Protein AF-A0A2G2WHB8-F1 (afdb_monomer)

Nearest PDB structures (foldseek):
  7qiz-assembly1_w  TM=9.966E-01  e=2.036E-46  Solanum lycopersicum
  8b2l-assembly1_A1  TM=9.970E-01  e=6.203E-46  Nicotiana tabacum
  8ip9-assembly1_ja  TM=9.951E-01  e=4.960E-43  Triticum aestivum
  7mq9-assembly1_L4  TM=9.909E-01  e=5.111E-37  Homo sapiens
  9cai-assembly1_AE  TM=9.911E-01  e=4.498E-36  Caenorhabditis elegans

Secondary structure (DSSP, 8-state):
-----SEEEGGGS-GGG---TTS-SEEEPPPSSSS-TTSEEEHHHIIIIIS-S-SSHHHHHHHHHTT--EETTEE---TT-EEETT-EEEEGGGTEEEEEEE-TTS-EEEEEPPHHHHTEEEEEEEEEEE-TTS-EEEEETTS-EEES--TT--TT-EEEEETTT--EEEEE---BTTTBSEEE--TTS--EEEEE-TTS-EEEEEGGG----EETTEESSPPPTTTT----HHHHHHHHHHHHHHTS-SS----EEGG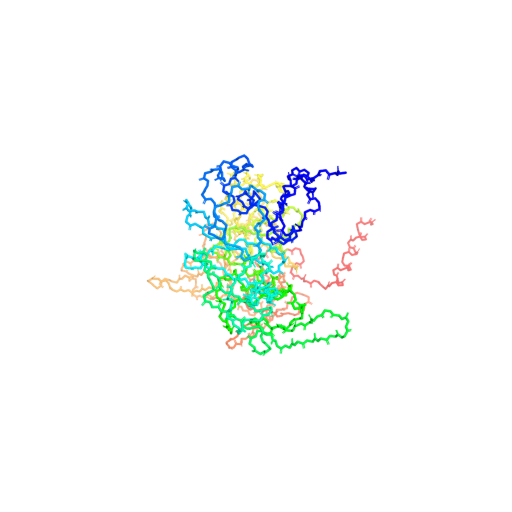GS-GGG---SSS-SEEPPPPSSSS-TTSEEEHHHIIIIIS-S-SSHHHHHHHHHTT--EETTEE---TT-EEETT-EEEETTTTEEEEEEE-TTS-EEEEEE-HHHHTEEEEEEEEEEE-GGG-EEEEETTS-EEES--TT--TT-EEEEETTT--EEEEE---TT-EEEE-SSTTTT-EEEEEEEE--TTS--EEEEE-TTS-EEEEEGGGEEEEESTT--SSPPPTTTT----HHHHHHHHHHHHHHHH-

Structure (mmCIF, N/CA/C/O backbone):
data_AF-A0A2G2WHB8-F1
#
_entry.id   AF-A0A2G2WHB8-F1
#
loop_
_atom_site.group_PDB
_atom_site.id
_atom_site.type_symbol
_atom_site.label_atom_id
_atom_site.label_alt_id
_atom_site.label_comp_id
_atom_site.label_asym_id
_atom_site.label_entity_id
_atom_site.label_seq_id
_atom_site.pdbx_PDB_ins_code
_atom_site.Cartn_x
_atom_site.Cartn_y
_atom_site.Cartn_z
_atom_site.occupancy
_atom_site.B_iso_or_equiv
_atom_site.auth_seq_id
_atom_site.auth_comp_id
_atom_site.auth_asym_id
_atom_site.auth_atom_id
_atom_site.pdbx_PDB_model_num
ATOM 1 N N . ALA A 1 1 ? 41.802 21.843 -59.460 1.00 35.44 1 ALA A N 1
ATOM 2 C CA . ALA A 1 1 ? 41.870 20.487 -58.873 1.00 35.44 1 ALA A CA 1
ATOM 3 C C . ALA A 1 1 ? 41.830 20.559 -57.339 1.00 35.44 1 ALA A C 1
ATOM 5 O O . ALA A 1 1 ? 42.820 20.927 -56.726 1.00 35.44 1 ALA A O 1
ATOM 6 N N . ARG A 1 2 ? 40.689 20.284 -56.687 1.00 38.00 2 ARG A N 1
ATOM 7 C CA . ARG A 1 2 ? 40.622 20.166 -55.213 1.00 38.00 2 ARG A CA 1
ATOM 8 C C . ARG A 1 2 ? 40.660 18.682 -54.856 1.00 38.00 2 ARG A C 1
ATOM 10 O O . ARG A 1 2 ? 39.728 17.961 -55.199 1.00 38.00 2 ARG A O 1
ATOM 17 N N . GLY A 1 3 ? 41.730 18.234 -54.199 1.00 39.44 3 GLY A N 1
ATOM 18 C CA . GLY A 1 3 ? 41.894 16.841 -53.777 1.00 39.44 3 GLY A CA 1
ATOM 19 C C . GLY A 1 3 ? 40.691 16.313 -52.982 1.00 39.44 3 GLY A C 1
ATOM 20 O O . GLY A 1 3 ? 40.025 17.052 -52.251 1.00 39.44 3 GLY A O 1
ATOM 21 N N . LEU A 1 4 ? 40.400 15.019 -53.136 1.00 45.78 4 LEU A N 1
ATOM 22 C CA . LEU A 1 4 ? 39.325 14.313 -52.434 1.00 45.78 4 LEU A CA 1
ATOM 23 C C . LEU A 1 4 ? 39.427 14.543 -50.913 1.00 45.78 4 LEU A C 1
ATOM 25 O O . LEU A 1 4 ? 40.324 14.023 -50.252 1.00 45.78 4 LEU A O 1
ATOM 29 N N . LYS A 1 5 ? 38.490 15.311 -50.333 1.00 56.81 5 LYS A N 1
ATOM 30 C CA . LYS A 1 5 ? 38.401 15.511 -48.873 1.00 56.81 5 LYS A CA 1
ATOM 31 C C . LYS A 1 5 ? 38.289 14.147 -48.170 1.00 56.81 5 LYS A C 1
ATOM 33 O O . LYS A 1 5 ? 37.267 13.473 -48.309 1.00 56.81 5 LYS A O 1
ATOM 38 N N . LYS A 1 6 ? 39.320 13.774 -47.397 1.00 59.84 6 LYS A N 1
ATOM 39 C CA . LYS A 1 6 ? 39.452 12.484 -46.680 1.00 59.84 6 LYS A CA 1
ATOM 40 C C . LYS A 1 6 ? 38.453 12.303 -45.521 1.00 59.84 6 LYS A C 1
ATOM 42 O O . LYS A 1 6 ? 38.212 11.183 -45.079 1.00 59.84 6 LYS A O 1
ATOM 47 N N . HIS A 1 7 ? 37.838 13.388 -45.043 1.00 64.38 7 HIS A N 1
ATOM 48 C CA . HIS A 1 7 ? 36.931 13.387 -43.892 1.00 64.38 7 HIS A CA 1
ATOM 49 C C . HIS A 1 7 ? 35.606 14.100 -44.185 1.00 64.38 7 HIS A C 1
ATOM 51 O O . HIS A 1 7 ? 35.564 15.094 -44.914 1.00 64.38 7 HIS A O 1
ATOM 57 N N . LEU A 1 8 ? 34.519 13.594 -43.593 1.00 74.88 8 LEU A N 1
ATOM 58 C CA . LEU A 1 8 ? 33.176 14.178 -43.649 1.00 74.88 8 LEU A CA 1
ATOM 59 C C . LEU A 1 8 ? 32.852 14.845 -42.303 1.00 74.88 8 LEU A C 1
ATOM 61 O O . LEU A 1 8 ? 33.124 14.267 -41.251 1.00 74.88 8 LEU A O 1
ATOM 65 N N . LYS A 1 9 ? 32.250 16.044 -42.307 1.00 74.75 9 LYS A N 1
ATOM 66 C CA . LYS A 1 9 ? 31.706 16.645 -41.073 1.00 74.75 9 LYS A CA 1
ATOM 67 C C . LYS A 1 9 ? 30.605 15.738 -40.518 1.00 74.75 9 LYS A C 1
ATOM 69 O O . LYS A 1 9 ? 29.712 15.354 -41.270 1.00 74.75 9 LYS A O 1
ATOM 74 N N . ARG A 1 10 ? 30.625 15.425 -39.217 1.00 73.56 10 ARG A N 1
ATOM 75 C CA . ARG A 1 10 ? 29.654 14.492 -38.604 1.00 73.56 10 ARG A CA 1
ATOM 76 C C . ARG A 1 10 ? 28.197 14.906 -38.778 1.00 73.56 10 ARG A C 1
ATOM 78 O O . ARG A 1 10 ? 27.353 14.041 -38.966 1.00 73.56 10 ARG A O 1
ATOM 85 N N . LEU A 1 11 ? 27.921 16.207 -38.769 1.00 70.88 11 LEU A N 1
ATOM 86 C CA . LEU A 1 11 ? 26.585 16.763 -39.016 1.00 70.88 11 LEU A CA 1
ATOM 87 C C . LEU A 1 11 ? 26.040 16.407 -40.408 1.00 70.88 11 LEU A C 1
ATOM 89 O O . LEU A 1 11 ? 24.839 16.228 -40.571 1.00 70.88 11 LEU A O 1
ATOM 93 N N . ASN A 1 12 ? 26.930 16.242 -41.389 1.00 74.31 12 ASN A N 1
ATOM 94 C CA . ASN A 1 12 ? 26.578 15.882 -42.762 1.00 74.31 12 ASN A CA 1
ATOM 95 C C . ASN A 1 12 ? 26.589 14.360 -42.984 1.00 74.31 12 ASN A C 1
ATOM 97 O O . ASN A 1 12 ? 26.355 13.904 -44.105 1.00 74.31 12 ASN A O 1
ATOM 101 N N . ALA A 1 13 ? 26.895 13.568 -41.950 1.00 73.06 13 ALA A N 1
ATOM 102 C CA . ALA A 1 13 ? 26.836 12.120 -42.036 1.00 73.06 13 ALA A CA 1
ATOM 103 C C . ALA A 1 13 ? 25.370 11.655 -42.102 1.00 73.06 13 ALA A C 1
ATOM 105 O O . ALA A 1 13 ? 24.517 12.184 -41.382 1.00 73.06 13 ALA A O 1
ATOM 106 N N . PRO A 1 14 ? 25.051 10.646 -42.928 1.00 74.31 14 PRO A N 1
ATOM 107 C CA . PRO A 1 14 ? 23.715 10.073 -42.961 1.00 74.31 14 PRO A CA 1
ATOM 108 C C . PRO A 1 14 ? 23.237 9.626 -41.571 1.00 74.31 14 PRO A C 1
ATOM 110 O O . PRO A 1 14 ? 23.976 8.989 -40.821 1.00 74.31 14 PRO A O 1
ATOM 113 N N . LYS A 1 15 ? 21.966 9.888 -41.233 1.00 71.38 15 LYS A N 1
ATOM 114 C CA . LYS A 1 15 ? 21.387 9.546 -39.913 1.00 71.38 15 LYS A CA 1
ATOM 115 C C . LYS A 1 15 ? 21.540 8.060 -39.551 1.00 71.38 15 LYS A C 1
ATOM 117 O O . LYS A 1 15 ? 21.700 7.716 -38.380 1.00 71.38 15 LYS A O 1
ATOM 122 N N . HIS A 1 16 ? 21.537 7.175 -40.548 1.00 69.56 16 HIS A N 1
ATOM 123 C CA . HIS A 1 16 ? 21.706 5.734 -40.355 1.00 69.56 16 HIS A CA 1
ATOM 124 C C . HIS A 1 16 ? 23.133 5.330 -39.919 1.00 69.56 16 HIS A C 1
ATOM 126 O O . HIS A 1 16 ? 23.330 4.201 -39.470 1.00 69.56 16 HIS A O 1
ATOM 132 N N . TRP A 1 17 ? 24.117 6.243 -39.968 1.00 74.69 17 TRP A N 1
ATOM 133 C CA . TRP A 1 17 ? 25.465 6.020 -39.429 1.00 74.69 17 TRP A CA 1
ATOM 134 C C . TRP A 1 17 ? 25.513 6.003 -37.907 1.00 74.69 17 TRP A C 1
ATOM 136 O O . TRP A 1 17 ? 26.503 5.515 -37.366 1.00 74.69 17 TRP A O 1
ATOM 146 N N . MET A 1 18 ? 24.450 6.443 -37.213 1.00 69.25 18 MET A N 1
ATOM 147 C CA . MET A 1 18 ? 24.308 6.439 -35.743 1.00 69.25 18 MET A CA 1
ATOM 148 C C . MET A 1 18 ? 25.648 6.685 -35.037 1.00 69.25 18 MET A C 1
ATOM 150 O O . MET A 1 18 ? 26.139 5.845 -34.278 1.00 69.25 18 MET A O 1
ATOM 154 N N . LEU A 1 19 ? 26.298 7.784 -35.417 1.00 73.81 19 LEU A N 1
ATOM 155 C CA . LEU A 1 19 ? 27.544 8.210 -34.807 1.00 73.81 19 LEU A CA 1
ATOM 156 C C . LEU A 1 19 ? 27.242 8.723 -33.403 1.00 73.81 19 LEU A C 1
ATOM 158 O O . LEU A 1 19 ? 26.215 9.364 -33.185 1.00 73.81 19 LEU A O 1
ATOM 162 N N . ASP A 1 20 ? 28.144 8.447 -32.467 1.00 65.06 20 ASP A N 1
ATOM 163 C CA . ASP A 1 20 ? 28.033 8.991 -31.120 1.00 65.06 20 ASP A CA 1
ATOM 164 C C . ASP A 1 20 ? 28.074 10.528 -31.159 1.00 65.06 20 ASP A C 1
ATOM 166 O O . ASP A 1 20 ? 28.889 11.114 -31.889 1.00 65.06 20 ASP A O 1
ATOM 170 N N . LYS A 1 21 ? 27.180 11.159 -30.389 1.00 56.53 21 LYS A N 1
ATOM 171 C CA . LYS A 1 21 ? 27.034 12.618 -30.297 1.00 56.53 21 LYS A CA 1
ATOM 172 C C . LYS A 1 21 ? 28.201 13.266 -29.547 1.00 56.53 21 LYS A C 1
ATOM 174 O O . LYS A 1 21 ? 28.461 14.438 -29.772 1.00 56.53 21 LYS A O 1
ATOM 179 N N . LEU A 1 22 ? 28.905 12.500 -28.710 1.00 50.41 22 LEU A N 1
ATOM 180 C CA . LEU A 1 22 ? 30.039 12.958 -27.894 1.00 50.41 22 LEU A CA 1
ATOM 181 C C . LEU A 1 22 ? 31.411 12.777 -28.579 1.00 50.41 22 LEU A C 1
ATOM 183 O O . LEU A 1 22 ? 32.448 13.018 -27.972 1.00 50.41 22 LEU A O 1
ATOM 187 N N . GLY A 1 23 ? 31.451 12.330 -29.840 1.00 61.34 23 GLY A N 1
ATOM 188 C CA . GLY A 1 23 ? 32.703 12.179 -30.595 1.00 61.34 23 GLY A CA 1
ATOM 189 C C . GLY A 1 23 ? 33.142 13.457 -31.327 1.00 61.34 23 GLY A C 1
ATOM 190 O O . GLY A 1 23 ? 32.327 14.329 -31.602 1.00 61.34 23 GLY A O 1
ATOM 191 N N . GLY A 1 24 ? 34.420 13.536 -31.723 1.00 66.12 24 GLY A N 1
ATOM 192 C CA . GLY A 1 24 ? 34.988 14.709 -32.417 1.00 66.12 24 GLY A CA 1
ATOM 193 C C . GLY A 1 24 ? 34.302 15.094 -33.742 1.00 66.12 24 GLY A C 1
ATOM 194 O O . GLY A 1 24 ? 33.610 14.284 -34.349 1.00 66.12 24 GLY A O 1
ATOM 195 N N . ALA A 1 25 ? 34.534 16.317 -34.236 1.00 71.06 25 ALA A N 1
ATOM 196 C CA . ALA A 1 25 ? 33.758 16.972 -35.309 1.00 71.06 25 ALA A CA 1
ATOM 197 C C . ALA A 1 25 ? 33.689 16.245 -36.676 1.00 71.06 25 ALA A C 1
ATOM 199 O O . ALA A 1 25 ? 32.794 16.512 -37.489 1.00 71.06 25 ALA A O 1
ATOM 200 N N . PHE A 1 26 ? 34.600 15.304 -36.941 1.00 75.50 26 PHE A N 1
ATOM 201 C CA . PHE A 1 26 ? 34.721 14.606 -38.222 1.00 75.50 26 PHE A CA 1
ATOM 202 C C . PHE A 1 26 ? 34.458 13.096 -38.112 1.00 75.50 26 PHE A C 1
ATOM 204 O O . PHE A 1 26 ? 34.672 12.463 -37.072 1.00 75.50 26 PHE A O 1
ATOM 211 N N . ALA A 1 27 ? 33.973 12.517 -39.210 1.00 75.38 27 ALA A N 1
ATOM 212 C CA . ALA A 1 27 ? 33.813 11.083 -39.415 1.00 75.38 27 ALA A CA 1
ATOM 213 C C . ALA A 1 27 ? 34.650 10.604 -40.616 1.00 75.38 27 ALA A C 1
ATOM 215 O O . ALA A 1 27 ? 34.857 11.368 -41.570 1.00 75.38 27 ALA A O 1
ATOM 216 N N . PRO A 1 28 ? 35.116 9.342 -40.600 1.00 79.12 28 PRO A N 1
ATOM 217 C CA . PRO A 1 28 ? 35.715 8.707 -41.769 1.00 79.12 28 PRO A CA 1
ATOM 218 C C . PRO A 1 28 ? 34.732 8.710 -42.943 1.00 79.12 28 PRO A C 1
ATOM 220 O O . PRO A 1 28 ? 33.584 8.290 -42.792 1.00 79.12 28 PRO A O 1
ATOM 223 N N . LYS A 1 29 ? 35.173 9.202 -44.103 1.00 81.56 29 LYS A N 1
ATOM 224 C CA . LYS A 1 29 ? 34.389 9.154 -45.339 1.00 81.56 29 LYS A CA 1
ATOM 225 C C . LYS A 1 29 ? 34.647 7.807 -46.041 1.00 81.56 29 LYS A C 1
ATOM 227 O O . LYS A 1 29 ? 35.810 7.416 -46.111 1.00 81.56 29 LYS A O 1
ATOM 232 N N . PRO A 1 30 ? 33.615 7.111 -46.551 1.00 84.31 30 PRO A N 1
ATOM 233 C CA . PRO A 1 30 ? 33.806 5.917 -47.364 1.00 84.31 30 PRO A CA 1
ATOM 234 C C . PRO A 1 30 ? 34.632 6.212 -48.622 1.00 84.31 30 PRO A C 1
ATOM 236 O O . PRO A 1 30 ? 34.482 7.289 -49.214 1.00 84.31 30 PRO A O 1
ATOM 239 N N . SER A 1 31 ? 35.487 5.268 -49.015 1.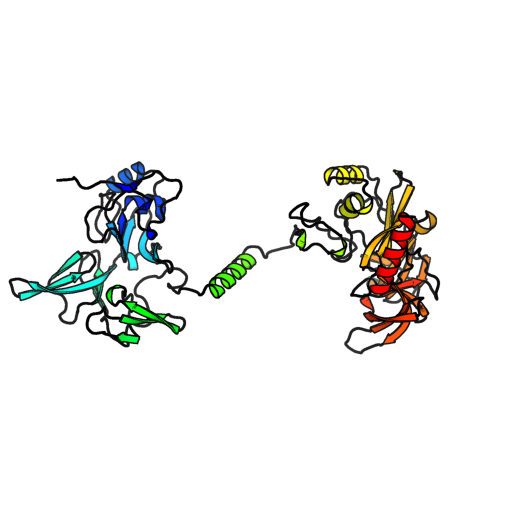00 83.62 31 SER A N 1
ATOM 240 C CA . SER A 1 31 ? 36.220 5.299 -50.284 1.00 83.62 31 SER A CA 1
ATOM 241 C C . SER A 1 31 ? 35.268 5.086 -51.472 1.00 83.62 31 SER A C 1
ATOM 243 O O . SER A 1 31 ? 34.102 4.720 -51.298 1.00 83.62 31 SER A O 1
ATOM 245 N N . SER A 1 32 ? 35.727 5.370 -52.696 1.00 79.69 32 SER A N 1
ATOM 246 C CA . SER A 1 32 ? 34.972 5.009 -53.903 1.00 79.69 32 SER A CA 1
ATOM 247 C C . SER A 1 32 ? 34.884 3.489 -54.004 1.00 79.69 32 SER A C 1
ATOM 249 O O . SER A 1 32 ? 35.903 2.808 -53.908 1.00 79.69 32 SER A O 1
ATOM 251 N N . GLY A 1 33 ? 33.683 2.960 -54.203 1.00 77.50 33 GLY A N 1
ATOM 252 C CA . GLY A 1 33 ? 33.454 1.523 -54.192 1.00 77.50 33 GLY A CA 1
ATOM 253 C C . GLY A 1 33 ? 32.063 1.144 -54.702 1.00 77.50 33 GLY A C 1
ATOM 254 O O . GLY A 1 33 ? 31.406 1.975 -55.332 1.00 77.50 33 GLY A O 1
ATOM 255 N N . PRO A 1 34 ? 31.620 -0.099 -54.439 1.00 74.62 34 PRO A N 1
ATOM 256 C CA . PRO A 1 34 ? 30.399 -0.668 -55.020 1.00 74.62 34 PRO A CA 1
ATOM 257 C C . PRO A 1 34 ? 29.115 0.066 -54.618 1.00 74.62 34 PRO A C 1
ATOM 259 O O . PRO A 1 34 ? 28.148 0.086 -55.373 1.00 74.62 34 PRO A O 1
ATOM 262 N N . HIS A 1 35 ? 29.113 0.698 -53.443 1.00 80.12 35 HIS A N 1
ATOM 263 C CA . HIS A 1 35 ? 27.935 1.334 -52.862 1.00 80.12 35 HIS A CA 1
ATOM 264 C C . HIS A 1 35 ? 28.061 2.856 -52.831 1.00 80.12 35 HIS A C 1
ATOM 266 O O . HIS A 1 35 ? 29.140 3.418 -52.624 1.00 80.12 35 HIS A O 1
ATOM 272 N N . LYS A 1 36 ? 26.927 3.551 -52.971 1.00 78.75 36 LYS A N 1
ATOM 273 C CA . LYS A 1 36 ? 26.870 5.009 -52.801 1.00 78.75 36 LYS A CA 1
ATOM 274 C C . LYS A 1 36 ? 27.156 5.379 -51.346 1.00 78.75 36 LYS A C 1
ATOM 276 O O . LYS A 1 36 ? 26.708 4.711 -50.423 1.00 78.75 36 LYS A O 1
ATOM 281 N N . SER A 1 37 ? 27.778 6.538 -51.123 1.00 73.06 37 SER A N 1
ATOM 282 C CA . SER A 1 37 ? 28.133 7.026 -49.775 1.00 73.06 37 SER A CA 1
ATOM 283 C C . SER A 1 37 ? 26.955 7.160 -48.792 1.00 73.06 37 SER A C 1
ATOM 285 O O . SER A 1 37 ? 27.163 7.142 -47.580 1.00 73.06 37 SER A O 1
ATOM 287 N N . ARG A 1 38 ? 25.719 7.296 -49.297 1.00 75.06 38 ARG A N 1
ATOM 288 C CA . ARG A 1 38 ? 24.475 7.353 -48.505 1.00 75.06 38 ARG A CA 1
ATOM 289 C C . ARG A 1 38 ? 23.831 5.980 -48.261 1.00 75.06 38 ARG A C 1
ATOM 291 O O . ARG A 1 38 ? 22.808 5.921 -47.591 1.00 75.06 38 ARG A O 1
ATOM 298 N N . GLU A 1 39 ? 24.397 4.905 -48.793 1.00 77.88 39 GLU A N 1
ATOM 299 C CA . GLU A 1 39 ? 23.867 3.533 -48.734 1.00 77.88 39 GLU A CA 1
ATOM 300 C C . GLU A 1 39 ? 24.901 2.554 -48.148 1.00 77.88 39 GLU A C 1
ATOM 302 O O . GLU A 1 39 ? 24.705 1.343 -48.173 1.00 77.88 39 GLU A O 1
ATOM 307 N N . CYS A 1 40 ? 25.993 3.070 -47.575 1.00 83.69 40 CYS A N 1
ATOM 308 C CA . CYS A 1 40 ? 27.070 2.268 -47.006 1.00 83.69 40 CYS A CA 1
ATOM 309 C C . CYS A 1 40 ? 27.584 2.809 -45.670 1.00 83.69 40 CYS A C 1
ATOM 311 O O . CYS A 1 40 ? 27.420 3.987 -45.331 1.00 83.69 40 CYS A O 1
ATOM 313 N N . LEU A 1 41 ? 28.296 1.948 -44.949 1.00 85.12 41 LEU A N 1
ATOM 314 C CA . LEU A 1 41 ? 29.118 2.276 -43.795 1.00 85.12 41 LEU A CA 1
ATOM 315 C C . LEU A 1 41 ? 30.576 1.894 -44.085 1.00 85.12 41 LEU A C 1
ATOM 317 O O . LEU A 1 41 ? 30.829 0.814 -44.614 1.00 85.12 41 LEU A O 1
ATOM 321 N N . PRO A 1 42 ? 31.553 2.742 -43.727 1.00 87.50 42 PRO A N 1
ATOM 322 C CA . PRO A 1 42 ? 32.953 2.376 -43.859 1.00 87.50 42 PRO A CA 1
ATOM 323 C C . PRO A 1 42 ? 33.326 1.324 -42.801 1.00 87.50 42 PRO A C 1
ATOM 325 O O . PRO A 1 42 ? 32.880 1.420 -41.648 1.00 87.50 42 PRO A O 1
ATOM 328 N N . LEU A 1 43 ? 34.176 0.355 -43.164 1.00 86.69 43 LEU A N 1
ATOM 329 C CA . LEU A 1 43 ? 34.596 -0.752 -42.283 1.00 86.69 43 LEU A CA 1
ATOM 330 C C . LEU A 1 43 ? 35.082 -0.297 -40.905 1.00 86.69 43 LEU A C 1
ATOM 332 O O . LEU A 1 43 ? 34.775 -0.920 -39.888 1.00 86.69 43 LEU A O 1
ATOM 336 N N . ILE A 1 44 ? 35.760 0.845 -40.845 1.00 86.25 44 ILE A N 1
ATOM 337 C CA . ILE A 1 44 ? 36.247 1.409 -39.591 1.00 86.25 44 ILE A CA 1
ATOM 338 C C . ILE A 1 44 ? 35.135 1.750 -38.582 1.00 86.25 44 ILE A C 1
ATOM 340 O O . ILE A 1 44 ? 35.314 1.585 -37.375 1.00 86.25 44 ILE A O 1
ATOM 344 N N . ILE A 1 45 ? 33.968 2.199 -39.056 1.00 84.75 45 ILE A N 1
ATOM 345 C CA . ILE A 1 45 ? 32.803 2.478 -38.201 1.00 84.75 45 ILE A CA 1
ATOM 346 C C . ILE A 1 45 ? 32.123 1.167 -37.797 1.00 84.75 45 ILE A C 1
ATOM 348 O O . ILE A 1 45 ? 31.609 1.059 -36.684 1.00 84.75 45 ILE A O 1
ATOM 352 N N . ILE A 1 46 ? 32.126 0.171 -38.680 1.00 85.19 46 ILE A N 1
ATOM 353 C CA . ILE A 1 46 ? 31.501 -1.134 -38.451 1.00 85.19 46 ILE A CA 1
ATOM 354 C C . ILE A 1 46 ? 32.209 -1.865 -37.308 1.00 85.19 46 ILE A C 1
ATOM 356 O O . ILE A 1 46 ? 31.574 -2.193 -36.303 1.00 85.19 46 ILE A O 1
ATOM 360 N N . LEU A 1 47 ? 33.526 -2.042 -37.417 1.00 85.38 47 LEU A N 1
ATOM 361 C CA . LEU A 1 47 ? 34.319 -2.791 -36.440 1.00 85.38 47 LEU A CA 1
ATOM 362 C C . LEU A 1 47 ? 34.309 -2.123 -35.057 1.00 85.38 47 LEU A C 1
ATOM 364 O O . LEU A 1 47 ? 34.121 -2.800 -34.049 1.00 85.38 47 LEU A O 1
ATOM 368 N N . ARG A 1 48 ? 34.415 -0.790 -35.005 1.00 83.94 48 ARG A N 1
ATOM 369 C CA . ARG A 1 48 ? 34.443 -0.032 -33.746 1.00 83.94 48 ARG A CA 1
ATOM 370 C C . ARG A 1 48 ? 33.059 0.216 -33.146 1.00 83.94 48 ARG A C 1
ATOM 372 O O . ARG A 1 48 ? 32.802 -0.114 -31.997 1.00 83.94 48 ARG A O 1
ATOM 379 N N . ASN A 1 49 ? 32.150 0.835 -33.898 1.00 81.06 49 ASN A N 1
ATOM 380 C CA . ASN A 1 49 ? 30.917 1.383 -33.320 1.00 81.06 49 ASN A CA 1
ATOM 381 C C . ASN A 1 49 ? 29.753 0.390 -33.345 1.00 81.06 49 ASN A C 1
ATOM 383 O O . ASN A 1 49 ? 28.799 0.567 -32.585 1.00 81.06 49 ASN A O 1
ATOM 387 N N . ARG A 1 50 ? 29.761 -0.589 -34.259 1.00 79.88 50 ARG A N 1
ATOM 388 C CA . ARG A 1 50 ? 28.663 -1.560 -34.386 1.00 79.88 50 ARG A CA 1
ATOM 389 C C . ARG A 1 50 ? 28.987 -2.875 -33.718 1.00 79.88 50 ARG A C 1
ATOM 391 O O . ARG A 1 50 ? 28.203 -3.320 -32.890 1.00 79.88 50 ARG A O 1
ATOM 398 N N . LEU A 1 51 ? 30.129 -3.453 -34.066 1.00 81.19 51 LEU A N 1
ATOM 399 C CA . LEU A 1 51 ? 30.550 -4.734 -33.519 1.00 81.19 51 LEU A CA 1
ATOM 400 C C . LEU A 1 51 ? 31.341 -4.593 -32.214 1.00 81.19 51 LEU A C 1
ATOM 402 O O . LEU A 1 51 ? 31.414 -5.552 -31.459 1.00 81.19 51 LEU A O 1
ATOM 406 N N . LYS A 1 52 ? 31.885 -3.400 -31.925 1.00 81.81 52 LYS A N 1
ATOM 407 C CA . LYS A 1 52 ? 32.715 -3.127 -30.738 1.00 81.81 52 LYS A CA 1
ATOM 408 C C . LYS A 1 52 ? 33.917 -4.074 -30.600 1.00 81.81 52 LYS A C 1
ATOM 410 O O . LYS A 1 52 ? 34.352 -4.350 -29.491 1.00 81.81 52 LYS A O 1
ATOM 415 N N . TYR A 1 53 ? 34.477 -4.523 -31.725 1.00 78.94 53 TYR A N 1
ATOM 416 C CA . TYR A 1 53 ? 35.691 -5.353 -31.764 1.00 78.94 53 TYR A CA 1
ATOM 417 C C . TYR A 1 53 ? 36.966 -4.584 -31.415 1.00 78.94 53 TYR A C 1
ATOM 419 O O . TYR A 1 53 ? 37.982 -5.186 -31.094 1.00 78.94 53 TYR A O 1
ATOM 427 N N . ALA A 1 54 ? 36.917 -3.259 -31.511 1.00 79.31 54 ALA A N 1
ATOM 428 C CA . ALA A 1 54 ? 38.013 -2.371 -31.176 1.00 79.31 54 ALA A CA 1
ATOM 429 C C . ALA A 1 54 ? 37.461 -1.139 -30.463 1.00 79.31 54 ALA A C 1
ATOM 431 O O . ALA A 1 54 ? 36.380 -0.642 -30.802 1.00 79.31 54 ALA A O 1
ATOM 432 N N . LEU A 1 55 ? 38.219 -0.623 -29.503 1.00 77.69 55 LEU A N 1
ATOM 433 C CA . LEU A 1 55 ? 37.903 0.599 -28.770 1.00 77.69 55 LEU A CA 1
ATOM 434 C C . LEU A 1 55 ? 38.424 1.823 -29.530 1.00 77.69 55 LEU A C 1
ATOM 436 O O . LEU A 1 55 ? 37.741 2.857 -29.612 1.00 77.69 55 LEU A O 1
ATOM 440 N N . THR A 1 56 ? 39.596 1.691 -30.159 1.00 81.69 56 THR A N 1
ATOM 441 C CA . THR A 1 56 ? 40.270 2.780 -30.873 1.00 81.69 56 THR A CA 1
ATOM 442 C C . THR A 1 56 ? 40.325 2.569 -32.386 1.00 81.69 56 THR A C 1
ATOM 444 O O . THR A 1 56 ? 40.259 1.461 -32.909 1.00 81.69 56 THR A O 1
ATOM 447 N N . TYR A 1 57 ? 40.461 3.666 -33.139 1.00 80.62 57 TYR A N 1
ATOM 448 C CA . TYR A 1 57 ? 40.630 3.593 -34.594 1.00 80.62 57 TYR A CA 1
ATOM 449 C C . TYR A 1 57 ? 41.965 2.966 -35.020 1.00 80.62 57 TYR A C 1
ATOM 451 O O . TYR A 1 57 ? 42.046 2.438 -36.127 1.00 80.62 57 TYR A O 1
ATOM 459 N N . ARG A 1 58 ? 42.998 3.028 -34.169 1.00 82.50 58 ARG A N 1
ATOM 460 C CA . ARG A 1 58 ? 44.307 2.417 -34.436 1.00 82.50 58 ARG A CA 1
ATOM 461 C C . ARG A 1 58 ? 44.221 0.894 -34.369 1.00 82.50 58 ARG A C 1
ATOM 463 O O . ARG A 1 58 ? 44.653 0.240 -35.308 1.00 82.50 58 ARG A O 1
ATOM 470 N N . GLU A 1 59 ? 43.560 0.354 -33.346 1.00 83.56 59 GLU A N 1
ATOM 471 C CA . GLU A 1 59 ? 43.279 -1.086 -33.232 1.00 83.56 59 GLU A CA 1
ATOM 472 C C . GLU A 1 59 ? 42.541 -1.630 -34.457 1.00 83.56 59 GLU A C 1
ATOM 474 O O . GLU A 1 59 ? 42.904 -2.679 -34.979 1.00 83.56 59 GLU A O 1
ATOM 479 N N . VAL A 1 60 ? 41.547 -0.894 -34.971 1.00 83.00 60 VAL A N 1
ATOM 480 C CA . VAL A 1 60 ? 40.830 -1.311 -36.186 1.00 83.00 60 VAL A CA 1
ATOM 481 C C . VAL A 1 60 ? 41.773 -1.456 -37.382 1.00 83.00 60 VAL A C 1
ATOM 483 O O . VAL A 1 60 ? 41.635 -2.397 -38.158 1.00 83.00 60 VAL A O 1
ATOM 486 N N . ILE A 1 61 ? 42.730 -0.538 -37.542 1.00 84.88 61 ILE A N 1
ATOM 487 C CA . ILE A 1 61 ? 43.714 -0.616 -38.628 1.00 84.88 61 ILE A CA 1
ATOM 488 C C . ILE A 1 61 ? 44.589 -1.857 -38.442 1.00 84.88 61 ILE A C 1
ATOM 490 O O . ILE A 1 61 ? 44.766 -2.602 -39.401 1.00 84.88 61 ILE A O 1
ATOM 494 N N . SER A 1 62 ? 45.060 -2.130 -37.223 1.00 84.81 62 SER A N 1
ATOM 495 C CA . SER A 1 62 ? 45.842 -3.336 -36.928 1.00 84.81 62 SER A CA 1
ATOM 496 C C . SER A 1 62 ? 45.071 -4.621 -37.246 1.00 84.81 62 SER A C 1
ATOM 498 O O . SER A 1 62 ? 45.623 -5.520 -37.873 1.00 84.81 62 SER A O 1
ATOM 500 N N . ILE A 1 63 ? 43.781 -4.691 -36.899 1.00 84.94 63 ILE A N 1
ATOM 501 C CA . ILE A 1 63 ? 42.912 -5.838 -37.223 1.00 84.94 63 ILE A CA 1
ATOM 502 C C . ILE A 1 63 ? 42.776 -6.019 -38.741 1.00 84.94 63 ILE A C 1
ATOM 504 O O . ILE A 1 63 ? 42.857 -7.137 -39.245 1.00 84.94 63 ILE A O 1
ATOM 508 N N . LEU A 1 64 ? 42.598 -4.931 -39.494 1.00 85.88 64 LEU A N 1
ATOM 509 C CA . LEU A 1 64 ? 42.504 -4.996 -40.955 1.00 85.88 64 LEU A CA 1
ATOM 510 C C . LEU A 1 64 ? 43.828 -5.425 -41.604 1.00 85.88 64 LEU A C 1
ATOM 512 O O . LEU A 1 64 ? 43.814 -6.168 -42.584 1.00 85.88 64 LEU A O 1
ATOM 516 N N . MET A 1 65 ? 44.969 -5.018 -41.040 1.00 86.69 65 MET A N 1
ATOM 517 C CA . MET A 1 65 ? 46.295 -5.423 -41.525 1.00 86.69 65 MET A CA 1
ATOM 518 C C . MET A 1 65 ? 46.589 -6.909 -41.302 1.00 86.69 65 MET A C 1
ATOM 520 O O . MET A 1 65 ? 47.354 -7.488 -42.067 1.00 86.69 65 MET A O 1
ATOM 524 N N . GLN A 1 66 ? 45.914 -7.562 -40.350 1.00 86.69 66 GLN A N 1
ATOM 525 C CA . GLN A 1 66 ? 45.979 -9.020 -40.173 1.00 86.69 66 GLN A CA 1
ATOM 526 C C . GLN A 1 66 ? 45.306 -9.804 -41.316 1.00 86.69 66 GLN A C 1
ATOM 528 O O . GLN A 1 66 ? 45.347 -11.029 -41.298 1.00 86.69 66 GLN A O 1
ATOM 533 N N . ARG A 1 67 ? 44.682 -9.134 -42.303 1.00 86.44 67 ARG A N 1
ATOM 534 C CA . ARG A 1 67 ? 44.046 -9.754 -43.488 1.00 86.44 67 ARG A CA 1
ATOM 535 C C . ARG A 1 67 ? 42.952 -10.782 -43.163 1.00 86.44 67 ARG A C 1
ATOM 537 O O . ARG A 1 67 ? 42.638 -11.640 -43.978 1.00 86.44 67 ARG A O 1
ATOM 544 N N . GLN A 1 68 ? 42.334 -10.660 -41.991 1.00 84.00 68 GLN A N 1
ATOM 545 C CA . GLN A 1 68 ? 41.312 -11.595 -41.506 1.00 84.00 68 GLN A CA 1
ATOM 546 C C . GLN A 1 68 ? 39.878 -11.119 -41.751 1.00 84.00 68 GLN A C 1
ATOM 548 O O . GLN A 1 68 ? 38.956 -11.919 -41.689 1.00 84.00 68 GLN A O 1
ATOM 553 N N . VAL A 1 69 ? 39.652 -9.833 -42.024 1.00 86.44 69 VAL A N 1
ATOM 554 C CA . VAL A 1 69 ? 38.296 -9.314 -42.255 1.00 86.44 69 VAL A CA 1
ATOM 555 C C . VAL A 1 69 ? 37.895 -9.551 -43.709 1.00 86.44 69 VAL A C 1
ATOM 557 O O . VAL A 1 69 ? 38.507 -9.006 -44.634 1.00 86.44 69 VAL A O 1
ATOM 560 N N . LEU A 1 70 ? 36.847 -10.349 -43.900 1.00 88.12 70 LEU A N 1
ATOM 561 C CA . LEU A 1 70 ? 36.280 -10.673 -45.204 1.00 88.12 70 LEU A CA 1
ATOM 562 C C . LEU A 1 70 ? 35.003 -9.859 -45.423 1.00 88.12 70 LEU A C 1
ATOM 564 O O . LEU A 1 70 ? 34.138 -9.807 -44.548 1.00 88.12 70 LEU A O 1
ATOM 568 N N . VAL A 1 71 ? 34.871 -9.245 -46.599 1.00 87.62 71 VAL A N 1
ATOM 569 C CA . VAL A 1 71 ? 33.606 -8.669 -47.077 1.00 87.62 71 VAL A CA 1
ATOM 570 C C . VAL A 1 71 ? 33.240 -9.361 -48.376 1.00 87.62 71 VAL A C 1
ATOM 572 O O . VAL A 1 71 ? 34.017 -9.325 -49.333 1.00 87.62 71 VAL A O 1
ATOM 575 N N . ASP A 1 72 ? 32.072 -9.998 -48.396 1.00 85.12 72 ASP A N 1
ATOM 576 C CA . ASP A 1 72 ? 31.591 -10.831 -49.496 1.00 85.12 72 ASP A CA 1
ATOM 577 C C . ASP A 1 72 ? 32.626 -11.887 -49.939 1.00 85.12 72 ASP A C 1
ATOM 579 O O . ASP A 1 72 ? 32.925 -12.020 -51.126 1.00 85.12 72 ASP A O 1
ATOM 583 N N . GLY A 1 73 ? 33.244 -12.577 -48.973 1.00 82.75 73 GLY A N 1
ATOM 584 C CA . GLY A 1 73 ? 34.261 -13.612 -49.218 1.00 82.75 73 GLY A CA 1
ATOM 585 C C . GLY A 1 73 ? 35.652 -13.091 -49.609 1.00 82.75 73 GLY A C 1
ATOM 586 O O . GLY A 1 73 ? 36.593 -13.872 -49.695 1.00 82.75 73 GLY A O 1
ATOM 587 N N . LYS A 1 74 ? 35.831 -11.776 -49.807 1.00 86.00 74 LYS A N 1
ATOM 588 C CA . LYS A 1 74 ? 37.122 -11.179 -50.194 1.00 86.00 74 LYS A CA 1
ATOM 589 C C . LYS A 1 74 ? 37.787 -10.469 -49.022 1.00 86.00 74 LYS A C 1
ATOM 591 O O . LYS A 1 74 ? 37.145 -9.680 -48.328 1.00 86.00 74 LYS A O 1
ATOM 596 N N . VAL A 1 75 ? 39.092 -10.680 -48.847 1.00 88.44 75 VAL A N 1
ATOM 597 C CA . VAL A 1 75 ? 39.893 -9.978 -47.832 1.00 88.44 75 VAL A CA 1
ATOM 598 C C . VAL A 1 75 ? 39.903 -8.480 -48.122 1.00 88.44 75 VAL A C 1
ATOM 600 O O . VAL A 1 75 ? 40.255 -8.048 -49.223 1.00 88.44 75 VAL A O 1
ATOM 603 N N . ARG A 1 76 ? 39.529 -7.671 -47.125 1.00 88.69 76 ARG A N 1
ATOM 604 C CA . ARG A 1 76 ? 39.557 -6.206 -47.215 1.00 88.69 76 ARG A CA 1
ATOM 605 C C . ARG A 1 76 ? 40.473 -5.619 -46.150 1.00 88.69 76 ARG A C 1
ATOM 607 O O . ARG A 1 76 ? 40.255 -5.798 -44.959 1.00 88.69 76 ARG A O 1
ATOM 614 N N . THR A 1 77 ? 41.466 -4.862 -46.606 1.00 86.12 77 THR A N 1
ATOM 615 C CA . THR A 1 77 ? 42.411 -4.121 -45.754 1.00 86.12 77 THR A CA 1
ATOM 616 C C . THR A 1 77 ? 42.102 -2.620 -45.697 1.00 86.12 77 THR A C 1
ATOM 618 O O . THR A 1 77 ? 42.550 -1.928 -44.783 1.00 86.12 77 THR A O 1
ATOM 621 N N . ASP A 1 78 ? 41.307 -2.093 -46.638 1.00 86.12 78 ASP A N 1
ATOM 622 C CA . ASP A 1 78 ? 40.919 -0.680 -46.658 1.00 86.12 78 ASP A CA 1
ATOM 623 C C . ASP A 1 78 ? 39.929 -0.361 -45.526 1.00 86.12 78 ASP A C 1
ATOM 625 O O . ASP A 1 78 ? 38.763 -0.756 -45.539 1.00 86.12 78 ASP A O 1
ATOM 629 N N . LYS A 1 79 ? 40.382 0.443 -44.560 1.00 83.94 79 LYS A N 1
ATOM 630 C CA . LYS A 1 79 ? 39.574 0.926 -43.429 1.00 83.94 79 LYS A CA 1
ATOM 631 C C . LYS A 1 79 ? 38.347 1.740 -43.848 1.00 83.94 79 LYS A C 1
ATOM 633 O O . LYS A 1 79 ? 37.373 1.819 -43.097 1.00 83.94 79 LYS A O 1
ATOM 638 N N . THR A 1 80 ? 38.395 2.371 -45.017 1.00 86.25 80 THR A N 1
ATOM 639 C CA . THR A 1 80 ? 37.303 3.184 -45.563 1.00 86.25 80 THR A CA 1
ATOM 640 C C . THR A 1 80 ? 36.416 2.438 -46.551 1.00 86.25 80 THR A C 1
ATOM 642 O O . THR A 1 80 ? 35.481 3.051 -47.067 1.00 86.25 80 THR A O 1
ATOM 645 N N . TYR A 1 81 ? 36.639 1.134 -46.750 1.00 87.94 81 TYR A N 1
ATOM 646 C CA . TYR A 1 81 ? 35.861 0.335 -47.690 1.00 87.94 81 TYR A CA 1
ATOM 647 C C . TYR A 1 81 ? 34.351 0.453 -47.406 1.00 87.94 81 TYR A C 1
ATOM 649 O O . TYR A 1 81 ? 33.936 0.229 -46.260 1.00 87.94 81 TYR A O 1
ATOM 657 N N . PRO A 1 82 ? 33.531 0.827 -48.407 1.00 86.69 82 PRO A N 1
ATOM 658 C CA . PRO A 1 82 ? 32.095 1.003 -48.237 1.00 86.69 82 PRO A CA 1
ATOM 659 C C . PRO A 1 82 ? 31.385 -0.356 -48.230 1.00 86.69 82 PRO A C 1
ATOM 661 O O . PRO A 1 82 ? 31.165 -0.930 -49.292 1.00 86.69 82 PRO A O 1
ATOM 664 N N . ALA A 1 83 ? 30.984 -0.844 -47.053 1.00 86.50 83 ALA A N 1
ATOM 665 C CA . ALA A 1 83 ? 30.097 -2.002 -46.936 1.00 86.50 83 ALA A CA 1
ATOM 666 C C . ALA A 1 83 ? 28.637 -1.534 -46.820 1.00 86.50 83 ALA A C 1
ATOM 668 O O . ALA A 1 83 ? 28.321 -0.644 -46.022 1.00 86.50 83 ALA A O 1
ATOM 669 N N . GLY A 1 84 ? 27.759 -2.082 -47.652 1.00 86.06 84 GLY A N 1
ATOM 670 C CA . GLY A 1 84 ? 26.382 -1.631 -47.838 1.00 86.06 84 GLY A CA 1
ATOM 671 C C . GLY A 1 84 ? 25.334 -2.692 -47.534 1.00 86.06 84 GLY A C 1
ATOM 672 O O . GLY A 1 84 ? 25.610 -3.726 -46.932 1.00 86.06 84 GLY A O 1
ATOM 673 N N . PHE A 1 85 ? 24.097 -2.403 -47.935 1.00 85.19 85 PHE A N 1
ATOM 674 C CA . PHE A 1 85 ? 22.963 -3.318 -47.805 1.00 85.19 85 PHE A CA 1
ATOM 675 C C . PHE A 1 85 ? 23.270 -4.689 -48.433 1.00 85.19 85 PHE A C 1
ATOM 677 O O . PHE A 1 85 ? 23.819 -4.752 -49.529 1.00 85.19 85 PHE A O 1
ATOM 684 N N . MET A 1 86 ? 22.890 -5.772 -47.744 1.00 86.81 86 MET A N 1
ATOM 685 C CA . MET A 1 86 ? 23.116 -7.178 -48.125 1.00 86.81 86 MET A CA 1
ATOM 686 C C . MET A 1 86 ? 24.565 -7.681 -48.129 1.00 86.81 86 MET A C 1
ATOM 688 O O . MET A 1 86 ? 24.749 -8.894 -48.235 1.00 86.81 86 MET A O 1
ATOM 692 N N . ASP A 1 87 ? 25.572 -6.823 -47.955 1.00 88.19 87 ASP A N 1
ATOM 693 C CA . ASP A 1 87 ? 26.959 -7.283 -47.831 1.00 88.19 87 ASP A CA 1
ATOM 694 C C . ASP A 1 87 ? 27.121 -8.189 -46.602 1.00 88.19 87 ASP A C 1
ATOM 696 O O . ASP A 1 87 ? 26.528 -7.944 -45.539 1.00 88.19 87 ASP A O 1
ATOM 700 N N . VAL A 1 88 ? 27.933 -9.235 -46.760 1.00 87.81 88 VAL A N 1
ATOM 701 C CA . VAL A 1 88 ? 28.283 -10.178 -45.693 1.00 87.81 88 VAL A CA 1
ATOM 702 C C . VAL A 1 88 ? 29.682 -9.848 -45.189 1.00 87.81 88 VAL A C 1
ATOM 704 O O . VAL A 1 88 ? 30.642 -9.848 -45.955 1.00 87.81 88 VAL A O 1
ATOM 707 N N . VAL A 1 89 ? 29.801 -9.555 -43.896 1.00 89.19 89 VAL A N 1
ATOM 708 C CA . VAL A 1 89 ? 31.079 -9.322 -43.217 1.00 89.19 89 VAL A CA 1
ATOM 709 C C . VAL A 1 89 ? 31.370 -10.506 -42.315 1.00 89.19 89 VAL A C 1
ATOM 711 O O . VAL A 1 89 ? 30.621 -10.753 -41.370 1.00 89.19 89 VAL A O 1
ATOM 714 N N . SER A 1 90 ? 32.473 -11.195 -42.578 1.00 86.19 90 SER A N 1
ATOM 715 C CA . SER A 1 90 ? 32.898 -12.367 -41.816 1.00 86.19 90 SER A CA 1
ATOM 716 C C . SER A 1 90 ? 34.240 -12.100 -41.149 1.00 86.19 90 SER A C 1
ATOM 718 O O . SER A 1 90 ? 35.163 -11.551 -41.758 1.00 86.19 90 SER A O 1
ATOM 720 N N . ILE A 1 91 ? 34.334 -12.470 -39.872 1.00 84.12 91 ILE A N 1
ATOM 721 C CA . ILE A 1 91 ? 35.554 -12.359 -39.069 1.00 84.12 91 ILE A CA 1
ATOM 722 C C . ILE A 1 91 ? 35.877 -13.768 -38.543 1.00 84.12 91 ILE A C 1
ATOM 724 O O . ILE A 1 91 ? 35.251 -14.209 -37.578 1.00 84.12 91 ILE A O 1
ATOM 728 N N . PRO A 1 92 ? 36.836 -14.489 -39.155 1.00 71.88 92 PRO A N 1
ATOM 729 C CA . PRO A 1 92 ? 37.123 -15.891 -38.844 1.00 71.88 92 PRO A CA 1
ATOM 730 C C . PRO A 1 92 ? 37.477 -16.144 -37.373 1.00 71.88 92 PRO A C 1
ATOM 732 O O . PRO A 1 92 ? 37.028 -17.123 -36.794 1.00 71.88 92 PRO A O 1
ATOM 735 N N . LYS A 1 93 ? 38.215 -15.228 -36.726 1.00 68.69 93 LYS A N 1
ATOM 736 C CA . LYS A 1 93 ? 38.631 -15.376 -35.316 1.00 68.69 93 LYS A CA 1
ATOM 737 C C . LYS A 1 93 ? 37.478 -15.436 -34.315 1.00 68.69 93 LYS A C 1
ATOM 739 O O . LYS A 1 93 ? 37.673 -15.918 -33.207 1.00 68.69 93 LYS A O 1
ATOM 744 N N . THR A 1 94 ? 36.312 -14.895 -34.655 1.00 65.38 94 THR A N 1
ATOM 745 C CA . THR A 1 94 ? 35.179 -14.777 -33.725 1.00 65.38 94 THR A CA 1
ATOM 746 C C . THR A 1 94 ? 33.980 -15.613 -34.153 1.00 65.38 94 THR A C 1
ATOM 748 O O . THR A 1 94 ? 32.915 -15.490 -33.553 1.00 65.38 94 THR A O 1
ATOM 751 N N . ASN A 1 95 ? 34.160 -16.443 -35.191 1.00 62.34 95 ASN A N 1
ATOM 752 C CA . ASN A 1 95 ? 33.146 -17.284 -35.829 1.00 62.34 95 ASN A CA 1
ATOM 753 C C . ASN A 1 95 ? 31.820 -16.551 -36.114 1.00 62.34 95 ASN A C 1
ATOM 755 O O . ASN A 1 95 ? 30.736 -17.126 -36.089 1.00 62.34 95 ASN A O 1
ATOM 759 N N . GLY A 1 96 ? 31.908 -15.236 -36.329 1.00 77.50 96 GLY A N 1
ATOM 760 C CA . GLY A 1 96 ? 30.761 -14.355 -36.480 1.00 77.50 96 GLY A CA 1
ATOM 761 C C . GLY A 1 96 ? 30.694 -13.816 -37.898 1.00 77.50 96 GLY A C 1
ATOM 762 O O . GLY A 1 96 ? 31.511 -12.974 -38.283 1.00 77.50 96 GLY A O 1
ATOM 763 N N . SER A 1 97 ? 29.697 -14.266 -38.655 1.00 86.25 97 SER A N 1
ATOM 764 C CA . SER A 1 97 ? 29.317 -13.665 -39.934 1.00 86.25 97 SER A CA 1
ATOM 765 C C . SER A 1 97 ? 28.110 -12.756 -39.739 1.00 86.25 97 SER A C 1
ATOM 767 O O . SER A 1 97 ? 27.163 -13.099 -39.032 1.00 86.25 97 SER A O 1
ATOM 769 N N . PHE A 1 98 ? 28.128 -11.581 -40.363 1.00 88.31 98 PHE A N 1
ATOM 770 C CA . PHE A 1 98 ? 27.090 -10.570 -40.198 1.00 88.31 98 PHE A CA 1
ATOM 771 C C . PHE A 1 98 ? 26.606 -10.043 -41.544 1.00 88.31 98 PHE A C 1
ATOM 773 O O . PHE A 1 98 ? 27.407 -9.798 -42.439 1.00 88.31 98 PHE A O 1
ATOM 780 N N . ARG A 1 99 ? 25.301 -9.788 -41.665 1.00 88.25 99 ARG A N 1
ATOM 781 C CA . ARG A 1 99 ? 24.690 -9.137 -42.833 1.00 88.25 99 ARG A CA 1
ATOM 782 C C . ARG A 1 99 ? 24.141 -7.768 -42.485 1.00 88.25 99 ARG A C 1
ATOM 784 O O . ARG A 1 99 ? 23.559 -7.574 -41.414 1.00 88.25 99 ARG A O 1
ATOM 791 N N . PHE A 1 100 ? 24.267 -6.829 -43.413 1.00 85.81 100 PHE A N 1
ATOM 792 C CA . PHE A 1 100 ? 23.624 -5.524 -43.294 1.00 85.81 100 PHE A CA 1
ATOM 793 C C . PHE A 1 100 ? 22.167 -5.565 -43.736 1.00 85.81 100 PHE A C 1
ATOM 795 O O . PHE A 1 100 ? 21.866 -5.816 -44.902 1.00 85.81 100 PHE A O 1
ATOM 802 N N . LEU A 1 101 ? 21.273 -5.221 -42.810 1.00 84.50 101 LEU A N 1
ATOM 803 C CA . LEU A 1 101 ? 19.847 -5.042 -43.068 1.00 84.50 101 LEU A CA 1
ATOM 804 C C . LEU A 1 101 ? 19.375 -3.680 -42.548 1.00 84.50 101 LEU A C 1
ATOM 806 O O . LEU A 1 101 ? 19.950 -3.112 -41.611 1.00 84.50 101 LEU A O 1
ATOM 810 N N . TYR A 1 102 ? 18.308 -3.153 -43.146 1.00 82.06 102 TYR A N 1
ATOM 811 C CA . TYR A 1 102 ? 17.637 -1.959 -42.642 1.00 82.06 102 TYR A CA 1
ATOM 812 C C . TYR A 1 102 ? 16.645 -2.315 -41.529 1.00 82.06 102 TYR A C 1
ATOM 814 O O . TYR A 1 102 ? 15.871 -3.262 -41.628 1.00 82.06 102 TYR A O 1
ATOM 822 N N . ASP A 1 103 ? 16.663 -1.527 -40.456 1.00 77.44 103 ASP A N 1
ATOM 823 C CA . ASP A 1 103 ? 15.624 -1.511 -39.423 1.00 77.44 103 ASP A CA 1
ATOM 824 C C . ASP A 1 103 ? 14.397 -0.716 -39.910 1.00 77.44 103 ASP A C 1
ATOM 826 O O . ASP A 1 103 ? 14.519 0.131 -40.796 1.00 77.44 103 ASP A O 1
ATOM 830 N N . THR A 1 104 ? 13.243 -0.862 -39.256 1.00 76.06 104 THR A N 1
ATOM 831 C CA . THR A 1 104 ? 11.988 -0.148 -39.607 1.00 76.06 104 THR A CA 1
ATOM 832 C C . THR A 1 104 ? 12.088 1.381 -39.528 1.00 76.06 104 THR A C 1
ATOM 834 O O . THR A 1 104 ? 11.234 2.111 -40.029 1.00 76.06 104 THR A O 1
ATOM 837 N N . LYS A 1 105 ? 13.155 1.884 -38.896 1.00 74.31 105 LYS A N 1
ATOM 838 C CA . LYS A 1 105 ? 13.506 3.308 -38.784 1.00 74.31 105 LYS A CA 1
ATOM 839 C C . LYS A 1 105 ? 14.533 3.759 -39.839 1.00 74.31 105 LYS A C 1
ATOM 841 O O . LYS A 1 105 ? 15.105 4.835 -39.690 1.00 74.31 105 LYS A O 1
ATOM 846 N N . GLY A 1 106 ? 14.825 2.931 -40.848 1.00 73.69 106 GLY A N 1
ATOM 847 C CA . GLY A 1 106 ? 15.777 3.223 -41.929 1.00 73.69 106 GLY A CA 1
ATOM 848 C C . GLY A 1 106 ? 17.247 3.208 -41.497 1.00 73.69 106 GLY A C 1
ATOM 849 O O . GLY A 1 106 ? 18.073 3.916 -42.066 1.00 73.69 106 GLY A O 1
ATOM 850 N N . ARG A 1 107 ? 17.590 2.453 -40.444 1.00 76.44 107 ARG A N 1
ATOM 851 C CA . ARG A 1 107 ? 18.953 2.393 -39.878 1.00 76.44 107 ARG A CA 1
ATOM 852 C C . ARG A 1 107 ? 19.639 1.090 -40.270 1.00 76.44 107 ARG A C 1
ATOM 854 O O . ARG A 1 107 ? 19.011 0.047 -40.140 1.00 76.44 107 ARG A O 1
ATOM 861 N N . PHE A 1 108 ? 20.919 1.131 -40.645 1.00 78.12 108 PHE A N 1
ATOM 862 C CA . PHE A 1 108 ? 21.697 -0.091 -40.866 1.00 78.12 108 PHE A CA 1
ATOM 863 C C . PHE A 1 108 ? 21.984 -0.801 -39.547 1.00 78.12 108 PHE A C 1
ATOM 865 O O . PHE A 1 108 ? 22.613 -0.240 -38.641 1.00 78.12 108 PHE A O 1
ATOM 872 N N . ARG A 1 109 ? 21.539 -2.052 -39.460 1.00 77.81 109 ARG A N 1
ATOM 873 C CA . ARG A 1 109 ? 21.863 -2.976 -38.378 1.00 77.81 109 ARG A CA 1
ATOM 874 C C . ARG A 1 109 ? 22.597 -4.183 -38.940 1.00 77.81 109 ARG A C 1
ATOM 876 O O . ARG A 1 109 ? 22.283 -4.660 -40.025 1.00 77.81 109 ARG A O 1
ATOM 883 N N . LEU A 1 110 ? 23.565 -4.654 -38.163 1.00 83.56 110 LEU A N 1
ATOM 884 C CA . LEU A 1 110 ? 24.234 -5.923 -38.401 1.00 83.56 110 LEU A CA 1
ATOM 885 C C . LEU A 1 110 ? 23.376 -7.028 -37.800 1.00 83.56 110 LEU A C 1
ATOM 887 O O . LEU A 1 110 ? 23.025 -6.969 -36.619 1.00 83.56 110 LEU A O 1
ATOM 891 N N . HIS A 1 111 ? 23.017 -7.999 -38.625 1.00 85.44 111 HIS A N 1
ATOM 892 C CA . HIS A 1 111 ? 22.329 -9.207 -38.207 1.00 85.44 111 HIS A CA 1
ATOM 893 C C . HIS A 1 111 ? 23.317 -10.369 -38.230 1.00 85.44 111 HIS A C 1
ATOM 895 O O . HIS A 1 111 ? 24.002 -10.551 -39.232 1.00 85.44 111 HIS A O 1
ATOM 901 N N . SER A 1 112 ? 23.417 -11.109 -37.125 1.00 85.88 112 SER A N 1
ATOM 902 C CA . SER A 1 112 ? 24.256 -12.308 -37.059 1.00 85.88 112 SER A CA 1
ATOM 903 C C . SER A 1 112 ? 23.670 -13.383 -37.964 1.00 85.88 112 SER A C 1
ATOM 905 O O . SER A 1 112 ? 22.468 -13.629 -37.909 1.00 85.88 112 SER A O 1
ATOM 907 N N . LEU A 1 113 ? 24.517 -14.005 -38.771 1.00 85.25 113 LEU A N 1
ATOM 908 C CA . LEU A 1 113 ? 24.150 -15.069 -39.694 1.00 85.25 113 LEU A CA 1
ATOM 909 C C . LEU A 1 113 ? 24.501 -16.441 -39.119 1.00 85.25 113 LEU A C 1
ATOM 911 O O . LEU A 1 113 ? 25.356 -16.557 -38.243 1.00 85.25 113 LEU A O 1
ATOM 915 N N . ARG A 1 114 ? 23.848 -17.468 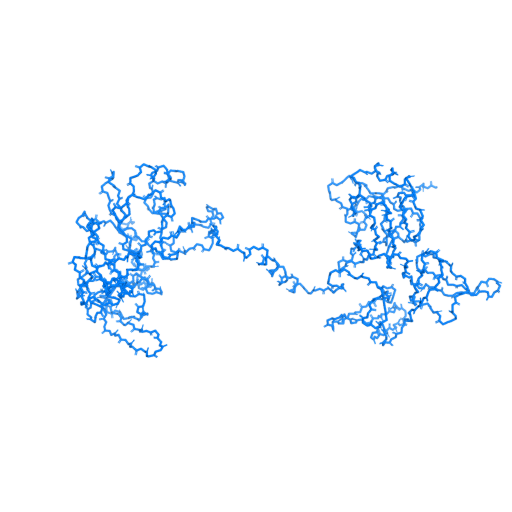-39.667 1.00 83.06 114 ARG A N 1
ATOM 916 C CA . ARG A 1 114 ? 24.293 -18.865 -39.589 1.00 83.06 114 ARG A CA 1
ATOM 917 C C . ARG A 1 114 ? 25.342 -19.123 -40.672 1.00 83.06 114 ARG A C 1
ATOM 919 O O . ARG A 1 114 ? 25.324 -18.444 -41.699 1.00 83.06 114 ARG A O 1
ATOM 926 N N . ASP A 1 115 ? 26.189 -20.128 -40.483 1.00 80.62 115 ASP A N 1
ATOM 927 C CA . ASP A 1 115 ? 27.307 -20.412 -41.394 1.00 80.62 115 ASP A CA 1
ATOM 928 C C . ASP A 1 115 ? 26.851 -20.716 -42.830 1.00 80.62 115 ASP A C 1
ATOM 930 O O . ASP A 1 115 ? 27.450 -20.234 -43.787 1.00 80.62 115 ASP A O 1
ATOM 934 N N . GLU A 1 116 ? 25.724 -21.412 -43.005 1.00 83.38 116 GLU A N 1
ATOM 935 C CA . GLU A 1 116 ? 25.125 -21.664 -44.326 1.00 83.38 116 GLU A CA 1
ATOM 936 C C . GLU A 1 116 ? 24.682 -20.377 -45.039 1.00 83.38 116 GLU A C 1
ATOM 938 O O . GLU A 1 116 ? 24.831 -20.239 -46.253 1.00 83.38 116 GLU A O 1
ATOM 943 N N . GLU A 1 117 ? 24.150 -19.404 -44.290 1.00 83.44 117 GLU A N 1
ATOM 944 C CA . GLU A 1 117 ? 23.710 -18.120 -44.845 1.00 83.44 117 GLU A CA 1
ATOM 945 C C . GLU A 1 117 ? 24.878 -17.188 -45.166 1.00 83.44 117 GLU A C 1
ATOM 947 O O . GLU A 1 117 ? 24.719 -16.280 -45.984 1.00 83.44 117 GLU A O 1
ATOM 952 N N . ALA A 1 118 ? 26.036 -17.402 -44.537 1.00 84.31 118 ALA A N 1
ATOM 953 C CA . ALA A 1 118 ? 27.244 -16.622 -44.769 1.00 84.31 118 ALA A CA 1
ATOM 954 C C . ALA A 1 118 ? 27.909 -16.936 -46.118 1.00 84.31 118 ALA A C 1
ATOM 956 O O . ALA A 1 118 ? 28.643 -16.093 -46.626 1.00 84.31 118 ALA A O 1
ATOM 957 N N . LYS A 1 119 ? 27.625 -18.102 -46.714 1.00 87.25 119 LYS A N 1
ATOM 958 C CA . LYS A 1 119 ? 28.217 -18.545 -47.989 1.00 87.25 119 LYS A CA 1
ATOM 959 C C . LYS A 1 119 ? 27.643 -17.841 -49.215 1.00 87.25 119 LYS A C 1
ATOM 961 O O . LYS A 1 119 ? 28.295 -17.781 -50.247 1.00 87.25 119 LYS A O 1
ATOM 966 N N . PHE A 1 120 ? 26.443 -17.269 -49.120 1.00 89.25 120 PHE A N 1
ATOM 967 C CA . PHE A 1 120 ? 25.794 -16.613 -50.254 1.00 89.25 120 PHE A CA 1
ATOM 968 C C . PHE A 1 120 ? 25.373 -15.176 -49.945 1.00 89.25 120 PHE A C 1
ATOM 970 O O . PHE A 1 120 ? 25.221 -14.765 -48.794 1.00 89.25 120 PHE A O 1
ATOM 977 N N . LYS A 1 121 ? 25.112 -14.409 -51.001 1.00 89.31 121 LYS A N 1
ATOM 978 C CA . LYS A 1 121 ? 24.552 -13.055 -50.950 1.00 89.31 121 LYS A CA 1
ATOM 979 C C . LYS A 1 121 ? 23.436 -12.912 -51.977 1.00 89.31 121 LYS A C 1
ATOM 981 O O . LYS A 1 121 ? 23.488 -13.522 -53.040 1.00 89.31 121 LYS A O 1
ATOM 986 N N . LEU A 1 122 ? 22.433 -12.090 -51.673 1.00 90.19 122 LEU A N 1
ATOM 987 C CA . LEU A 1 122 ? 21.438 -11.692 -52.669 1.00 90.19 122 LEU A CA 1
ATOM 988 C C . LEU A 1 122 ? 21.832 -10.359 -53.297 1.00 90.19 122 LEU A C 1
ATOM 990 O O . LEU A 1 122 ? 22.155 -9.411 -52.578 1.00 90.19 122 LEU A O 1
ATOM 994 N N . CYS A 1 123 ? 21.745 -10.276 -54.621 1.00 88.31 123 CYS A N 1
ATOM 995 C CA . CYS A 1 123 ? 22.005 -9.057 -55.378 1.00 88.31 123 CYS A CA 1
ATOM 996 C C . CYS A 1 123 ? 20.824 -8.750 -56.299 1.00 88.31 123 CYS A C 1
ATOM 998 O O . CYS A 1 123 ? 20.280 -9.643 -56.940 1.00 88.31 123 CYS A O 1
ATOM 1000 N N . LYS A 1 124 ? 20.440 -7.473 -56.394 1.00 89.25 124 LYS A N 1
ATOM 1001 C CA . LYS A 1 124 ? 19.411 -7.021 -57.339 1.00 89.25 124 LYS A CA 1
ATOM 1002 C C . LYS A 1 124 ? 20.047 -6.720 -58.692 1.00 89.25 124 LYS A C 1
ATOM 1004 O O . LYS A 1 124 ? 21.068 -6.022 -58.752 1.00 89.25 124 LYS A O 1
ATOM 1009 N N . VAL A 1 125 ? 19.433 -7.206 -59.765 1.00 88.88 125 VAL A N 1
ATOM 1010 C CA . VAL A 1 125 ? 19.858 -6.949 -61.144 1.00 88.88 125 VAL A CA 1
ATOM 1011 C C . VAL A 1 125 ? 19.463 -5.527 -61.537 1.00 88.88 125 VAL A C 1
ATOM 1013 O O . VAL A 1 125 ? 18.298 -5.139 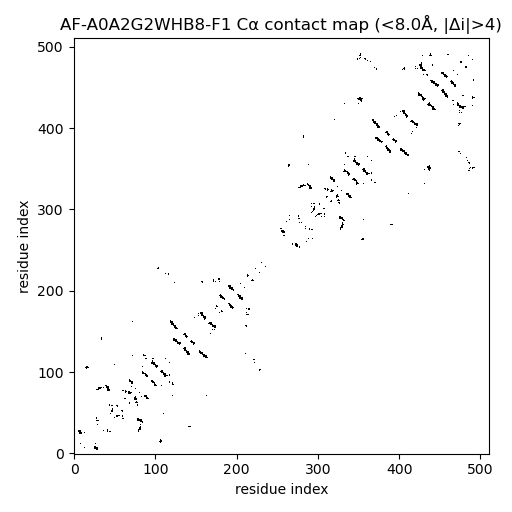-61.457 1.00 88.88 125 VAL A O 1
ATOM 1016 N N . ARG A 1 126 ? 20.449 -4.730 -61.953 1.00 87.50 126 ARG A N 1
ATOM 1017 C CA . ARG A 1 126 ? 20.269 -3.344 -62.400 1.00 87.50 126 ARG A CA 1
ATOM 1018 C C . ARG A 1 126 ? 19.917 -3.272 -63.879 1.00 87.50 126 ARG A C 1
ATOM 1020 O O . ARG A 1 126 ? 19.025 -2.524 -64.259 1.00 87.50 126 ARG A O 1
ATOM 1027 N N . SER A 1 127 ? 20.637 -4.020 -64.706 1.00 87.25 127 SER A N 1
ATOM 1028 C CA . SER A 1 127 ? 20.432 -4.057 -66.154 1.00 87.25 127 SER A CA 1
ATOM 1029 C C . SER A 1 127 ? 21.025 -5.328 -66.740 1.00 87.25 127 SER A C 1
ATOM 1031 O O . SER A 1 127 ? 22.069 -5.784 -66.272 1.00 87.25 127 SER A O 1
ATOM 1033 N N . VAL A 1 128 ? 20.411 -5.830 -67.804 1.00 87.19 128 VAL A N 1
ATOM 1034 C CA . VAL A 1 128 ? 20.959 -6.887 -68.659 1.00 87.19 128 VAL A CA 1
ATOM 1035 C C . VAL A 1 128 ? 21.300 -6.245 -70.001 1.00 87.19 128 VAL A C 1
ATOM 1037 O O . VAL A 1 128 ? 20.496 -5.481 -70.533 1.00 87.19 128 VAL A O 1
ATOM 1040 N N . GLN A 1 129 ? 22.518 -6.460 -70.486 1.00 87.12 129 GLN A N 1
ATOM 1041 C CA . GLN A 1 129 ? 23.060 -5.837 -71.694 1.00 87.12 129 GLN A CA 1
ATOM 1042 C C . GLN A 1 129 ? 23.852 -6.866 -72.507 1.00 87.12 129 GLN A C 1
ATOM 1044 O O . GLN A 1 129 ? 24.298 -7.882 -71.977 1.00 87.12 129 GLN A O 1
ATOM 1049 N N . PHE A 1 130 ? 24.053 -6.584 -73.791 1.00 84.94 130 PHE A N 1
ATOM 1050 C CA . PHE A 1 130 ? 24.903 -7.377 -74.675 1.00 84.94 130 PHE A CA 1
ATOM 1051 C C . PHE A 1 130 ? 26.220 -6.636 -74.908 1.00 84.94 130 PHE A C 1
ATOM 1053 O O . PHE A 1 130 ? 26.228 -5.433 -75.165 1.00 84.94 130 PHE A O 1
ATOM 1060 N N . GLY A 1 131 ? 27.345 -7.337 -74.761 1.00 80.00 131 GLY A N 1
ATOM 1061 C CA . GLY A 1 131 ? 28.673 -6.773 -75.010 1.00 80.00 131 GLY A CA 1
ATOM 1062 C C . GLY A 1 131 ? 28.998 -6.658 -76.498 1.00 80.00 131 GLY A C 1
ATOM 1063 O O . GLY A 1 131 ? 28.254 -7.132 -77.350 1.00 80.00 131 GLY A O 1
ATOM 1064 N N . GLN A 1 132 ? 30.179 -6.111 -76.804 1.00 74.00 132 GLN A N 1
ATOM 1065 C CA . GLN A 1 132 ? 30.672 -5.880 -78.175 1.00 74.00 132 GLN A CA 1
ATOM 1066 C C . GLN A 1 132 ? 30.755 -7.144 -79.063 1.00 74.00 132 GLN A C 1
ATOM 1068 O O . GLN A 1 132 ? 30.916 -7.022 -80.268 1.00 74.00 132 GLN A O 1
ATOM 1073 N N . LYS A 1 133 ? 30.630 -8.353 -78.491 1.00 77.19 133 LYS A N 1
ATOM 1074 C CA . LYS A 1 133 ? 30.618 -9.649 -79.202 1.00 77.19 133 LYS A CA 1
ATOM 1075 C C . LYS A 1 133 ? 29.287 -10.413 -79.073 1.00 77.19 133 LYS A C 1
ATOM 1077 O O . LYS A 1 133 ? 29.280 -11.634 -79.143 1.00 77.19 133 LYS A O 1
ATOM 1082 N N . GLY A 1 134 ? 28.182 -9.735 -78.751 1.00 78.44 134 GLY A N 1
ATOM 1083 C CA . GLY A 1 134 ? 26.876 -10.383 -78.538 1.00 78.44 134 GLY A CA 1
ATOM 1084 C C . GLY A 1 134 ? 26.776 -11.233 -77.262 1.00 78.44 134 GLY A C 1
ATOM 1085 O O . GLY A 1 134 ? 25.764 -11.882 -77.030 1.00 78.44 134 GLY A O 1
ATOM 1086 N N . ILE A 1 135 ? 27.801 -11.221 -76.402 1.00 81.88 135 ILE A N 1
ATOM 1087 C CA . ILE A 1 135 ? 27.801 -11.962 -75.135 1.00 81.88 135 ILE A CA 1
ATOM 1088 C C . ILE A 1 135 ? 26.900 -11.231 -74.126 1.00 81.88 135 ILE A C 1
ATOM 1090 O O . ILE A 1 135 ? 27.196 -10.072 -73.802 1.00 81.88 135 ILE A O 1
ATOM 1094 N N . PRO A 1 136 ? 25.844 -11.875 -73.592 1.00 86.94 136 PRO A N 1
ATOM 1095 C CA . PRO A 1 136 ? 25.007 -11.269 -72.569 1.00 86.94 136 PRO A CA 1
ATOM 1096 C C . PRO A 1 136 ? 25.776 -11.145 -71.250 1.00 86.94 136 PRO A C 1
ATOM 1098 O O . PRO A 1 136 ? 26.478 -12.061 -70.808 1.00 86.94 136 PRO A O 1
ATOM 1101 N N . TYR A 1 137 ? 25.624 -10.001 -70.596 1.00 88.50 137 TYR A N 1
ATOM 1102 C CA . TYR A 1 137 ? 26.086 -9.775 -69.236 1.00 88.50 137 TYR A CA 1
ATOM 1103 C C . TYR A 1 137 ? 25.034 -9.002 -68.444 1.00 88.50 137 TYR A C 1
ATOM 1105 O O . TYR A 1 137 ? 24.289 -8.180 -68.979 1.00 88.50 137 TYR A O 1
ATOM 1113 N N . LEU A 1 138 ? 24.984 -9.251 -67.140 1.00 89.12 138 LEU A N 1
ATOM 1114 C CA . LEU A 1 138 ? 24.171 -8.470 -66.220 1.00 89.12 138 LEU A CA 1
ATOM 1115 C C . LEU A 1 138 ? 25.052 -7.620 -65.315 1.00 89.12 138 LEU A C 1
ATOM 1117 O O . LEU A 1 138 ? 26.152 -8.020 -64.931 1.00 89.12 138 LEU A O 1
ATOM 1121 N N . ASN A 1 139 ? 24.539 -6.445 -64.972 1.00 88.44 139 ASN A N 1
ATOM 1122 C CA . ASN A 1 139 ? 25.106 -5.572 -63.959 1.00 88.44 139 ASN A CA 1
ATOM 1123 C C . ASN A 1 139 ? 24.194 -5.584 -62.740 1.00 88.44 139 ASN A C 1
ATOM 1125 O O . ASN A 1 139 ? 22.978 -5.413 -62.861 1.00 88.44 139 ASN A O 1
ATOM 1129 N N . THR A 1 140 ? 24.772 -5.744 -61.559 1.00 86.62 140 THR A N 1
ATOM 1130 C CA . THR A 1 140 ? 24.053 -5.680 -60.286 1.00 86.62 140 THR A CA 1
ATOM 1131 C C . THR A 1 140 ? 24.154 -4.292 -59.653 1.00 86.62 140 THR A C 1
ATOM 1133 O O . THR A 1 140 ? 25.019 -3.478 -59.990 1.00 86.62 140 THR A O 1
ATOM 1136 N N . TYR A 1 141 ? 23.261 -3.999 -58.706 1.00 82.06 141 TYR A N 1
ATOM 1137 C CA . TYR A 1 141 ? 23.293 -2.739 -57.954 1.00 82.06 141 TYR A CA 1
ATOM 1138 C C . TYR A 1 141 ? 24.535 -2.576 -57.065 1.00 82.06 141 TYR A C 1
ATOM 1140 O O . TYR A 1 141 ? 24.937 -1.443 -56.823 1.00 82.06 141 TYR A O 1
ATOM 1148 N N . ASP A 1 142 ? 25.166 -3.673 -56.635 1.00 76.94 142 ASP A N 1
ATOM 1149 C CA . ASP A 1 142 ? 26.443 -3.662 -55.907 1.00 76.94 142 ASP A CA 1
ATOM 1150 C C . ASP A 1 142 ? 27.667 -3.576 -56.840 1.00 76.94 142 ASP A C 1
ATOM 1152 O O . ASP A 1 142 ? 28.796 -3.802 -56.412 1.00 76.94 142 ASP A O 1
ATOM 1156 N N . GLY A 1 143 ? 27.465 -3.248 -58.121 1.00 79.31 143 GLY A N 1
ATOM 1157 C CA . GLY A 1 143 ? 28.544 -2.938 -59.058 1.00 79.31 143 GLY A CA 1
ATOM 1158 C C . GLY A 1 143 ? 29.302 -4.153 -59.595 1.00 79.31 143 GLY A C 1
ATOM 1159 O O . GLY A 1 143 ? 30.429 -3.995 -60.060 1.00 79.31 143 GLY A O 1
ATOM 1160 N N . ARG A 1 144 ? 28.718 -5.357 -59.537 1.00 84.19 144 ARG A N 1
ATOM 1161 C CA . ARG A 1 144 ? 29.294 -6.558 -60.157 1.00 84.19 144 ARG A CA 1
ATOM 1162 C C . ARG A 1 144 ? 28.782 -6.709 -61.587 1.00 84.19 144 ARG A C 1
ATOM 1164 O O . ARG A 1 144 ? 27.614 -6.442 -61.866 1.00 84.19 144 ARG A O 1
ATOM 1171 N N . THR A 1 145 ? 29.653 -7.202 -62.461 1.00 86.25 145 THR A N 1
ATOM 1172 C CA . THR A 1 145 ? 29.309 -7.602 -63.828 1.00 86.25 145 THR A CA 1
ATOM 1173 C C . THR A 1 145 ? 29.468 -9.109 -63.947 1.00 86.25 145 THR A C 1
ATOM 1175 O O . THR A 1 145 ? 30.556 -9.634 -63.713 1.00 86.25 145 THR A O 1
ATOM 1178 N N . ILE A 1 146 ? 28.386 -9.801 -64.297 1.00 85.81 146 ILE A N 1
ATOM 1179 C CA . ILE A 1 146 ? 28.359 -11.258 -64.451 1.00 85.81 146 ILE A CA 1
ATOM 1180 C C . ILE A 1 146 ? 28.065 -11.567 -65.915 1.00 85.81 146 ILE A C 1
ATOM 1182 O O . ILE A 1 146 ? 27.077 -11.082 -66.464 1.00 85.81 146 ILE A O 1
ATOM 1186 N N . ARG A 1 147 ? 28.945 -12.340 -66.552 1.00 84.44 147 ARG A N 1
ATOM 1187 C CA . ARG A 1 147 ? 28.805 -12.768 -67.951 1.00 84.44 147 ARG A CA 1
ATOM 1188 C C . ARG A 1 147 ? 28.052 -14.092 -68.026 1.00 84.44 147 ARG A C 1
ATOM 1190 O O . ARG A 1 147 ? 28.129 -14.875 -67.084 1.00 84.44 147 ARG A O 1
ATOM 1197 N N . TYR A 1 148 ? 27.385 -14.330 -69.152 1.00 82.69 148 TYR A N 1
ATOM 1198 C CA . TYR A 1 148 ? 26.585 -15.533 -69.409 1.00 82.69 148 TYR A CA 1
ATOM 1199 C C . TYR A 1 148 ? 25.477 -15.777 -68.364 1.00 82.69 148 TYR A C 1
ATOM 1201 O O . TYR A 1 148 ? 25.414 -16.860 -67.781 1.00 82.69 148 TYR A O 1
ATOM 1209 N N . PRO A 1 149 ? 24.622 -14.779 -68.063 1.00 84.50 149 PRO A N 1
ATOM 1210 C CA . PRO A 1 149 ? 23.468 -15.018 -67.209 1.00 84.50 149 PRO A CA 1
ATOM 1211 C C . PRO A 1 149 ? 22.429 -15.892 -67.925 1.00 84.50 149 PRO A C 1
ATOM 1213 O O . PRO A 1 149 ? 22.347 -15.889 -69.153 1.00 84.50 149 PRO A O 1
ATOM 1216 N N . ASP A 1 150 ? 21.605 -16.589 -67.143 1.00 83.12 150 ASP A N 1
ATOM 1217 C CA . ASP A 1 150 ? 20.414 -17.272 -67.650 1.00 83.12 150 ASP A CA 1
ATOM 1218 C C . ASP A 1 150 ? 19.512 -16.260 -68.401 1.00 83.12 150 ASP A C 1
ATOM 1220 O O . ASP A 1 150 ? 19.211 -15.195 -67.841 1.00 83.12 150 ASP A O 1
ATOM 1224 N N . PRO A 1 151 ? 19.075 -16.553 -69.646 1.00 82.38 151 PRO A N 1
ATOM 1225 C CA . PRO A 1 151 ? 18.193 -15.685 -70.431 1.00 82.38 151 PRO A CA 1
ATOM 1226 C C . PRO A 1 151 ? 16.880 -15.296 -69.737 1.00 82.38 151 PRO A C 1
ATOM 1228 O O . PRO A 1 151 ? 16.264 -14.292 -70.094 1.00 82.38 151 PRO A O 1
ATOM 1231 N N . LEU A 1 152 ? 16.432 -16.077 -68.750 1.00 85.38 152 LEU A N 1
ATOM 1232 C CA . LEU A 1 152 ? 15.211 -15.810 -67.993 1.00 85.38 152 LEU A CA 1
ATOM 1233 C C . LEU A 1 152 ? 15.354 -14.664 -66.982 1.00 85.38 152 LEU A C 1
ATOM 1235 O O . LEU A 1 152 ? 14.328 -14.170 -66.504 1.00 85.38 152 LEU A O 1
ATOM 1239 N N . ILE A 1 153 ? 16.582 -14.253 -66.648 1.00 87.12 153 ILE A N 1
ATOM 1240 C CA . ILE A 1 153 ? 16.860 -13.196 -65.671 1.00 87.12 153 ILE A CA 1
ATOM 1241 C C . ILE A 1 153 ? 16.653 -11.826 -66.317 1.00 87.12 153 ILE A C 1
ATOM 1243 O O . ILE A 1 153 ? 17.300 -11.472 -67.304 1.00 87.12 153 ILE A O 1
ATOM 1247 N N . LYS A 1 154 ? 15.788 -11.010 -65.715 1.00 86.56 154 LYS A N 1
ATOM 1248 C CA . LYS A 1 154 ? 15.470 -9.652 -66.170 1.00 86.56 154 LYS A CA 1
ATOM 1249 C C . LYS A 1 154 ? 15.947 -8.594 -65.174 1.00 86.56 154 LYS A C 1
ATOM 1251 O O . LYS A 1 154 ? 16.400 -8.869 -64.063 1.00 86.56 154 LYS A O 1
ATOM 1256 N N . ALA A 1 155 ? 15.874 -7.329 -65.586 1.00 84.81 155 ALA A N 1
ATOM 1257 C CA . ALA A 1 155 ? 16.151 -6.209 -64.691 1.00 84.81 155 ALA A CA 1
ATOM 1258 C C . ALA A 1 155 ? 15.132 -6.164 -63.534 1.00 84.81 155 ALA A C 1
ATOM 1260 O O . ALA A 1 155 ? 13.943 -6.375 -63.752 1.00 84.81 155 ALA A O 1
ATOM 1261 N N . ASN A 1 156 ? 15.596 -5.802 -62.333 1.00 86.31 156 ASN A N 1
ATOM 1262 C CA . ASN A 1 156 ? 14.884 -5.838 -61.043 1.00 86.31 156 ASN A CA 1
ATOM 1263 C C . ASN A 1 156 ? 14.706 -7.209 -60.381 1.00 86.31 156 ASN A C 1
ATOM 1265 O O . ASN A 1 156 ? 14.313 -7.228 -59.212 1.00 86.31 156 ASN A O 1
ATOM 1269 N N . ASP A 1 157 ? 15.067 -8.304 -61.048 1.00 88.31 157 ASP A N 1
ATOM 1270 C CA . ASP A 1 157 ? 15.116 -9.622 -60.416 1.00 88.31 157 ASP A CA 1
ATOM 1271 C C . ASP A 1 157 ? 16.201 -9.669 -59.332 1.00 88.31 157 ASP A C 1
ATOM 1273 O O . ASP A 1 157 ? 17.192 -8.925 -59.369 1.00 88.31 157 ASP A O 1
ATOM 1277 N N . THR A 1 158 ? 16.026 -10.559 -58.355 1.00 88.88 158 THR A N 1
ATOM 1278 C CA . THR A 1 158 ? 17.048 -10.815 -57.334 1.00 88.88 158 THR A CA 1
ATOM 1279 C C . THR A 1 158 ? 17.736 -12.135 -57.622 1.00 88.88 158 THR A C 1
ATOM 1281 O O . THR A 1 158 ? 17.087 -13.170 -57.728 1.00 88.88 158 THR A O 1
ATOM 1284 N N . ILE A 1 159 ? 19.062 -12.112 -57.689 1.00 90.56 159 ILE A N 1
ATOM 1285 C CA . ILE A 1 159 ? 19.903 -13.294 -57.868 1.00 90.56 159 ILE A CA 1
ATOM 1286 C C . ILE A 1 159 ? 20.551 -13.691 -56.541 1.00 90.56 159 ILE A C 1
ATOM 1288 O O . ILE A 1 159 ? 20.958 -12.837 -55.749 1.00 90.56 159 ILE A O 1
ATOM 1292 N N . LYS A 1 160 ? 20.667 -14.996 -56.307 1.00 90.12 160 LYS A N 1
ATOM 1293 C CA . LYS A 1 160 ? 21.437 -15.594 -55.217 1.00 90.12 160 LYS A CA 1
ATOM 1294 C C . LYS A 1 160 ? 22.822 -15.945 -55.743 1.00 90.12 160 LYS A C 1
ATOM 1296 O O . LYS A 1 160 ? 22.960 -16.814 -56.598 1.00 90.12 160 LYS A O 1
ATOM 1301 N N . LEU A 1 161 ? 23.832 -15.254 -55.233 1.00 88.88 161 LEU A N 1
ATOM 1302 C CA . LEU A 1 161 ? 25.231 -15.455 -55.584 1.00 88.88 161 LEU A CA 1
ATOM 1303 C C . LEU A 1 161 ? 25.936 -16.241 -54.496 1.00 88.88 161 LEU A C 1
ATOM 1305 O O . LEU A 1 161 ? 25.899 -15.844 -53.331 1.00 88.88 161 LEU A O 1
ATOM 1309 N N . ASP A 1 162 ? 26.614 -17.306 -54.893 1.00 88.00 162 ASP A N 1
ATOM 1310 C CA . ASP A 1 162 ? 27.589 -17.959 -54.035 1.00 88.00 162 ASP A CA 1
ATOM 1311 C C . ASP A 1 162 ? 28.855 -17.093 -53.945 1.00 88.00 162 ASP A C 1
ATOM 1313 O O . ASP A 1 162 ? 29.356 -16.588 -54.954 1.00 88.00 162 ASP A O 1
ATOM 1317 N N . LEU A 1 163 ? 29.338 -16.851 -52.728 1.00 85.31 163 LEU A N 1
ATOM 1318 C CA . LEU A 1 163 ? 30.470 -15.957 -52.486 1.00 85.31 163 LEU A CA 1
ATOM 1319 C C . LEU A 1 163 ? 31.815 -16.635 -52.759 1.00 85.31 163 LEU A C 1
ATOM 1321 O O . LEU A 1 163 ? 32.773 -15.929 -53.073 1.00 85.31 163 LEU A O 1
ATOM 1325 N N . GLU A 1 164 ? 31.877 -17.965 -52.691 1.00 83.56 164 GLU A N 1
ATOM 1326 C CA . GLU A 1 164 ? 33.088 -18.736 -52.986 1.00 83.56 164 GLU A CA 1
ATOM 1327 C C . GLU A 1 164 ? 33.308 -18.839 -54.501 1.00 83.56 164 GLU A C 1
ATOM 1329 O O . GLU A 1 164 ? 34.332 -18.390 -55.017 1.00 83.56 164 GLU A O 1
ATOM 1334 N N . SER A 1 165 ? 32.315 -19.339 -55.243 1.00 83.31 165 SER A N 1
ATOM 1335 C CA . SER A 1 165 ? 32.426 -19.520 -56.698 1.00 83.31 165 SER A CA 1
ATOM 1336 C C . SER A 1 165 ? 32.121 -18.264 -57.522 1.00 83.31 165 SER A C 1
ATOM 1338 O O . SER A 1 165 ? 32.415 -18.226 -58.718 1.00 83.31 165 SER A O 1
ATOM 1340 N N . SER A 1 166 ? 31.517 -17.231 -56.920 1.00 81.56 166 SER A N 1
ATOM 1341 C CA . SER A 1 166 ? 30.996 -16.040 -57.618 1.00 81.56 166 SER A CA 1
ATOM 1342 C C . SER A 1 166 ? 29.982 -16.347 -58.736 1.00 81.56 166 SER A C 1
ATOM 1344 O O . SER A 1 166 ? 29.737 -15.493 -59.592 1.00 81.56 166 SER A O 1
ATOM 1346 N N . LYS A 1 167 ? 29.373 -17.542 -58.730 1.00 85.75 167 LYS A N 1
ATOM 1347 C CA . LYS A 1 167 ? 28.345 -17.969 -59.691 1.00 85.75 167 LYS A CA 1
ATOM 1348 C C . LYS A 1 167 ? 26.930 -17.724 -59.154 1.00 85.75 167 LYS A C 1
ATOM 1350 O O . LYS A 1 167 ? 26.707 -17.608 -57.947 1.00 85.75 167 LYS A O 1
ATOM 1355 N N . ILE A 1 168 ? 25.969 -17.634 -60.074 1.00 87.44 168 ILE A N 1
ATOM 1356 C CA . ILE A 1 168 ? 24.538 -17.549 -59.753 1.00 87.44 168 ILE A CA 1
ATOM 1357 C C . ILE A 1 168 ? 24.043 -18.953 -59.401 1.00 87.44 168 ILE A C 1
ATOM 1359 O O . ILE A 1 168 ? 24.233 -19.880 -60.181 1.00 87.44 168 ILE A O 1
ATOM 1363 N N . VAL A 1 169 ? 23.426 -19.095 -58.228 1.00 88.12 169 VAL A N 1
ATOM 1364 C CA . VAL A 1 169 ? 22.885 -20.367 -57.717 1.00 88.12 169 VAL A CA 1
ATOM 1365 C C . VAL A 1 169 ? 21.388 -20.491 -57.993 1.00 88.12 169 VAL A C 1
ATOM 1367 O O . VAL A 1 169 ? 20.912 -21.556 -58.354 1.00 88.12 169 VAL A O 1
ATOM 1370 N N . ASP A 1 170 ? 20.636 -19.409 -57.787 1.00 87.75 170 ASP A N 1
ATOM 1371 C CA . ASP A 1 170 ? 19.185 -19.340 -58.008 1.00 87.75 170 ASP A CA 1
ATOM 1372 C C . ASP A 1 170 ? 18.789 -17.868 -58.227 1.00 87.75 170 ASP A C 1
ATOM 1374 O O . ASP A 1 170 ? 19.564 -16.954 -57.922 1.00 87.75 170 ASP A O 1
ATOM 1378 N N . PHE A 1 171 ? 17.584 -17.610 -58.726 1.00 88.94 171 PHE A N 1
ATOM 1379 C CA . PHE A 1 171 ? 17.036 -16.267 -58.889 1.00 88.94 171 PHE A CA 1
ATOM 1380 C C . PHE A 1 171 ? 15.537 -16.199 -58.563 1.00 88.94 171 PHE A C 1
ATOM 1382 O O . PHE A 1 171 ? 14.823 -17.202 -58.488 1.00 88.94 171 PHE A O 1
ATOM 1389 N N . ILE A 1 172 ? 15.062 -14.980 -58.313 1.00 87.50 172 ILE A N 1
ATOM 1390 C CA . ILE A 1 172 ? 13.668 -14.648 -58.018 1.00 87.50 172 ILE A CA 1
ATOM 1391 C C . ILE A 1 172 ? 13.218 -13.605 -59.030 1.00 87.50 172 ILE A C 1
ATOM 1393 O O . ILE A 1 172 ? 13.754 -12.491 -59.042 1.00 87.50 172 ILE A O 1
ATOM 1397 N N . LYS A 1 173 ? 12.209 -13.965 -59.826 1.00 85.31 173 LYS A N 1
ATOM 1398 C CA . LYS A 1 173 ? 11.553 -13.049 -60.758 1.00 85.31 173 LYS A CA 1
ATOM 1399 C C . LYS A 1 173 ? 10.735 -12.003 -60.011 1.00 85.31 173 LYS A C 1
ATOM 1401 O O . LYS A 1 173 ? 10.016 -12.321 -59.058 1.00 85.31 173 LYS A O 1
ATOM 1406 N N . PHE A 1 174 ? 10.859 -10.753 -60.433 1.00 82.94 174 PHE A N 1
ATOM 1407 C CA . PHE A 1 174 ? 10.082 -9.644 -59.904 1.00 82.94 174 PHE A CA 1
ATOM 1408 C C . PHE A 1 174 ? 8.745 -9.521 -60.650 1.00 82.94 174 PHE A C 1
ATOM 1410 O O . PHE A 1 174 ? 8.629 -8.743 -61.595 1.00 82.94 174 PHE A O 1
ATOM 1417 N N . ASP A 1 175 ? 7.731 -10.263 -60.198 1.00 78.62 175 ASP A N 1
ATOM 1418 C CA . ASP A 1 175 ? 6.401 -10.294 -60.82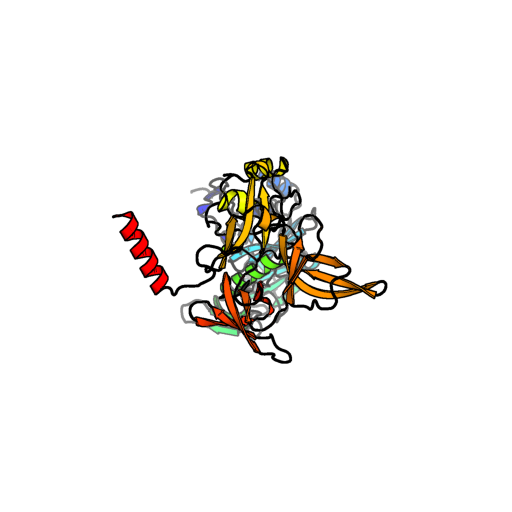4 1.00 78.62 175 ASP A CA 1
ATOM 1419 C C . ASP A 1 175 ? 5.271 -9.892 -59.854 1.00 78.62 175 ASP A C 1
ATOM 1421 O O . ASP A 1 175 ? 5.347 -10.101 -58.633 1.00 78.62 175 ASP A O 1
ATOM 1425 N N . VAL A 1 176 ? 4.204 -9.312 -60.419 1.00 70.88 176 VAL A N 1
ATOM 1426 C CA . VAL A 1 176 ? 2.959 -8.977 -59.705 1.00 70.88 176 VAL A CA 1
ATOM 1427 C C . VAL A 1 176 ? 2.248 -10.280 -59.319 1.00 70.88 176 VAL A C 1
ATOM 1429 O O . V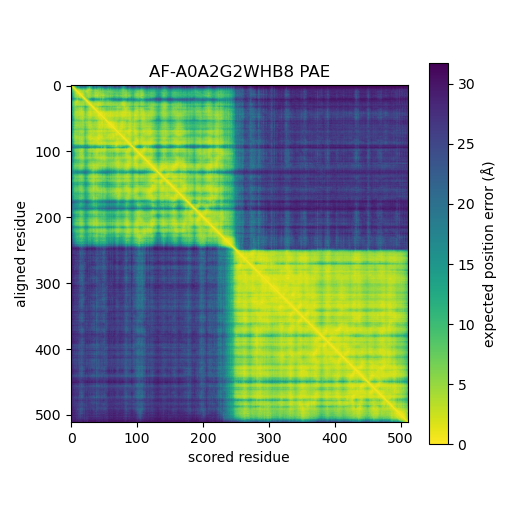AL A 1 176 ? 2.151 -11.194 -60.132 1.00 70.88 176 VAL A O 1
ATOM 1432 N N . GLY A 1 177 ? 1.808 -10.396 -58.066 1.00 65.25 177 GLY A N 1
ATOM 1433 C CA . GLY A 1 177 ? 1.200 -11.605 -57.495 1.00 65.25 177 GLY A CA 1
ATOM 1434 C C . GLY A 1 177 ? 2.176 -12.534 -56.759 1.00 65.25 177 GLY A C 1
ATOM 1435 O O . GLY A 1 177 ? 1.768 -13.217 -55.825 1.00 65.25 177 GLY A O 1
ATOM 1436 N N . ASN A 1 178 ? 3.471 -12.522 -57.099 1.00 67.00 178 ASN A N 1
ATOM 1437 C CA . ASN A 1 178 ? 4.495 -13.297 -56.376 1.00 67.00 178 ASN A CA 1
ATOM 1438 C C . ASN A 1 178 ? 5.227 -12.453 -55.314 1.00 67.00 178 ASN A C 1
ATOM 1440 O O . ASN A 1 178 ? 5.582 -12.945 -54.245 1.00 67.00 178 ASN A O 1
ATOM 1444 N N . VAL A 1 179 ? 5.459 -11.169 -55.607 1.00 66.75 179 VAL A N 1
ATOM 1445 C CA . VAL A 1 179 ? 6.267 -10.271 -54.759 1.00 66.75 179 VAL A CA 1
ATOM 1446 C C . VAL A 1 179 ? 5.518 -8.992 -54.376 1.00 66.75 179 VAL A C 1
ATOM 1448 O O . VAL A 1 179 ? 5.705 -8.467 -53.278 1.00 66.75 179 VAL A O 1
ATOM 1451 N N . VAL A 1 180 ? 4.710 -8.459 -55.291 1.00 73.69 180 VAL A N 1
ATOM 1452 C CA . VAL A 1 180 ? 4.039 -7.158 -55.166 1.00 73.69 180 VAL A CA 1
ATOM 1453 C C . VAL A 1 180 ? 2.570 -7.323 -55.539 1.00 73.69 180 VAL A C 1
ATOM 1455 O O . VAL A 1 180 ? 2.264 -8.065 -56.469 1.00 73.69 180 VAL A O 1
ATOM 1458 N N . MET A 1 181 ? 1.678 -6.620 -54.839 1.00 76.69 181 MET A N 1
ATOM 1459 C CA . MET A 1 181 ? 0.230 -6.704 -55.057 1.00 76.69 181 MET A CA 1
ATOM 1460 C C . MET A 1 181 ? -0.197 -5.994 -56.342 1.00 76.69 181 MET A C 1
ATOM 1462 O O . MET A 1 181 ? -0.959 -6.540 -57.130 1.00 76.69 181 MET A O 1
ATOM 1466 N N . ASN A 1 182 ? 0.316 -4.782 -56.570 1.00 80.12 182 ASN A N 1
ATOM 1467 C CA . ASN A 1 182 ? -0.017 -3.979 -57.744 1.00 80.12 182 ASN A CA 1
ATOM 1468 C C . ASN A 1 182 ? 1.161 -3.079 -58.166 1.00 80.12 182 ASN A C 1
ATOM 1470 O O . ASN A 1 182 ? 1.981 -2.679 -57.331 1.00 80.12 182 ASN A O 1
ATOM 1474 N N . ARG A 1 183 ? 1.241 -2.746 -59.460 1.00 81.25 183 ARG A N 1
ATOM 1475 C CA . ARG A 1 183 ? 2.248 -1.854 -60.051 1.00 81.25 183 ARG A CA 1
ATOM 1476 C C . ARG A 1 183 ? 1.558 -0.744 -60.839 1.00 81.25 183 ARG A C 1
ATOM 1478 O O . ARG A 1 183 ? 0.896 -1.003 -61.836 1.00 81.25 183 ARG A O 1
ATOM 1485 N N . GLU A 1 184 ? 1.799 0.495 -60.433 1.00 81.12 184 GLU A N 1
ATOM 1486 C CA . GLU A 1 184 ? 1.261 1.695 -61.069 1.00 81.12 184 GLU A CA 1
ATOM 1487 C C . GLU A 1 184 ? 2.371 2.457 -61.794 1.00 81.12 184 GLU A C 1
ATOM 1489 O O . GLU A 1 184 ? 3.433 2.761 -61.235 1.00 81.12 184 GLU A O 1
ATOM 1494 N N . LYS A 1 185 ? 2.122 2.782 -63.063 1.00 78.44 185 LYS A N 1
ATOM 1495 C CA . LYS A 1 185 ? 3.033 3.562 -63.899 1.00 78.44 185 LYS A CA 1
ATOM 1496 C C . LYS A 1 185 ? 2.332 4.834 -64.352 1.00 78.44 185 LYS A C 1
ATOM 1498 O O . LYS A 1 185 ? 1.496 4.789 -65.248 1.00 78.44 185 LYS A O 1
ATOM 1503 N N . HIS A 1 186 ? 2.702 5.974 -63.773 1.00 73.69 186 HIS A N 1
ATOM 1504 C CA . HIS A 1 186 ? 2.228 7.264 -64.270 1.00 73.69 186 HIS A CA 1
ATOM 1505 C C . HIS A 1 186 ? 3.196 7.820 -65.319 1.00 73.69 186 HIS A C 1
ATOM 1507 O O . HIS A 1 186 ? 4.420 7.732 -65.189 1.00 73.69 186 HIS A O 1
ATOM 1513 N N . LYS A 1 187 ? 2.638 8.400 -66.383 1.00 61.47 187 LYS A N 1
ATOM 1514 C CA . LYS A 1 187 ? 3.399 8.973 -67.498 1.00 61.47 187 LYS A CA 1
ATOM 1515 C C . LYS A 1 187 ? 4.257 10.138 -66.974 1.00 61.47 187 LYS A C 1
ATOM 1517 O O . LYS A 1 187 ? 3.725 11.099 -66.435 1.00 61.47 187 LYS A O 1
ATOM 1522 N N . GLY A 1 188 ? 5.583 10.027 -67.087 1.00 64.62 188 GLY A N 1
ATOM 1523 C CA . GLY A 1 188 ? 6.529 11.052 -66.620 1.00 64.62 188 GLY A CA 1
ATOM 1524 C C . GLY A 1 188 ? 6.907 11.000 -65.131 1.00 64.62 188 GLY A C 1
ATOM 1525 O O . GLY A 1 188 ? 7.660 11.861 -64.681 1.00 64.62 188 GLY A O 1
ATOM 1526 N N . SER A 1 189 ? 6.445 10.006 -64.361 1.00 70.81 189 SER A N 1
ATOM 1527 C CA . SER A 1 189 ? 6.819 9.842 -62.947 1.00 70.81 189 SER A CA 1
ATOM 1528 C C . SER A 1 189 ? 7.429 8.460 -62.651 1.00 70.81 189 SER A C 1
ATOM 1530 O O . SER A 1 189 ? 7.531 7.595 -63.522 1.00 70.81 189 SER A O 1
ATOM 1532 N N . PHE A 1 190 ? 7.935 8.274 -61.427 1.00 75.44 190 PHE A N 1
ATOM 1533 C CA . PHE A 1 190 ? 8.538 7.011 -60.994 1.00 75.44 190 PHE A CA 1
ATOM 1534 C C . PHE A 1 190 ? 7.465 5.930 -60.831 1.00 75.44 190 PHE A C 1
ATOM 1536 O O . PHE A 1 190 ? 6.380 6.207 -60.334 1.00 75.44 190 PHE A O 1
ATOM 1543 N N . GLU A 1 191 ? 7.796 4.686 -61.172 1.00 81.12 191 GLU A N 1
ATOM 1544 C CA . GLU A 1 191 ? 6.885 3.558 -60.969 1.00 81.12 191 GLU A CA 1
ATOM 1545 C C . GLU A 1 191 ? 6.672 3.264 -59.475 1.00 81.12 191 GLU A C 1
ATOM 1547 O O . GLU A 1 191 ? 7.639 3.105 -58.711 1.00 81.12 191 GLU A O 1
ATOM 1552 N N . THR A 1 192 ? 5.401 3.173 -59.083 1.00 84.44 192 THR A N 1
ATOM 1553 C CA . THR A 1 192 ? 4.944 2.908 -57.715 1.00 84.44 192 THR A CA 1
ATOM 1554 C C . THR A 1 192 ? 4.472 1.463 -57.606 1.00 84.44 192 THR A C 1
ATOM 1556 O O . THR A 1 192 ? 3.871 0.911 -58.525 1.00 84.44 192 THR A O 1
ATOM 1559 N N . VAL A 1 193 ? 4.777 0.828 -56.483 1.00 86.69 193 VAL A N 1
ATOM 1560 C CA . VAL A 1 193 ? 4.447 -0.566 -56.192 1.00 86.69 193 VAL A CA 1
ATOM 1561 C C . VAL A 1 193 ? 3.802 -0.674 -54.818 1.00 86.69 193 VAL A C 1
ATOM 1563 O O . VAL A 1 193 ? 4.296 -0.082 -53.854 1.00 86.69 193 VAL A O 1
ATOM 1566 N N . HIS A 1 194 ? 2.711 -1.435 -54.744 1.00 86.75 194 HIS A N 1
ATOM 1567 C CA . HIS A 1 194 ? 1.938 -1.683 -53.524 1.00 86.75 194 HIS A CA 1
ATOM 1568 C C . HIS A 1 194 ? 2.327 -3.023 -52.903 1.00 86.75 194 HIS A C 1
ATOM 1570 O O . HIS A 1 194 ? 2.322 -4.056 -53.575 1.00 86.75 194 HIS A O 1
ATOM 1576 N N . ILE A 1 195 ? 2.692 -3.007 -51.624 1.00 84.69 195 ILE A N 1
ATOM 1577 C CA . ILE A 1 195 ? 3.220 -4.161 -50.890 1.00 84.69 195 ILE A CA 1
ATOM 1578 C C . ILE A 1 195 ? 2.384 -4.365 -49.631 1.00 84.69 195 ILE A C 1
ATOM 1580 O O . ILE A 1 195 ? 2.046 -3.398 -48.951 1.00 84.69 195 ILE A O 1
ATOM 1584 N N . GLN A 1 196 ? 2.110 -5.623 -49.301 1.00 83.56 196 GLN A N 1
ATOM 1585 C CA . GLN A 1 196 ? 1.458 -6.013 -48.059 1.00 83.56 196 GLN A CA 1
ATOM 1586 C C . GLN A 1 196 ? 2.484 -6.589 -47.072 1.00 83.56 196 GLN A C 1
ATOM 1588 O O . GLN A 1 196 ? 3.377 -7.348 -47.457 1.00 83.56 196 GLN A O 1
ATOM 1593 N N . ASP A 1 197 ? 2.389 -6.215 -45.796 1.00 82.06 197 ASP A N 1
ATOM 1594 C CA . ASP A 1 197 ? 3.200 -6.808 -44.734 1.00 82.06 197 ASP A CA 1
ATOM 1595 C C . ASP A 1 197 ? 2.627 -8.155 -44.244 1.00 82.06 197 ASP A C 1
ATOM 1597 O O . ASP A 1 197 ? 1.525 -8.568 -44.595 1.00 82.06 197 ASP A O 1
ATOM 1601 N N . ALA A 1 198 ? 3.371 -8.862 -43.388 1.00 77.88 198 ALA A N 1
ATOM 1602 C CA . ALA A 1 198 ? 2.934 -10.155 -42.849 1.00 77.88 198 ALA A CA 1
ATOM 1603 C C . ALA A 1 198 ? 1.745 -10.070 -41.862 1.00 77.88 198 ALA A C 1
ATOM 1605 O O . ALA A 1 198 ? 1.288 -11.107 -41.388 1.00 77.88 198 ALA A O 1
ATOM 1606 N N . GLN A 1 199 ? 1.294 -8.865 -41.497 1.00 78.19 199 GLN A N 1
ATOM 1607 C CA . GLN A 1 199 ? 0.098 -8.611 -40.685 1.00 78.19 199 GLN A CA 1
ATOM 1608 C C . GLN A 1 199 ? -1.098 -8.160 -41.537 1.00 78.19 199 GLN A C 1
ATOM 1610 O O . GLN A 1 199 ? -2.179 -7.964 -40.989 1.00 78.19 199 GLN A O 1
ATOM 1615 N N . GLY A 1 200 ? -0.922 -8.036 -42.856 1.00 79.25 200 GLY A N 1
ATOM 1616 C CA . GLY A 1 200 ? -1.962 -7.635 -43.795 1.00 79.25 200 GLY A CA 1
ATOM 1617 C C . GLY A 1 200 ? -2.020 -6.132 -44.084 1.00 79.25 200 GLY A C 1
ATOM 1618 O O . GLY A 1 200 ? -2.890 -5.715 -44.843 1.00 79.25 200 GLY A O 1
ATOM 1619 N N . HIS A 1 201 ? -1.121 -5.309 -43.532 1.00 81.44 201 HIS A N 1
ATOM 1620 C CA . HIS A 1 201 ? -1.109 -3.872 -43.814 1.00 81.44 201 HIS A CA 1
ATOM 1621 C C . HIS A 1 201 ? -0.493 -3.577 -45.180 1.00 81.44 201 HIS A C 1
ATOM 1623 O O . HIS A 1 201 ? 0.614 -4.027 -45.481 1.00 81.44 201 HIS A O 1
ATOM 1629 N N . GLU A 1 202 ? -1.170 -2.750 -45.970 1.00 84.56 202 GLU A N 1
ATOM 1630 C CA . GLU A 1 202 ? -0.718 -2.346 -47.299 1.00 84.56 202 GLU A CA 1
ATOM 1631 C C . GLU A 1 202 ? -0.019 -0.982 -47.277 1.00 84.56 202 GLU A C 1
ATOM 1633 O O . GLU A 1 202 ? -0.421 -0.055 -46.569 1.00 84.56 202 GLU A O 1
ATOM 1638 N N . PHE A 1 203 ? 1.053 -0.850 -48.058 1.00 85.31 203 PHE A N 1
ATOM 1639 C CA . PHE A 1 203 ? 1.755 0.413 -48.257 1.00 85.31 203 PHE A CA 1
ATOM 1640 C C . PHE A 1 203 ? 2.404 0.497 -49.644 1.00 85.31 203 PHE A C 1
ATOM 1642 O O . PHE A 1 203 ? 2.837 -0.503 -50.218 1.00 85.31 203 PHE A O 1
ATOM 1649 N N . ALA A 1 204 ? 2.532 1.720 -50.162 1.00 86.12 204 ALA A N 1
ATOM 1650 C CA . ALA A 1 204 ? 3.115 1.996 -51.472 1.00 86.12 204 ALA A CA 1
ATOM 1651 C C . ALA A 1 204 ? 4.555 2.527 -51.370 1.00 86.12 204 ALA A C 1
ATOM 1653 O O . ALA A 1 204 ? 4.899 3.301 -50.472 1.00 86.12 204 ALA A O 1
ATOM 1654 N N . THR A 1 205 ? 5.416 2.150 -52.315 1.00 87.06 205 THR A N 1
ATOM 1655 C CA . THR A 1 205 ? 6.776 2.698 -52.447 1.00 87.06 205 THR A CA 1
ATOM 1656 C C . THR A 1 205 ? 7.226 2.723 -53.906 1.00 87.06 205 THR A C 1
ATOM 1658 O O . THR A 1 205 ? 6.580 2.156 -54.778 1.00 87.06 205 THR A O 1
ATOM 1661 N N . ARG A 1 206 ? 8.351 3.381 -54.202 1.00 86.56 206 ARG A N 1
ATOM 1662 C CA . ARG A 1 206 ? 8.944 3.366 -55.550 1.00 86.56 206 ARG A CA 1
ATOM 1663 C C . ARG A 1 206 ? 9.578 2.006 -55.835 1.00 86.56 206 ARG A C 1
ATOM 1665 O O . ARG A 1 206 ? 10.282 1.482 -54.972 1.00 86.56 206 ARG A O 1
ATOM 1672 N N . LEU A 1 207 ? 9.463 1.509 -57.067 1.00 83.06 207 LEU A N 1
ATOM 1673 C CA . LEU A 1 207 ? 10.057 0.233 -57.504 1.00 83.06 207 LEU A CA 1
ATOM 1674 C C . LEU A 1 207 ? 11.559 0.112 -57.173 1.00 83.06 207 LEU A C 1
ATOM 1676 O O . LEU A 1 207 ? 12.046 -0.941 -56.755 1.00 83.06 207 LEU A O 1
ATOM 1680 N N . GLY A 1 208 ? 12.303 1.213 -57.314 1.00 80.06 208 GLY A N 1
ATOM 1681 C CA . GLY A 1 208 ? 13.735 1.260 -57.007 1.00 80.06 208 GLY A CA 1
ATOM 1682 C C . GLY A 1 208 ? 14.076 0.943 -55.545 1.00 80.06 208 GLY A C 1
ATOM 1683 O O . GLY A 1 208 ? 15.167 0.448 -55.281 1.00 80.06 208 GLY A O 1
ATOM 1684 N N . ASN A 1 209 ? 13.142 1.164 -54.616 1.00 84.00 209 ASN A N 1
ATOM 1685 C CA . ASN A 1 209 ? 13.329 0.926 -53.183 1.00 84.00 209 ASN A CA 1
ATOM 1686 C C . ASN A 1 209 ? 12.954 -0.502 -52.753 1.00 84.00 209 ASN A C 1
ATOM 1688 O O . ASN A 1 209 ? 13.112 -0.838 -51.580 1.00 84.00 209 ASN A O 1
ATOM 1692 N N . VAL A 1 210 ? 12.434 -1.329 -53.665 1.00 84.62 210 VAL A N 1
ATOM 1693 C CA . VAL A 1 210 ? 11.994 -2.695 -53.358 1.00 84.62 210 VAL A CA 1
ATOM 1694 C C . VAL A 1 210 ? 13.108 -3.691 -53.636 1.00 84.62 210 VAL A C 1
ATOM 1696 O O . VAL A 1 210 ? 13.740 -3.652 -54.693 1.00 84.62 210 VAL A O 1
ATOM 1699 N N . PHE A 1 211 ? 13.331 -4.604 -52.695 1.00 85.88 211 PHE A N 1
ATOM 1700 C CA . PHE A 1 211 ? 14.290 -5.696 -52.815 1.00 85.88 211 PHE A CA 1
ATOM 1701 C C . PHE A 1 211 ? 13.617 -6.997 -52.383 1.00 85.88 211 PHE A C 1
ATOM 1703 O O . PHE A 1 211 ? 13.038 -7.056 -51.297 1.00 85.88 211 PHE A O 1
ATOM 1710 N N . THR A 1 212 ? 13.688 -8.034 -53.215 1.00 86.88 212 THR A N 1
AT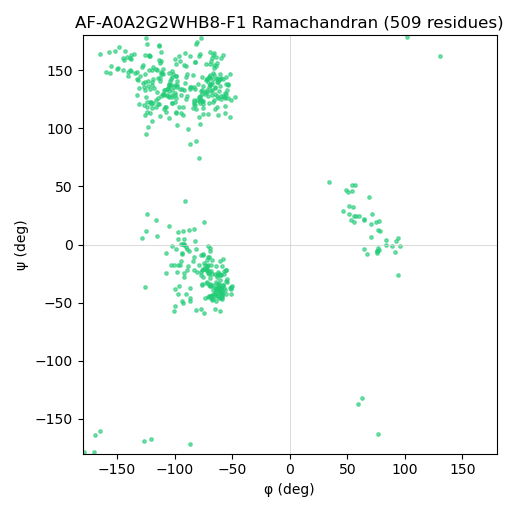OM 1711 C CA . THR A 1 212 ? 13.024 -9.314 -52.937 1.00 86.88 212 THR A CA 1
ATOM 1712 C C . THR A 1 212 ? 13.948 -10.224 -52.140 1.00 86.88 212 THR A C 1
ATOM 1714 O O . THR A 1 212 ? 15.111 -10.410 -52.484 1.00 86.88 212 THR A O 1
ATOM 1717 N N . LEU A 1 213 ? 13.453 -10.748 -51.017 1.00 86.19 213 LEU A N 1
ATOM 1718 C CA . LEU A 1 213 ? 14.271 -11.507 -50.062 1.00 86.19 213 LEU A CA 1
ATOM 1719 C C . LEU A 1 213 ? 13.991 -13.014 -50.078 1.00 86.19 213 LEU A C 1
ATOM 1721 O O . LEU A 1 213 ? 14.703 -13.752 -49.404 1.00 86.19 213 LEU A O 1
ATOM 1725 N N . GLY A 1 214 ? 12.976 -13.483 -50.804 1.00 83.12 214 GLY A N 1
ATOM 1726 C CA . GLY A 1 214 ? 12.602 -14.897 -50.874 1.00 83.12 214 GLY A CA 1
ATOM 1727 C C . GLY A 1 214 ? 11.423 -15.154 -51.811 1.00 83.12 214 GLY A C 1
ATOM 1728 O O . GLY A 1 214 ? 10.921 -14.224 -52.444 1.00 83.12 214 GLY A O 1
ATOM 1729 N N . LYS A 1 215 ? 11.009 -16.423 -51.894 1.00 79.62 215 LYS A N 1
ATOM 1730 C CA . LYS A 1 215 ? 9.870 -16.896 -52.697 1.00 79.62 215 LYS A CA 1
ATOM 1731 C C . LYS A 1 215 ? 8.667 -17.124 -51.762 1.00 79.62 215 LYS A C 1
ATOM 1733 O O . LYS A 1 215 ? 8.794 -17.825 -50.755 1.00 79.62 215 LYS A O 1
ATOM 1738 N N . GLY A 1 216 ? 7.514 -16.525 -52.070 1.00 76.12 216 GLY A N 1
ATOM 1739 C CA . GLY A 1 216 ? 6.317 -16.578 -51.218 1.00 76.12 216 GLY A CA 1
ATOM 1740 C C . GLY A 1 216 ? 6.541 -15.998 -49.811 1.00 76.12 216 GLY A C 1
ATOM 1741 O O . GLY A 1 216 ? 7.205 -14.978 -49.640 1.00 76.12 216 GLY A O 1
ATOM 1742 N N . THR A 1 217 ? 6.019 -16.661 -48.772 1.00 73.00 217 THR A N 1
ATOM 1743 C CA . THR A 1 217 ? 6.113 -16.196 -47.369 1.00 73.00 217 THR A CA 1
ATOM 1744 C C . THR A 1 217 ? 7.445 -16.523 -46.679 1.00 73.00 217 THR A C 1
ATOM 1746 O O . THR A 1 217 ? 7.662 -16.122 -45.530 1.00 73.00 217 THR A O 1
ATOM 1749 N N . LYS A 1 218 ? 8.351 -17.251 -47.350 1.00 80.31 218 LYS A N 1
ATOM 1750 C CA . LYS A 1 218 ? 9.624 -17.716 -46.781 1.00 80.31 218 LYS A CA 1
ATOM 1751 C C . LYS A 1 218 ? 10.803 -16.888 -47.317 1.00 80.31 218 LYS A C 1
ATOM 1753 O O . LYS A 1 218 ? 11.181 -17.048 -48.479 1.00 80.31 218 LYS A O 1
ATOM 1758 N N . PRO A 1 219 ? 11.432 -16.031 -46.489 1.00 84.88 219 PRO A N 1
ATOM 1759 C CA . PRO A 1 219 ? 12.651 -15.337 -46.885 1.00 84.88 219 PRO A CA 1
ATOM 1760 C C . PRO A 1 219 ? 13.825 -16.324 -46.972 1.00 84.88 219 PRO A C 1
ATOM 1762 O O . PRO A 1 219 ? 13.951 -17.227 -46.148 1.00 84.88 219 PRO A O 1
ATOM 1765 N N . TRP A 1 220 ? 14.722 -16.120 -47.934 1.00 84.69 220 TRP A N 1
ATOM 1766 C CA . TRP A 1 220 ? 15.998 -16.841 -48.036 1.00 84.69 220 TRP A CA 1
ATOM 1767 C C . TRP A 1 220 ? 17.037 -16.364 -47.018 1.00 84.69 220 TRP A C 1
ATOM 1769 O O . TRP A 1 220 ? 18.098 -16.965 -46.892 1.00 84.69 220 TRP A O 1
ATOM 1779 N N . VAL A 1 221 ? 16.758 -15.267 -46.314 1.00 85.62 221 VAL A N 1
ATOM 1780 C CA . VAL A 1 221 ? 17.671 -14.607 -45.378 1.00 85.62 221 VAL A CA 1
ATOM 1781 C C . VAL A 1 221 ? 17.029 -14.509 -44.003 1.00 85.62 221 VAL A C 1
ATOM 1783 O O . VAL A 1 221 ? 15.847 -14.177 -43.889 1.00 85.62 221 VAL A O 1
ATOM 1786 N N . SER A 1 222 ? 17.821 -14.719 -42.954 1.00 85.06 222 SER A N 1
ATOM 1787 C CA . SER A 1 222 ? 17.421 -14.440 -41.576 1.00 85.06 222 SER A CA 1
ATOM 1788 C C . SER A 1 222 ? 17.052 -12.961 -41.368 1.00 85.06 222 SER A C 1
ATOM 1790 O O . SER A 1 222 ? 17.784 -12.036 -41.728 1.00 85.06 222 SER A O 1
ATOM 1792 N N . LEU A 1 223 ? 15.866 -12.726 -40.795 1.00 82.94 223 LEU A N 1
ATOM 1793 C CA . LEU A 1 223 ? 15.341 -11.384 -40.539 1.00 82.94 223 LEU A CA 1
ATOM 1794 C C . LEU A 1 223 ? 15.499 -10.986 -39.059 1.00 82.94 223 LEU A C 1
ATOM 1796 O O . LEU A 1 223 ? 15.372 -11.829 -38.167 1.00 82.94 223 LEU A O 1
ATOM 1800 N N . PRO A 1 224 ? 15.681 -9.686 -38.751 1.00 78.31 224 PRO A N 1
ATOM 1801 C CA . PRO A 1 224 ? 15.731 -9.191 -37.378 1.00 78.31 224 PRO A CA 1
ATOM 1802 C C . PRO A 1 224 ? 14.442 -9.472 -36.589 1.00 78.31 224 PRO A C 1
ATOM 1804 O O . PRO A 1 224 ? 13.359 -9.645 -37.154 1.00 78.31 224 PRO A O 1
ATOM 1807 N N . LYS A 1 225 ? 14.531 -9.428 -35.249 1.00 74.00 225 LYS A N 1
ATOM 1808 C CA . LYS A 1 225 ? 13.363 -9.572 -34.358 1.00 74.00 225 LYS A CA 1
ATOM 1809 C C . LYS A 1 225 ? 12.242 -8.608 -34.769 1.00 74.00 225 LYS A C 1
ATOM 1811 O O . LYS A 1 225 ? 12.449 -7.397 -34.802 1.00 74.00 225 LYS A O 1
ATOM 1816 N N . GLY A 1 226 ? 11.055 -9.156 -35.031 1.00 74.94 226 GLY A N 1
ATOM 1817 C CA . GLY A 1 226 ? 9.903 -8.408 -35.547 1.00 74.94 226 GLY A CA 1
ATOM 1818 C C . GLY A 1 226 ? 9.751 -8.431 -37.071 1.00 74.94 226 GLY A C 1
ATOM 1819 O O . GLY A 1 226 ? 8.879 -7.733 -37.571 1.00 74.94 226 GLY A O 1
ATOM 1820 N N . LYS A 1 227 ? 10.574 -9.206 -37.799 1.00 77.12 227 LYS A N 1
ATOM 1821 C CA . LYS A 1 227 ? 10.466 -9.470 -39.251 1.00 77.12 227 LYS A CA 1
ATOM 1822 C C . LYS A 1 227 ? 10.392 -8.212 -40.140 1.00 77.12 227 LYS A C 1
ATOM 1824 O O . LYS A 1 227 ? 9.931 -8.286 -41.268 1.00 77.12 227 LYS A O 1
ATOM 1829 N N . GLY A 1 228 ? 10.847 -7.060 -39.642 1.00 75.31 228 GLY A N 1
ATOM 1830 C CA . GLY A 1 228 ? 10.773 -5.785 -40.366 1.00 75.31 228 GLY A CA 1
ATOM 1831 C C . GLY A 1 228 ? 9.399 -5.102 -40.349 1.00 75.31 228 GLY A C 1
ATOM 1832 O O . GLY A 1 228 ? 9.217 -4.123 -41.064 1.00 75.31 228 GLY A O 1
ATOM 1833 N N . ILE A 1 229 ? 8.455 -5.558 -39.520 1.00 80.75 229 ILE A N 1
ATOM 1834 C CA . ILE A 1 229 ? 7.117 -4.963 -39.409 1.00 80.75 229 ILE A CA 1
ATOM 1835 C C . ILE A 1 229 ? 7.186 -3.670 -38.590 1.00 80.75 229 ILE A C 1
ATOM 1837 O O . ILE A 1 229 ? 7.670 -3.652 -37.449 1.00 80.75 229 ILE A O 1
ATOM 1841 N N . LYS A 1 230 ? 6.701 -2.569 -39.170 1.00 79.19 230 LYS A N 1
ATOM 1842 C CA . LYS A 1 230 ? 6.649 -1.262 -38.512 1.00 79.19 230 LYS A CA 1
ATOM 1843 C C . LYS A 1 230 ? 5.337 -1.128 -37.741 1.00 79.19 230 LYS A C 1
ATOM 1845 O O . LYS A 1 230 ? 4.314 -0.787 -38.312 1.00 79.19 230 LYS A O 1
ATOM 1850 N N . LEU A 1 231 ? 5.407 -1.359 -36.431 1.00 78.38 231 LEU A N 1
ATOM 1851 C CA . LEU A 1 231 ? 4.273 -1.166 -35.526 1.00 78.38 231 LEU A CA 1
ATOM 1852 C C . LEU A 1 231 ? 3.791 0.289 -35.529 1.00 78.38 231 LEU A C 1
ATOM 1854 O O . LEU A 1 231 ? 4.597 1.225 -35.620 1.00 78.38 231 LEU A O 1
ATOM 1858 N N . SER A 1 232 ? 2.486 0.467 -35.348 1.00 80.06 232 SER A N 1
ATOM 1859 C CA . SER A 1 232 ? 1.896 1.776 -35.078 1.00 80.06 232 SER A CA 1
ATOM 1860 C C . SER A 1 232 ? 2.393 2.343 -33.739 1.00 80.06 232 SER A C 1
ATOM 1862 O O . SER A 1 232 ? 2.879 1.624 -32.859 1.00 80.06 232 SER A O 1
ATOM 1864 N N . ILE A 1 233 ? 2.242 3.659 -33.548 1.00 81.31 233 ILE A N 1
ATOM 1865 C CA . ILE A 1 233 ? 2.650 4.346 -32.308 1.00 81.31 233 ILE A CA 1
ATOM 1866 C C . ILE A 1 233 ? 1.964 3.717 -31.081 1.00 81.31 233 ILE A C 1
ATOM 1868 O O . ILE A 1 233 ? 2.592 3.534 -30.035 1.00 81.31 233 ILE A O 1
ATOM 1872 N N . ILE A 1 234 ? 0.688 3.347 -31.222 1.00 81.31 234 ILE A N 1
ATOM 1873 C CA . ILE A 1 234 ? -0.127 2.754 -30.156 1.00 81.31 234 ILE A CA 1
ATOM 1874 C C . ILE A 1 234 ? 0.380 1.352 -29.803 1.00 81.31 234 ILE A C 1
ATOM 1876 O O . ILE A 1 234 ? 0.554 1.030 -28.626 1.00 81.31 234 ILE A O 1
ATOM 1880 N N . GLU A 1 235 ? 0.663 0.518 -30.800 1.00 81.62 235 GLU A N 1
ATOM 1881 C CA . GLU A 1 235 ? 1.191 -0.830 -30.581 1.00 81.62 235 GLU A CA 1
ATOM 1882 C C . GLU A 1 235 ? 2.598 -0.803 -29.980 1.00 81.62 235 GLU A C 1
ATOM 1884 O O . GLU A 1 235 ? 2.896 -1.581 -29.068 1.00 81.62 235 GLU A O 1
ATOM 1889 N N . GLU A 1 236 ? 3.457 0.127 -30.418 1.00 79.56 236 GLU A N 1
ATOM 1890 C CA . GLU A 1 236 ? 4.788 0.309 -29.831 1.00 79.56 236 GLU A CA 1
ATOM 1891 C C . GLU A 1 236 ? 4.678 0.727 -28.350 1.00 79.56 236 GLU A C 1
ATOM 1893 O O . GLU A 1 236 ? 5.429 0.220 -27.510 1.00 79.56 236 GLU A O 1
ATOM 1898 N N . ALA A 1 237 ? 3.706 1.577 -27.993 1.00 76.75 237 ALA A N 1
ATOM 1899 C CA . ALA A 1 237 ? 3.435 1.968 -26.608 1.00 76.75 237 ALA A CA 1
ATOM 1900 C C . ALA A 1 237 ? 2.922 0.796 -25.751 1.00 76.75 237 ALA A C 1
ATOM 1902 O O . ALA A 1 237 ? 3.461 0.549 -24.667 1.00 76.75 237 ALA A O 1
ATOM 1903 N N . ARG A 1 238 ? 1.944 0.024 -26.248 1.00 82.44 238 ARG A N 1
ATOM 1904 C CA . ARG A 1 238 ? 1.421 -1.176 -25.566 1.00 82.44 238 ARG A CA 1
ATOM 1905 C C . ARG A 1 238 ? 2.522 -2.205 -25.320 1.00 82.44 238 ARG A C 1
ATOM 1907 O O . ARG A 1 238 ? 2.658 -2.716 -24.209 1.00 82.44 238 ARG A O 1
ATOM 1914 N N . LYS A 1 239 ? 3.368 -2.454 -26.322 1.00 77.44 239 LYS A N 1
ATOM 1915 C CA . LYS A 1 239 ? 4.497 -3.386 -26.214 1.00 77.44 239 LYS A CA 1
ATOM 1916 C C . LYS A 1 239 ? 5.534 -2.930 -25.184 1.00 77.44 239 LYS A C 1
ATOM 1918 O O . LYS A 1 239 ? 6.062 -3.760 -24.447 1.00 77.44 239 LYS A O 1
ATOM 1923 N N . ARG A 1 240 ? 5.813 -1.623 -25.086 1.00 74.88 240 ARG A N 1
ATOM 1924 C CA . 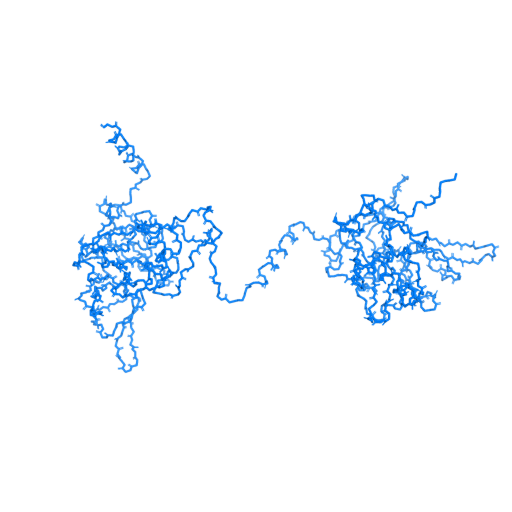ARG A 1 240 ? 6.706 -1.064 -24.051 1.00 74.88 240 ARG A CA 1
ATOM 1925 C C . ARG A 1 240 ? 6.131 -1.217 -22.644 1.00 74.88 240 ARG A C 1
ATOM 1927 O O . ARG A 1 240 ? 6.868 -1.610 -21.743 1.00 74.88 240 ARG A O 1
ATOM 1934 N N . LEU A 1 241 ? 4.834 -0.962 -22.471 1.00 73.06 241 LEU A N 1
ATOM 1935 C CA . LEU A 1 241 ? 4.118 -1.182 -21.210 1.00 73.06 241 LEU A CA 1
ATOM 1936 C C . LEU A 1 241 ? 4.179 -2.653 -20.772 1.00 73.06 241 LEU A C 1
ATOM 1938 O O . LEU A 1 241 ? 4.519 -2.938 -19.625 1.00 73.06 241 LEU A O 1
ATOM 1942 N N . ALA A 1 242 ? 3.934 -3.585 -21.697 1.00 70.88 242 ALA A N 1
ATOM 1943 C CA . ALA A 1 242 ? 4.020 -5.022 -21.432 1.00 70.88 242 ALA A CA 1
ATOM 1944 C C . ALA A 1 242 ? 5.454 -5.491 -21.102 1.00 70.88 242 ALA A C 1
ATOM 1946 O O . ALA A 1 242 ? 5.663 -6.321 -20.222 1.00 70.88 242 ALA A O 1
ATOM 1947 N N . ALA A 1 243 ? 6.476 -4.935 -21.759 1.00 63.84 243 ALA A N 1
ATOM 1948 C CA . ALA A 1 243 ? 7.871 -5.263 -21.451 1.00 63.84 243 ALA A CA 1
ATOM 1949 C C . ALA A 1 243 ? 8.324 -4.721 -20.077 1.00 63.84 243 ALA A C 1
ATOM 1951 O O . ALA A 1 243 ? 9.112 -5.365 -19.377 1.00 63.84 243 ALA A O 1
ATOM 1952 N N . GLN A 1 244 ? 7.809 -3.555 -19.669 1.00 59.88 244 GLN A N 1
ATOM 1953 C CA . GLN A 1 244 ? 8.064 -2.987 -18.341 1.00 59.88 244 GLN A CA 1
ATOM 1954 C C . GLN A 1 244 ? 7.414 -3.804 -17.220 1.00 59.88 244 GLN A C 1
ATOM 1956 O O . GLN A 1 244 ? 8.007 -3.938 -16.148 1.00 59.88 244 GLN A O 1
ATOM 1961 N N . SER A 1 245 ? 6.229 -4.379 -17.450 1.00 55.38 245 SER A N 1
ATOM 1962 C CA . SER A 1 245 ? 5.583 -5.238 -16.454 1.00 55.38 245 SER A CA 1
ATOM 1963 C C . SER A 1 245 ? 6.280 -6.597 -16.313 1.00 55.38 245 SER A C 1
ATOM 1965 O O . SER A 1 245 ? 6.377 -7.110 -15.200 1.00 55.38 245 SER A O 1
ATOM 1967 N N . ALA A 1 246 ? 6.838 -7.150 -17.395 1.00 52.28 246 ALA A N 1
ATOM 1968 C CA . ALA A 1 246 ? 7.443 -8.484 -17.399 1.00 52.28 246 ALA A CA 1
ATOM 1969 C C . ALA A 1 246 ? 8.782 -8.593 -16.637 1.00 52.28 246 ALA A C 1
ATOM 1971 O O . ALA A 1 246 ? 9.079 -9.631 -16.051 1.00 52.28 246 ALA A O 1
ATOM 1972 N N . THR A 1 247 ? 9.601 -7.539 -16.600 1.00 52.81 247 THR A N 1
ATOM 1973 C CA . THR A 1 247 ? 10.969 -7.611 -16.037 1.00 52.81 247 THR A CA 1
ATOM 1974 C C . THR A 1 247 ? 11.053 -7.459 -14.512 1.00 52.81 247 THR A C 1
ATOM 1976 O O . THR A 1 247 ? 12.099 -7.738 -13.935 1.00 52.81 247 THR A O 1
ATOM 1979 N N . THR A 1 248 ? 9.973 -7.070 -13.822 1.00 52.44 248 THR A N 1
ATOM 1980 C CA . THR A 1 248 ? 10.004 -6.750 -12.372 1.00 52.44 248 THR A CA 1
ATOM 1981 C C . THR A 1 248 ? 8.947 -7.468 -11.521 1.00 52.44 248 THR A C 1
ATOM 1983 O O . THR A 1 248 ? 8.834 -7.213 -10.321 1.00 52.44 248 THR A O 1
ATOM 1986 N N . ALA A 1 249 ? 8.173 -8.386 -12.101 1.00 56.44 249 ALA A N 1
ATOM 1987 C CA . ALA A 1 249 ? 6.992 -8.980 -11.469 1.00 56.44 249 ALA A CA 1
ATOM 1988 C C . ALA A 1 249 ? 7.254 -10.268 -10.660 1.00 56.44 249 ALA A C 1
ATOM 1990 O O . ALA A 1 249 ? 6.423 -11.171 -10.673 1.00 56.44 249 ALA A O 1
ATOM 1991 N N . ARG A 1 250 ? 8.377 -10.388 -9.937 1.00 68.25 250 ARG A N 1
ATOM 1992 C CA . ARG A 1 250 ? 8.612 -11.551 -9.057 1.00 68.25 250 ARG A CA 1
ATOM 1993 C C . ARG A 1 250 ? 8.835 -11.120 -7.603 1.00 68.25 250 ARG A C 1
ATOM 1995 O O . ARG A 1 250 ? 9.831 -10.479 -7.289 1.00 68.25 250 ARG A O 1
ATOM 2002 N N . GLY A 1 251 ? 7.892 -11.482 -6.725 1.00 80.88 251 GLY A N 1
ATOM 2003 C CA . GLY A 1 251 ? 8.022 -11.394 -5.263 1.00 80.88 251 GLY A CA 1
ATOM 2004 C C . GLY A 1 251 ? 7.315 -10.222 -4.561 1.00 80.88 251 GLY A C 1
ATOM 2005 O O . GLY A 1 251 ? 6.672 -9.360 -5.167 1.00 80.88 251 GLY A O 1
ATOM 2006 N N . LEU A 1 252 ? 7.434 -10.201 -3.228 1.00 85.38 252 LEU A N 1
ATOM 2007 C CA . LEU A 1 252 ? 6.862 -9.171 -2.358 1.00 85.38 252 LEU A CA 1
ATOM 2008 C C . LEU A 1 252 ? 7.517 -7.805 -2.629 1.00 85.38 252 LEU A C 1
ATOM 2010 O O . LEU A 1 252 ? 8.700 -7.594 -2.361 1.00 85.38 252 LEU A O 1
ATOM 2014 N N . LYS A 1 253 ? 6.733 -6.827 -3.093 1.00 86.88 253 LYS A N 1
ATOM 2015 C CA . LYS A 1 253 ? 7.224 -5.461 -3.361 1.00 86.88 253 LYS A CA 1
ATOM 2016 C C . LYS A 1 253 ? 7.727 -4.792 -2.081 1.00 86.88 253 LYS A C 1
ATOM 2018 O O . LYS A 1 253 ? 6.906 -4.433 -1.251 1.00 86.88 253 LYS A O 1
ATOM 2023 N N . LYS A 1 254 ? 9.028 -4.547 -1.915 1.00 89.56 254 LYS A N 1
ATOM 2024 C CA . LYS A 1 254 ? 9.581 -3.917 -0.692 1.00 89.56 254 LYS A CA 1
ATOM 2025 C C . LYS A 1 254 ? 9.319 -2.408 -0.581 1.00 89.56 254 LYS A C 1
ATOM 2027 O O . LYS A 1 254 ? 9.303 -1.870 0.518 1.00 89.56 254 LYS A O 1
ATOM 2032 N N . HIS A 1 255 ? 9.047 -1.734 -1.696 1.00 91.50 255 HIS A N 1
ATOM 2033 C CA . HIS A 1 255 ? 8.878 -0.279 -1.735 1.00 91.50 255 HIS A CA 1
ATOM 2034 C C . HIS A 1 255 ? 7.440 0.140 -2.046 1.00 91.50 255 HIS A C 1
ATOM 2036 O O . HIS A 1 255 ? 6.747 -0.499 -2.840 1.00 91.50 255 HIS A O 1
ATOM 2042 N N . LEU A 1 256 ? 7.020 1.264 -1.459 1.00 93.88 256 LEU A N 1
ATOM 2043 C CA . LEU A 1 256 ? 5.749 1.925 -1.739 1.00 93.88 256 LEU A CA 1
ATOM 2044 C C . LEU A 1 256 ? 6.015 3.308 -2.347 1.00 93.88 256 LEU A C 1
ATOM 2046 O O . LEU A 1 256 ? 6.627 4.175 -1.720 1.00 93.88 256 LEU A O 1
ATOM 2050 N N . LYS A 1 257 ? 5.562 3.522 -3.586 1.00 94.56 257 LYS A N 1
ATOM 2051 C CA . LYS A 1 257 ? 5.597 4.847 -4.220 1.00 94.56 257 LYS A CA 1
ATOM 2052 C C . LYS A 1 257 ? 4.640 5.787 -3.500 1.00 94.56 257 LYS A C 1
ATOM 2054 O O . LYS A 1 257 ? 3.521 5.388 -3.181 1.00 94.56 257 LYS A O 1
ATOM 2059 N N . ARG A 1 258 ? 5.057 7.040 -3.297 1.00 94.38 258 ARG A N 1
ATOM 2060 C CA . ARG A 1 258 ? 4.282 8.009 -2.512 1.00 94.38 258 ARG A CA 1
ATOM 2061 C C . ARG A 1 258 ? 2.900 8.285 -3.099 1.00 94.38 258 ARG A C 1
ATOM 2063 O O . ARG A 1 258 ? 1.924 8.295 -2.363 1.00 94.38 258 ARG A O 1
ATOM 2070 N N . LEU A 1 259 ? 2.807 8.401 -4.423 1.00 92.44 259 LEU A N 1
ATOM 2071 C CA . LEU A 1 259 ? 1.534 8.602 -5.127 1.00 92.44 259 LEU A CA 1
ATOM 2072 C C . LEU A 1 259 ? 0.538 7.443 -4.941 1.00 92.44 259 LEU A C 1
ATOM 2074 O O . LEU A 1 259 ? -0.665 7.657 -5.034 1.00 92.44 259 LEU A O 1
ATOM 2078 N N . ASN A 1 260 ? 1.026 6.230 -4.661 1.00 93.06 260 ASN A N 1
ATOM 2079 C CA . ASN A 1 260 ? 0.192 5.051 -4.406 1.00 93.06 260 ASN A CA 1
ATOM 2080 C C . ASN A 1 260 ? -0.077 4.826 -2.904 1.00 93.06 260 ASN A C 1
ATOM 2082 O O . ASN A 1 260 ? -0.723 3.848 -2.526 1.00 93.06 260 ASN A O 1
ATOM 2086 N N . ALA A 1 261 ? 0.441 5.692 -2.028 1.00 94.38 261 ALA A N 1
ATOM 2087 C CA . ALA A 1 261 ? 0.168 5.596 -0.604 1.00 94.38 261 ALA A CA 1
ATOM 2088 C C . ALA A 1 261 ? -1.322 5.870 -0.314 1.00 94.38 261 ALA A C 1
ATOM 2090 O O . ALA A 1 261 ? -1.983 6.603 -1.058 1.00 94.38 261 ALA A O 1
ATOM 2091 N N . PRO A 1 262 ? -1.884 5.304 0.768 1.00 94.56 262 PRO A N 1
ATOM 2092 C CA . PRO A 1 262 ? -3.264 5.577 1.141 1.00 94.56 262 PRO A CA 1
ATOM 2093 C C . PRO A 1 262 ? -3.523 7.080 1.336 1.00 94.56 262 PRO A C 1
ATOM 2095 O O . PRO A 1 262 ? -2.874 7.736 2.146 1.00 94.56 262 PRO A O 1
ATOM 2098 N N . LYS A 1 263 ? -4.532 7.625 0.637 1.00 93.00 263 LYS A N 1
ATOM 2099 C CA . LYS A 1 263 ? -4.862 9.068 0.663 1.00 93.00 263 LYS A CA 1
ATOM 2100 C C . LYS A 1 263 ? -5.083 9.621 2.077 1.00 93.00 263 LYS A C 1
ATOM 2102 O O . LYS A 1 263 ? -4.755 10.766 2.364 1.00 93.00 263 LYS A O 1
ATOM 2107 N N . HIS A 1 264 ? -5.610 8.792 2.976 1.00 93.00 264 HIS A N 1
ATOM 2108 C CA . HIS A 1 264 ? -5.915 9.173 4.354 1.00 93.00 264 HIS A CA 1
ATOM 2109 C C . HIS A 1 264 ? -4.668 9.393 5.236 1.00 93.00 264 HIS A C 1
ATOM 2111 O O . HIS A 1 264 ? -4.789 9.940 6.332 1.00 93.00 264 HIS A O 1
ATOM 2117 N N . TRP A 1 265 ? -3.470 9.025 4.764 1.00 94.50 265 TRP A N 1
ATOM 2118 C CA . TRP A 1 265 ? -2.209 9.376 5.426 1.00 94.50 265 TRP A CA 1
ATOM 2119 C C . TRP A 1 265 ? -1.868 10.858 5.285 1.00 94.50 265 TRP A C 1
ATOM 2121 O O . TRP A 1 265 ? -1.120 11.381 6.109 1.00 94.50 265 TRP A O 1
ATOM 2131 N N . MET A 1 266 ? -2.472 11.564 4.322 1.00 93.31 266 MET A N 1
ATOM 2132 C CA . MET A 1 266 ? -2.211 12.984 4.059 1.00 93.31 266 MET A CA 1
ATOM 2133 C C . MET A 1 266 ? -0.715 13.259 3.836 1.00 93.31 266 MET A C 1
ATOM 2135 O O . MET A 1 266 ? -0.148 14.172 4.430 1.00 93.31 266 MET A O 1
ATOM 2139 N N . LEU A 1 267 ? -0.071 12.420 3.018 1.00 93.38 267 LEU A N 1
ATOM 2140 C CA . LEU A 1 267 ? 1.285 12.680 2.546 1.00 93.38 267 LEU A CA 1
ATOM 2141 C C . LEU A 1 267 ? 1.236 13.685 1.395 1.00 93.38 267 LEU A C 1
ATOM 2143 O O . LEU A 1 267 ? 0.383 13.598 0.511 1.00 93.38 267 LEU A O 1
ATOM 2147 N N . ASP A 1 268 ? 2.164 14.626 1.422 1.00 93.00 268 ASP A N 1
ATOM 2148 C CA . ASP A 1 268 ? 2.346 15.647 0.406 1.00 93.00 268 ASP A CA 1
ATOM 2149 C C . ASP A 1 268 ? 2.947 15.053 -0.880 1.00 93.00 268 ASP A C 1
ATOM 2151 O O . ASP A 1 268 ? 3.610 14.013 -0.859 1.00 93.00 268 ASP A O 1
ATOM 2155 N N . LYS A 1 269 ? 2.719 15.701 -2.028 1.00 90.88 269 LYS A N 1
ATOM 2156 C CA . LYS A 1 269 ? 3.187 15.178 -3.323 1.00 90.88 269 LYS A CA 1
ATOM 2157 C C . LYS A 1 269 ? 4.695 15.367 -3.542 1.00 90.88 269 LYS A C 1
ATOM 2159 O O . LYS A 1 269 ? 5.278 14.575 -4.277 1.00 90.88 269 LYS A O 1
ATOM 2164 N N . LEU A 1 270 ? 5.303 16.390 -2.933 1.00 92.31 270 LEU A N 1
ATOM 2165 C CA . LEU A 1 270 ? 6.654 16.864 -3.270 1.00 92.31 270 LEU A CA 1
ATOM 2166 C C . LEU A 1 270 ? 7.759 16.387 -2.318 1.00 92.31 270 LEU A C 1
ATOM 2168 O O . LEU A 1 270 ? 8.918 16.369 -2.709 1.00 92.31 270 LEU A O 1
ATOM 2172 N N . GLY A 1 271 ? 7.446 15.917 -1.114 1.00 84.94 271 GLY A N 1
ATOM 2173 C CA . GLY A 1 271 ? 8.440 15.548 -0.100 1.00 84.94 271 GLY A CA 1
ATOM 2174 C C . GLY A 1 271 ? 9.191 14.234 -0.363 1.00 84.94 271 GLY A C 1
ATOM 2175 O O . GLY A 1 271 ? 9.677 13.606 0.583 1.00 84.94 271 GLY A O 1
ATOM 2176 N N . GLY A 1 272 ? 9.198 13.749 -1.608 1.00 90.81 272 GLY A N 1
ATOM 2177 C CA . GLY A 1 272 ? 9.982 12.606 -2.076 1.00 90.81 272 GLY A CA 1
ATOM 2178 C C . GLY A 1 272 ? 9.194 11.551 -2.862 1.00 90.81 272 GLY A C 1
ATOM 2179 O O . GLY A 1 272 ? 7.974 11.427 -2.767 1.00 90.81 272 GLY A O 1
ATOM 2180 N N . ALA A 1 273 ? 9.919 10.714 -3.610 1.00 93.69 273 ALA A N 1
ATOM 2181 C CA . ALA A 1 273 ? 9.331 9.700 -4.495 1.00 93.69 273 ALA A CA 1
ATOM 2182 C C . ALA A 1 273 ? 8.655 8.518 -3.761 1.00 93.69 273 ALA A C 1
ATOM 2184 O O . ALA A 1 273 ? 7.796 7.827 -4.327 1.00 93.69 273 ALA A O 1
ATOM 2185 N N . PHE A 1 274 ? 9.039 8.256 -2.509 1.00 94.81 274 PHE A N 1
ATOM 2186 C CA . PHE A 1 274 ? 8.602 7.090 -1.737 1.00 94.81 274 PHE A CA 1
ATOM 2187 C C . PHE A 1 274 ? 7.846 7.484 -0.463 1.00 94.81 274 PHE A C 1
ATOM 2189 O O . PHE A 1 274 ? 8.040 8.566 0.102 1.00 94.81 274 PHE A O 1
ATOM 2196 N N . ALA A 1 275 ? 6.961 6.590 -0.030 1.00 95.19 275 ALA A N 1
ATOM 2197 C CA . ALA A 1 275 ? 6.277 6.646 1.257 1.00 95.19 275 ALA A CA 1
ATOM 2198 C C . ALA A 1 275 ? 6.755 5.494 2.156 1.00 95.19 275 ALA A C 1
ATOM 2200 O O . ALA A 1 275 ? 7.222 4.476 1.632 1.00 95.19 275 ALA A O 1
ATOM 2201 N N . PRO A 1 276 ? 6.609 5.615 3.489 1.00 94.94 276 PRO A N 1
ATOM 2202 C CA . PRO A 1 276 ? 6.840 4.497 4.393 1.00 94.94 276 PRO A CA 1
ATOM 2203 C C . PRO A 1 276 ? 5.951 3.319 3.997 1.00 94.94 276 PRO A C 1
ATOM 2205 O O . PRO A 1 276 ? 4.725 3.442 3.984 1.00 94.94 276 PRO A O 1
ATOM 2208 N N . LYS A 1 277 ? 6.554 2.180 3.650 1.00 94.81 277 LYS A N 1
ATOM 2209 C CA . LYS A 1 277 ? 5.793 0.949 3.456 1.00 94.81 277 LYS A CA 1
ATOM 2210 C C . LYS A 1 277 ? 5.527 0.344 4.843 1.00 94.81 277 LYS A C 1
ATOM 2212 O O . LYS A 1 277 ? 6.505 0.103 5.542 1.00 94.81 277 LYS A O 1
ATOM 2217 N N . PRO A 1 278 ? 4.268 0.082 5.240 1.00 95.94 278 PRO A N 1
ATOM 2218 C CA . PRO A 1 278 ? 3.983 -0.562 6.513 1.00 95.94 278 PRO A CA 1
ATOM 2219 C C . PRO A 1 278 ? 4.568 -1.973 6.524 1.00 95.94 278 PRO A C 1
ATOM 2221 O O . PRO A 1 278 ? 4.494 -2.683 5.510 1.00 95.94 278 PRO A O 1
ATOM 2224 N N . SER A 1 279 ? 5.129 -2.364 7.661 1.00 94.50 279 SER A N 1
ATOM 2225 C CA . SER A 1 279 ? 5.543 -3.739 7.922 1.00 94.50 279 SER A CA 1
ATOM 2226 C C . SER A 1 279 ? 4.320 -4.663 7.916 1.00 94.50 279 SER A C 1
ATOM 2228 O O . SER A 1 279 ? 3.192 -4.218 8.141 1.00 94.50 279 SER A O 1
ATOM 2230 N N . SER A 1 280 ? 4.522 -5.954 7.652 1.00 92.75 280 SER A N 1
ATOM 2231 C CA . SER A 1 280 ? 3.469 -6.949 7.881 1.00 92.75 280 SER A CA 1
ATOM 2232 C C . SER A 1 280 ? 3.197 -7.029 9.382 1.00 92.75 280 SER A C 1
ATOM 2234 O O . SER A 1 280 ? 4.124 -7.240 10.159 1.00 92.75 280 SER A O 1
ATOM 2236 N N . GLY A 1 281 ? 1.950 -6.829 9.795 1.00 92.56 281 GLY A N 1
ATOM 2237 C CA . GLY A 1 281 ? 1.579 -6.779 11.205 1.00 92.56 281 GLY A CA 1
ATOM 2238 C C . GLY A 1 281 ? 0.068 -6.907 11.408 1.00 92.56 281 GLY A C 1
ATOM 2239 O O . GLY A 1 281 ? -0.614 -7.377 10.496 1.00 92.56 281 GLY A O 1
ATOM 2240 N N . PRO A 1 282 ? -0.447 -6.479 12.576 1.00 93.62 282 PRO A N 1
ATOM 2241 C CA . PRO A 1 282 ? -1.851 -6.633 12.978 1.00 93.62 282 PRO A CA 1
ATOM 2242 C C . PRO A 1 282 ? -2.877 -6.147 11.951 1.00 93.62 282 PRO A C 1
ATOM 2244 O O . PRO A 1 282 ? -3.880 -6.807 11.691 1.00 93.62 282 PRO A O 1
ATOM 2247 N N . HIS A 1 283 ? -2.610 -4.991 11.339 1.00 94.94 283 HIS A N 1
ATOM 2248 C CA . HIS A 1 283 ? -3.568 -4.291 10.488 1.00 94.94 283 HIS A CA 1
ATOM 2249 C C . HIS A 1 283 ? -3.168 -4.316 9.015 1.00 94.94 283 HIS A C 1
ATOM 2251 O O . HIS A 1 283 ? -1.988 -4.323 8.652 1.00 94.94 283 HIS A O 1
ATOM 2257 N N . LYS A 1 284 ? -4.167 -4.266 8.128 1.00 93.69 284 LYS A N 1
ATOM 2258 C CA . LYS A 1 284 ? -3.933 -4.208 6.678 1.00 93.69 284 LYS A CA 1
ATOM 2259 C C . LYS A 1 284 ? -3.246 -2.897 6.293 1.00 93.69 284 LYS A C 1
ATOM 2261 O O . LYS A 1 284 ? -3.595 -1.830 6.783 1.00 93.69 284 LYS A O 1
ATOM 2266 N N . SER A 1 285 ? -2.380 -2.945 5.280 1.00 91.81 285 SER A N 1
ATOM 2267 C CA . SER A 1 285 ? -1.594 -1.784 4.812 1.00 91.81 285 SER A CA 1
ATOM 2268 C C . SER A 1 285 ? -2.408 -0.550 4.384 1.00 91.81 285 SER A C 1
ATOM 2270 O O . SER A 1 285 ? -1.894 0.567 4.408 1.00 91.81 285 SER A O 1
ATOM 2272 N N . ARG A 1 286 ? -3.670 -0.730 3.967 1.00 92.31 286 ARG A N 1
ATOM 2273 C CA . ARG A 1 286 ? -4.590 0.362 3.591 1.00 92.31 286 ARG A CA 1
ATOM 2274 C C . ARG A 1 286 ? -5.487 0.838 4.742 1.00 92.31 286 ARG A C 1
ATOM 2276 O O . ARG A 1 286 ? -6.185 1.835 4.567 1.00 92.31 286 ARG A O 1
ATOM 2283 N N . GLU A 1 287 ? -5.459 0.148 5.877 1.00 91.81 287 GLU A N 1
ATOM 2284 C CA . GLU A 1 287 ? -6.285 0.375 7.073 1.00 91.81 287 GLU A CA 1
ATOM 2285 C C . GLU A 1 287 ? -5.399 0.583 8.317 1.00 91.81 287 GLU A C 1
ATOM 2287 O O . GLU A 1 287 ? -5.818 0.328 9.440 1.00 91.81 287 GLU A O 1
ATOM 2292 N N . CYS A 1 288 ? -4.165 1.053 8.120 1.00 94.94 288 CYS A N 1
ATOM 2293 C CA . CYS A 1 288 ? -3.214 1.338 9.188 1.00 94.94 288 CYS A CA 1
ATOM 2294 C C . CYS A 1 288 ? -2.526 2.689 8.969 1.00 94.94 288 CYS A C 1
ATOM 2296 O O . CYS A 1 288 ? -2.509 3.228 7.859 1.00 94.94 288 CYS A O 1
ATOM 2298 N N . LEU A 1 289 ? -1.894 3.198 10.017 1.00 95.44 289 LEU A N 1
ATOM 2299 C CA . LEU A 1 289 ? -1.019 4.352 10.023 1.00 95.44 289 LEU A CA 1
ATOM 2300 C C . LEU A 1 289 ? 0.343 3.926 10.610 1.00 95.44 289 LEU A C 1
ATOM 2302 O O . LEU A 1 289 ? 0.417 3.569 11.782 1.00 95.44 289 LEU A O 1
ATOM 2306 N N . PRO A 1 290 ? 1.427 3.931 9.815 1.00 96.56 290 PRO A N 1
ATOM 2307 C CA . PRO A 1 290 ? 2.764 3.617 10.314 1.00 96.56 290 PRO A CA 1
ATOM 2308 C C . PRO A 1 290 ? 3.202 4.544 11.455 1.00 96.56 290 PRO A C 1
ATOM 2310 O O . PRO A 1 290 ? 2.965 5.755 11.368 1.00 96.56 290 PRO A O 1
ATOM 2313 N N . LEU A 1 291 ? 3.918 4.014 12.455 1.00 96.06 291 LEU A N 1
ATOM 2314 C CA . LEU A 1 291 ? 4.432 4.797 13.596 1.00 96.06 291 LEU A CA 1
ATOM 2315 C C . LEU A 1 291 ? 5.219 6.042 13.175 1.00 96.06 291 LEU A C 1
ATOM 2317 O O . LEU A 1 291 ? 5.062 7.114 13.755 1.00 96.06 291 LEU A O 1
ATOM 2321 N N . ILE A 1 292 ? 5.989 5.953 12.093 1.00 96.31 292 ILE A N 1
ATOM 2322 C CA . ILE A 1 292 ? 6.702 7.110 11.556 1.00 96.31 292 ILE A CA 1
ATOM 2323 C C . ILE A 1 292 ? 5.792 8.254 11.096 1.00 96.31 292 ILE A C 1
ATOM 2325 O O . ILE A 1 292 ? 6.153 9.422 11.222 1.00 96.31 292 ILE A O 1
ATOM 2329 N N . ILE A 1 293 ? 4.604 7.947 10.573 1.00 95.69 293 ILE A N 1
ATOM 2330 C CA . ILE A 1 293 ? 3.630 8.971 10.176 1.00 95.69 293 ILE A CA 1
ATOM 2331 C C . ILE A 1 293 ? 2.947 9.551 11.421 1.00 95.69 293 ILE A C 1
ATOM 2333 O O . ILE A 1 293 ? 2.675 10.751 11.454 1.00 95.69 293 ILE A O 1
ATOM 2337 N N . ILE A 1 294 ? 2.711 8.732 12.448 1.00 96.06 294 ILE A N 1
ATOM 2338 C CA . ILE A 1 294 ? 2.154 9.164 13.738 1.00 96.06 294 ILE A CA 1
ATOM 2339 C C . ILE A 1 294 ? 3.083 10.190 14.396 1.00 96.06 294 ILE A C 1
ATOM 2341 O O . ILE A 1 294 ? 2.673 11.331 14.604 1.00 96.06 294 ILE A O 1
ATOM 2345 N N . LEU A 1 295 ? 4.349 9.832 14.615 1.00 95.56 295 LEU A N 1
ATOM 2346 C CA . LEU A 1 295 ? 5.308 10.677 15.332 1.00 95.56 295 LEU A CA 1
ATOM 2347 C C . LEU A 1 295 ? 5.671 11.950 14.550 1.00 95.56 295 LEU A C 1
ATOM 2349 O O . LEU A 1 295 ? 5.672 13.042 15.112 1.00 95.56 295 LEU A O 1
ATOM 2353 N N . ARG A 1 296 ? 5.912 11.843 13.234 1.00 95.31 296 ARG A N 1
ATOM 2354 C CA . ARG A 1 296 ? 6.375 12.979 12.415 1.00 95.31 296 ARG A CA 1
ATOM 2355 C C . ARG A 1 296 ? 5.253 13.850 11.853 1.00 95.31 296 ARG A C 1
ATOM 2357 O O . ARG A 1 296 ? 5.325 15.072 11.874 1.00 95.31 296 ARG A O 1
ATOM 2364 N N . ASN A 1 297 ? 4.222 13.254 11.249 1.00 94.25 297 ASN A N 1
ATOM 2365 C CA . ASN A 1 297 ? 3.210 14.020 10.509 1.00 94.25 297 ASN A CA 1
ATOM 2366 C C . ASN A 1 297 ? 2.011 14.421 11.371 1.00 94.25 297 ASN A C 1
ATOM 2368 O O . ASN A 1 297 ? 1.358 15.407 11.022 1.00 94.25 297 ASN A O 1
ATOM 2372 N N . ARG A 1 298 ? 1.679 13.653 12.417 1.00 93.75 298 ARG A N 1
ATOM 2373 C CA . ARG A 1 298 ? 0.514 13.915 13.275 1.00 93.75 298 ARG A CA 1
ATOM 2374 C C . ARG A 1 298 ? 0.902 14.596 14.584 1.00 93.75 298 ARG A C 1
ATOM 2376 O O . ARG A 1 298 ? 0.400 15.687 14.810 1.00 93.75 298 ARG A O 1
ATOM 2383 N N . LEU A 1 299 ? 1.782 13.986 15.379 1.00 93.69 299 LEU A N 1
ATOM 2384 C CA . LEU A 1 299 ? 2.187 14.506 16.695 1.00 93.69 299 LEU A CA 1
ATOM 2385 C C . LEU A 1 299 ? 3.293 15.561 16.627 1.00 93.69 299 LEU A C 1
ATOM 2387 O O . LEU A 1 299 ? 3.407 16.369 17.533 1.00 93.69 299 LEU A O 1
ATOM 2391 N N . LYS A 1 300 ? 4.071 15.591 15.536 1.00 94.69 300 LYS A N 1
ATOM 2392 C CA . LYS A 1 300 ? 5.128 16.591 15.297 1.00 94.69 300 LYS A CA 1
ATOM 2393 C C . LYS A 1 300 ? 6.294 16.550 16.297 1.00 94.69 300 LYS A C 1
ATOM 2395 O O . LYS A 1 300 ? 7.058 17.501 16.347 1.00 94.69 300 LYS A O 1
ATOM 2400 N N . TYR A 1 301 ? 6.512 15.435 16.999 1.00 94.44 301 TYR A N 1
ATOM 2401 C CA . TYR A 1 301 ? 7.700 15.254 17.854 1.00 94.44 301 TYR A CA 1
ATOM 2402 C C . TYR A 1 301 ? 9.006 15.075 17.077 1.00 94.44 301 TYR A C 1
ATOM 2404 O O . TYR A 1 301 ? 10.086 15.183 17.643 1.00 94.44 301 TYR A O 1
ATOM 2412 N N . ALA A 1 302 ? 8.910 14.747 15.791 1.00 95.00 302 ALA A N 1
ATOM 2413 C CA . ALA A 1 302 ? 10.052 14.627 14.901 1.00 95.00 302 ALA A CA 1
ATOM 2414 C C . ALA A 1 302 ? 9.771 15.364 13.593 1.00 95.00 302 ALA A C 1
ATOM 2416 O O . ALA A 1 302 ? 8.637 15.391 13.104 1.00 95.00 302 ALA A O 1
ATOM 2417 N N . LEU A 1 303 ? 10.826 15.892 12.990 1.00 94.50 303 LEU A N 1
ATOM 2418 C CA . LEU A 1 303 ? 10.848 16.502 11.667 1.00 94.50 303 LEU A CA 1
ATOM 2419 C C . LEU A 1 303 ? 11.390 15.518 10.626 1.00 94.50 303 LEU A C 1
ATOM 2421 O O . LEU A 1 303 ? 10.855 15.430 9.516 1.00 94.50 303 LEU A O 1
ATOM 2425 N N . THR A 1 304 ? 12.403 14.718 10.978 1.00 94.06 304 THR A N 1
ATOM 2426 C CA . THR A 1 304 ? 13.088 13.813 10.036 1.00 94.06 304 THR A CA 1
ATOM 2427 C C . THR A 1 304 ? 12.854 12.321 10.315 1.00 94.06 304 THR A C 1
ATOM 2429 O O . THR A 1 304 ? 12.375 11.912 11.370 1.00 94.06 304 THR A O 1
ATOM 2432 N N . TYR A 1 305 ? 13.186 11.457 9.340 1.00 92.75 305 TYR A N 1
ATOM 2433 C CA . TYR A 1 305 ? 13.146 9.995 9.532 1.00 92.75 305 TYR A CA 1
ATOM 2434 C C . TYR A 1 305 ? 14.145 9.519 10.597 1.00 92.75 305 TYR A C 1
ATOM 2436 O O . TYR A 1 305 ? 13.875 8.523 11.263 1.00 92.75 305 TYR A O 1
ATOM 2444 N N . ARG A 1 306 ? 15.297 10.194 10.729 1.00 94.94 306 ARG A N 1
ATOM 2445 C CA . ARG A 1 306 ? 16.360 9.806 11.667 1.00 94.94 306 ARG A CA 1
ATOM 2446 C C . ARG A 1 306 ? 15.940 10.058 13.112 1.00 94.94 306 ARG A C 1
ATOM 2448 O O . ARG A 1 306 ? 16.074 9.158 13.926 1.00 94.94 306 ARG A O 1
ATOM 2455 N N . GLU A 1 307 ? 15.333 11.207 13.392 1.00 96.19 307 GLU A N 1
ATOM 2456 C CA . GLU A 1 307 ? 14.800 11.530 14.726 1.00 96.19 307 GLU A CA 1
ATOM 2457 C C . GLU A 1 307 ? 13.751 10.519 15.195 1.00 96.19 307 GLU A C 1
ATOM 2459 O O . GLU A 1 307 ? 13.806 10.051 16.328 1.00 96.19 307 GLU A O 1
ATOM 2464 N N . VAL A 1 308 ? 12.837 10.106 14.308 1.00 95.81 308 VAL A N 1
ATOM 2465 C CA . VAL A 1 308 ? 11.854 9.059 14.633 1.00 95.81 308 VAL A CA 1
ATOM 2466 C C . VAL A 1 308 ? 12.541 7.756 15.038 1.00 95.81 308 VAL A C 1
ATOM 2468 O O . VAL A 1 308 ? 12.093 7.095 15.971 1.00 95.81 308 VAL A O 1
ATOM 2471 N N . ILE A 1 309 ? 13.620 7.374 14.349 1.00 95.75 309 ILE A N 1
ATOM 2472 C CA . ILE A 1 309 ? 14.386 6.176 14.706 1.00 95.75 309 ILE A CA 1
ATOM 2473 C C . ILE A 1 309 ? 15.003 6.349 16.096 1.00 95.75 309 ILE A C 1
ATOM 2475 O O . ILE A 1 309 ? 14.874 5.439 16.908 1.00 95.75 309 ILE A O 1
ATOM 2479 N N . SER A 1 310 ? 15.590 7.508 16.401 1.00 95.38 310 SER A N 1
ATOM 2480 C CA . SER A 1 310 ? 16.148 7.788 17.730 1.00 95.38 310 SER A CA 1
ATOM 2481 C C . SER A 1 310 ? 15.095 7.673 18.839 1.00 95.38 310 SER A C 1
ATOM 2483 O O . SER A 1 310 ? 15.344 7.001 19.836 1.00 95.38 310 SER A O 1
ATOM 2485 N N . ILE A 1 311 ? 13.895 8.236 18.644 1.00 95.38 311 ILE A N 1
ATOM 2486 C CA . ILE A 1 311 ? 12.782 8.141 19.610 1.00 95.38 311 ILE A CA 1
ATOM 2487 C C . ILE A 1 311 ? 12.372 6.678 19.839 1.00 95.38 311 ILE A C 1
ATOM 2489 O O . ILE A 1 311 ? 12.183 6.242 20.974 1.00 95.38 311 ILE A O 1
ATOM 2493 N N . LEU A 1 312 ? 12.250 5.895 18.765 1.00 95.38 312 LEU A N 1
ATOM 2494 C CA . LEU A 1 312 ? 11.833 4.493 18.856 1.00 95.38 312 LEU A CA 1
ATOM 2495 C C . LEU A 1 312 ? 12.907 3.602 19.493 1.00 95.38 312 LEU A C 1
ATOM 2497 O O . LEU A 1 312 ? 12.571 2.681 20.236 1.00 95.38 312 LEU A O 1
ATOM 2501 N N . MET A 1 313 ? 14.190 3.881 19.247 1.00 95.62 313 MET A N 1
ATOM 2502 C CA . MET A 1 313 ? 15.302 3.128 19.840 1.00 95.62 313 MET A CA 1
ATOM 2503 C C . MET A 1 313 ? 15.455 3.377 21.342 1.00 95.62 313 MET A C 1
ATOM 2505 O O . MET A 1 313 ? 15.889 2.478 22.056 1.00 95.62 313 MET A O 1
ATOM 2509 N N . GLN A 1 314 ? 15.000 4.528 21.846 1.00 95.12 314 GLN A N 1
ATOM 2510 C CA . GLN A 1 314 ? 14.899 4.799 23.287 1.00 95.12 314 GLN A CA 1
ATOM 2511 C C . GLN A 1 314 ? 13.785 3.996 23.987 1.00 95.12 314 GLN A C 1
ATOM 2513 O O . GLN A 1 314 ? 13.612 4.130 25.197 1.00 95.12 314 GLN A O 1
ATOM 2518 N N . ARG A 1 315 ? 13.017 3.176 23.248 1.00 95.25 315 ARG A N 1
ATOM 2519 C CA . ARG A 1 315 ? 11.943 2.308 23.770 1.00 95.25 315 ARG A CA 1
ATOM 2520 C C . ARG A 1 315 ? 10.810 3.058 24.489 1.00 95.25 315 ARG A C 1
ATOM 2522 O O . ARG A 1 315 ? 10.083 2.465 25.275 1.00 95.25 315 ARG A O 1
ATOM 2529 N N . GLN A 1 316 ? 10.620 4.337 24.164 1.00 92.06 316 GLN A N 1
ATOM 2530 C CA . GLN A 1 316 ? 9.626 5.216 24.800 1.00 92.06 316 GLN A CA 1
ATOM 2531 C C . GLN A 1 316 ? 8.234 5.156 24.158 1.00 92.06 316 GLN A C 1
ATOM 2533 O O . GLN A 1 316 ? 7.312 5.801 24.639 1.00 92.06 316 GLN A O 1
ATOM 2538 N N . VAL A 1 317 ? 8.068 4.431 23.049 1.00 96.12 317 VAL A N 1
ATOM 2539 C CA . VAL A 1 317 ? 6.783 4.332 22.344 1.00 96.12 317 VAL A CA 1
ATOM 2540 C C . VAL A 1 317 ? 6.212 2.936 22.538 1.00 96.12 317 VAL A C 1
ATOM 2542 O O . VAL A 1 317 ? 6.781 1.938 22.079 1.00 96.12 317 VAL A O 1
ATOM 2545 N N . LEU A 1 318 ? 5.065 2.883 23.204 1.00 95.75 318 LEU A N 1
ATOM 2546 C CA . LEU A 1 318 ? 4.297 1.671 23.431 1.00 95.75 318 LEU A CA 1
ATOM 2547 C C . LEU A 1 318 ? 3.084 1.668 22.496 1.00 95.75 318 LEU A C 1
ATOM 2549 O O . LEU A 1 318 ? 2.409 2.681 22.322 1.00 95.75 318 LEU A O 1
ATOM 2553 N N . VAL A 1 319 ? 2.790 0.518 21.893 1.00 95.94 319 VAL A N 1
ATOM 2554 C CA . VAL A 1 319 ? 1.530 0.286 21.176 1.00 95.94 319 VAL A CA 1
ATOM 2555 C C . VAL A 1 319 ? 0.839 -0.902 21.813 1.00 95.94 319 VAL A C 1
ATOM 2557 O O . VAL A 1 319 ? 1.417 -1.990 21.884 1.00 95.94 319 VAL A O 1
ATOM 2560 N N . ASP A 1 320 ? -0.387 -0.681 22.275 1.00 94.62 320 ASP A N 1
ATOM 2561 C CA . ASP A 1 320 ? -1.173 -1.606 23.082 1.00 94.62 320 ASP A CA 1
ATOM 2562 C C . ASP A 1 320 ? -0.363 -2.173 24.271 1.00 94.62 320 ASP A C 1
ATOM 2564 O O . ASP A 1 320 ? -0.285 -3.389 24.461 1.00 94.62 320 ASP A O 1
ATOM 2568 N N . GLY A 1 321 ? 0.334 -1.296 25.004 1.00 91.88 321 GLY A N 1
ATOM 2569 C CA . GLY A 1 321 ? 1.160 -1.649 26.169 1.00 91.88 321 GLY A CA 1
ATOM 2570 C C . GLY A 1 321 ? 2.516 -2.298 25.856 1.00 91.88 321 GLY A C 1
ATOM 2571 O O . GLY A 1 321 ? 3.320 -2.500 26.759 1.00 91.88 321 GLY A O 1
ATOM 2572 N N . LYS A 1 322 ? 2.827 -2.604 24.587 1.00 93.81 322 LYS A N 1
ATOM 2573 C CA . LYS A 1 322 ? 4.099 -3.241 24.195 1.00 93.81 322 LYS A CA 1
ATOM 2574 C C . LYS A 1 322 ? 5.045 -2.251 23.529 1.00 93.81 322 LYS A C 1
ATOM 2576 O O . LYS A 1 322 ? 4.647 -1.546 22.604 1.00 93.81 322 LYS A O 1
ATOM 2581 N N . VAL A 1 323 ? 6.319 -2.269 23.923 1.00 96.19 323 VAL A N 1
ATOM 2582 C CA . VAL A 1 323 ? 7.380 -1.469 23.288 1.00 96.19 323 VAL A CA 1
ATOM 2583 C C . VAL A 1 323 ? 7.508 -1.846 21.816 1.00 96.19 323 VAL A C 1
ATOM 2585 O O . VAL A 1 323 ? 7.730 -3.012 21.477 1.00 96.19 323 VAL A O 1
ATOM 2588 N N . ARG A 1 324 ? 7.402 -0.853 20.925 1.00 95.62 324 ARG A N 1
ATOM 2589 C CA . ARG A 1 324 ? 7.606 -1.035 19.483 1.00 95.62 324 ARG A CA 1
ATOM 2590 C C . ARG A 1 324 ? 8.753 -0.162 18.998 1.00 95.62 324 ARG A C 1
ATOM 2592 O O . ARG A 1 324 ? 8.668 1.057 19.017 1.00 95.62 324 ARG A O 1
ATOM 2599 N N . THR A 1 325 ? 9.806 -0.807 18.502 1.00 95.38 325 THR A N 1
ATOM 2600 C CA . THR A 1 325 ? 10.978 -0.140 17.910 1.00 95.38 325 THR A CA 1
ATOM 2601 C C . THR A 1 325 ? 10.877 -0.002 16.385 1.00 95.38 325 THR A C 1
ATOM 2603 O O . THR A 1 325 ? 11.619 0.764 15.770 1.00 95.38 325 THR A O 1
ATOM 2606 N N . ASP A 1 326 ? 9.952 -0.724 15.742 1.00 95.38 326 ASP A N 1
ATOM 2607 C CA . ASP A 1 326 ? 9.781 -0.678 14.290 1.00 95.38 326 ASP A CA 1
ATOM 2608 C C . ASP A 1 326 ? 9.089 0.617 13.835 1.00 95.38 326 ASP A C 1
ATOM 2610 O O . ASP A 1 326 ? 7.889 0.819 14.020 1.00 95.38 326 ASP A O 1
ATOM 2614 N N . LYS A 1 327 ? 9.839 1.466 13.128 1.00 95.25 327 LYS A N 1
ATOM 2615 C CA . LYS A 1 327 ? 9.351 2.710 12.508 1.00 95.25 327 LYS A CA 1
ATOM 2616 C C . LYS A 1 327 ? 8.149 2.530 11.582 1.00 95.25 327 LYS A C 1
ATOM 2618 O O . LYS A 1 327 ? 7.355 3.458 11.422 1.00 95.25 327 LYS A O 1
ATOM 2623 N N . THR A 1 328 ? 8.021 1.374 10.936 1.00 95.94 328 THR A N 1
ATOM 2624 C CA . THR A 1 328 ? 6.950 1.082 9.974 1.00 95.94 328 THR A CA 1
ATOM 2625 C C . THR A 1 328 ? 5.876 0.162 10.539 1.00 95.94 328 THR A C 1
ATOM 2627 O O . THR A 1 328 ? 5.049 -0.335 9.772 1.00 95.94 328 THR A O 1
ATOM 2630 N N . TYR A 1 329 ? 5.834 -0.005 11.865 1.00 96.94 329 TYR A N 1
ATOM 2631 C CA . TYR A 1 329 ? 4.806 -0.791 12.534 1.00 96.94 329 TYR A CA 1
ATOM 2632 C C . TYR A 1 329 ? 3.400 -0.277 12.174 1.00 96.94 329 TYR A C 1
ATOM 2634 O O . TYR A 1 329 ? 3.143 0.929 12.302 1.00 96.94 329 TYR A O 1
ATOM 2642 N N . PRO A 1 330 ? 2.496 -1.151 11.695 1.00 96.69 330 PRO A N 1
ATOM 2643 C CA . PRO A 1 330 ? 1.163 -0.754 11.264 1.00 96.69 330 PRO A CA 1
ATOM 2644 C C . PRO A 1 330 ? 0.225 -0.622 12.470 1.00 96.69 330 PRO A C 1
ATOM 2646 O O . PRO A 1 330 ? -0.460 -1.579 12.815 1.00 96.69 330 PRO A O 1
ATOM 2649 N N . ALA A 1 331 ? 0.160 0.560 13.087 1.00 96.38 331 ALA A N 1
ATOM 2650 C CA . ALA A 1 331 ? -0.878 0.863 14.077 1.00 96.38 331 ALA A CA 1
ATOM 2651 C C . ALA A 1 331 ? -2.214 1.126 13.363 1.00 96.38 331 ALA A C 1
ATOM 2653 O O . ALA A 1 331 ? -2.240 1.787 12.323 1.00 96.38 331 ALA A O 1
ATOM 2654 N N . GLY A 1 332 ? -3.321 0.593 13.863 1.00 95.44 332 GLY A N 1
ATOM 2655 C CA . GLY A 1 332 ? -4.619 0.638 13.187 1.00 95.44 332 GLY A CA 1
ATOM 2656 C C . GLY A 1 332 ? -5.739 1.209 14.037 1.00 95.44 332 GLY A C 1
ATOM 2657 O O . GLY A 1 332 ? -5.519 1.805 15.083 1.00 95.44 332 GLY A O 1
ATOM 2658 N N . PHE A 1 333 ? -6.965 1.051 13.546 1.00 95.75 333 PHE A N 1
ATOM 2659 C CA . PHE A 1 333 ? -8.175 1.480 14.247 1.00 95.75 333 PHE A CA 1
ATOM 2660 C C . PHE A 1 333 ? -8.244 0.858 15.651 1.00 95.75 333 PHE A C 1
ATOM 2662 O O . PHE A 1 333 ? -7.945 -0.321 15.775 1.00 95.75 333 PHE A O 1
ATOM 2669 N N . MET A 1 334 ? -8.648 1.625 16.668 1.00 95.88 334 MET A N 1
ATOM 2670 C CA . MET A 1 334 ? -8.737 1.265 18.098 1.00 95.88 334 MET A CA 1
ATOM 2671 C C . MET A 1 334 ? -7.426 0.942 18.828 1.00 95.88 334 MET A C 1
ATOM 2673 O O . MET A 1 334 ? -7.472 0.759 20.042 1.00 95.88 334 MET A O 1
ATOM 2677 N N . ASP A 1 335 ? -6.273 0.912 18.158 1.00 96.31 335 ASP A N 1
ATOM 2678 C CA . ASP A 1 335 ? -4.989 0.747 18.851 1.00 96.31 335 ASP A CA 1
ATOM 2679 C C . ASP A 1 335 ? -4.722 1.936 19.785 1.00 96.31 335 ASP A C 1
ATOM 2681 O O . ASP A 1 335 ? -5.038 3.088 19.450 1.00 96.31 335 ASP A O 1
ATOM 2685 N N . VAL A 1 336 ? -4.116 1.643 20.936 1.00 96.38 336 VAL A N 1
ATOM 2686 C CA . VAL A 1 336 ? -3.680 2.640 21.920 1.00 96.38 336 VAL A CA 1
ATOM 2687 C C . VAL A 1 336 ? -2.173 2.835 21.780 1.00 96.38 336 VAL A C 1
ATOM 2689 O O . VAL A 1 336 ? -1.400 1.888 21.894 1.00 96.38 336 VAL A O 1
ATOM 2692 N N . VAL A 1 337 ? -1.743 4.062 21.507 1.00 96.56 337 VAL A N 1
ATOM 2693 C CA . VAL A 1 337 ? -0.337 4.470 21.447 1.00 96.56 337 VAL A CA 1
ATOM 2694 C C . VAL A 1 337 ? -0.051 5.308 22.682 1.00 96.56 337 VAL A C 1
ATOM 2696 O O . VAL A 1 337 ? -0.603 6.399 22.802 1.00 96.56 337 VAL A O 1
ATOM 2699 N N . SER A 1 338 ? 0.798 4.816 23.578 1.00 95.81 338 SER A N 1
ATOM 2700 C CA . SER A 1 338 ? 1.186 5.524 24.799 1.00 95.81 338 SER A CA 1
ATOM 2701 C C . SER A 1 338 ? 2.668 5.886 24.788 1.00 95.81 338 SER A C 1
ATOM 2703 O O . SER A 1 338 ? 3.515 5.153 24.263 1.00 95.81 338 SER A O 1
ATOM 2705 N N . ILE A 1 339 ? 2.969 7.059 25.341 1.00 95.31 339 ILE A N 1
ATOM 2706 C CA . ILE A 1 339 ? 4.322 7.600 25.468 1.00 95.31 339 ILE A CA 1
ATOM 2707 C C . ILE A 1 339 ? 4.543 7.908 26.952 1.00 95.31 339 ILE A C 1
ATOM 2709 O O . ILE A 1 339 ? 4.158 8.983 27.413 1.00 95.31 339 ILE A O 1
ATOM 2713 N N . PRO A 1 340 ? 5.159 6.986 27.719 1.00 92.88 340 PRO A N 1
ATOM 2714 C CA . PRO A 1 340 ? 5.310 7.139 29.167 1.00 92.88 340 PRO A CA 1
ATOM 2715 C C . PRO A 1 340 ? 6.051 8.417 29.566 1.00 92.88 340 PRO A C 1
ATOM 2717 O O . PRO A 1 340 ? 5.702 9.051 30.551 1.00 92.88 340 PRO A O 1
ATOM 2720 N N . LYS A 1 341 ? 7.034 8.846 28.763 1.00 92.75 341 LYS A N 1
ATOM 2721 C CA . LYS A 1 341 ? 7.832 10.046 29.043 1.00 92.75 341 LYS A CA 1
ATOM 2722 C C . LYS A 1 341 ? 7.017 11.344 29.056 1.00 92.75 341 LYS A C 1
ATOM 2724 O O . LYS A 1 341 ? 7.362 12.252 29.800 1.00 92.75 341 LYS A O 1
ATOM 2729 N N . THR A 1 342 ? 5.984 11.449 28.220 1.00 92.50 342 THR A N 1
ATOM 2730 C CA . THR A 1 342 ? 5.092 12.621 28.182 1.00 92.50 342 THR A CA 1
ATOM 2731 C C . THR A 1 342 ? 3.795 12.387 28.951 1.00 92.50 342 THR A C 1
ATOM 2733 O O . THR A 1 342 ? 2.996 13.305 29.070 1.00 92.50 342 THR A O 1
ATOM 2736 N N . ASN A 1 343 ? 3.592 11.172 29.471 1.00 91.94 343 ASN A N 1
ATOM 2737 C CA . ASN A 1 343 ? 2.351 10.707 30.081 1.00 91.94 343 ASN A CA 1
ATOM 2738 C C . ASN A 1 343 ? 1.110 10.923 29.189 1.00 91.94 343 ASN A C 1
ATOM 2740 O O . ASN A 1 343 ? 0.015 11.202 29.665 1.00 91.94 343 ASN A O 1
ATOM 2744 N N . GLU A 1 344 ? 1.289 10.818 27.868 1.00 92.62 344 GLU A N 1
ATOM 2745 C CA . GLU A 1 344 ? 0.210 10.985 26.895 1.00 92.62 344 GLU A CA 1
ATOM 2746 C C . GLU A 1 344 ? -0.154 9.642 26.259 1.00 92.62 344 GLU A C 1
ATOM 2748 O O . GLU A 1 344 ? 0.705 8.889 25.782 1.00 92.62 344 GLU A O 1
ATOM 2753 N N . SER A 1 345 ? -1.456 9.366 26.206 1.00 95.88 345 SER A N 1
ATOM 2754 C CA . SER A 1 345 ? -2.023 8.184 25.561 1.00 95.88 345 SER A CA 1
ATOM 2755 C C . SER A 1 345 ? -2.992 8.591 24.461 1.00 95.88 345 SER A C 1
ATOM 2757 O O . SER A 1 345 ? -3.856 9.446 24.643 1.00 95.88 345 SER A O 1
ATOM 2759 N N . PHE A 1 346 ? -2.873 7.952 23.301 1.00 96.38 346 PHE A N 1
ATOM 2760 C CA . PHE A 1 346 ? -3.674 8.258 22.125 1.00 96.38 346 PHE A CA 1
ATOM 2761 C C . PHE A 1 346 ? -4.366 7.013 21.592 1.00 96.38 346 PHE A C 1
ATOM 2763 O O . PHE A 1 346 ? -3.726 5.986 21.390 1.00 96.38 346 PHE A O 1
ATOM 2770 N N . ARG A 1 347 ? -5.647 7.117 21.237 1.00 96.44 347 ARG A N 1
ATOM 2771 C CA . ARG A 1 347 ? -6.339 6.090 20.452 1.00 96.44 347 ARG A CA 1
ATOM 2772 C C . ARG A 1 347 ? -6.444 6.489 18.994 1.00 96.44 347 ARG A C 1
ATOM 2774 O O . ARG A 1 347 ? -6.815 7.619 18.663 1.00 96.44 347 ARG A O 1
ATOM 2781 N N . LEU A 1 348 ? -6.171 5.542 18.104 1.00 95.88 348 LEU A N 1
ATOM 2782 C CA . LEU A 1 348 ? -6.402 5.727 16.677 1.00 95.88 348 LEU A CA 1
ATOM 2783 C C . LEU A 1 348 ? -7.883 5.544 16.340 1.00 95.88 348 LEU A C 1
ATOM 2785 O O . LEU A 1 348 ? -8.406 4.430 16.314 1.00 95.88 348 LEU A O 1
ATOM 2789 N N . LEU A 1 349 ? -8.547 6.646 15.998 1.00 95.94 349 LEU A N 1
ATOM 2790 C CA . LEU A 1 349 ? -9.937 6.655 15.547 1.00 95.94 349 LEU A CA 1
ATOM 2791 C C . LEU A 1 349 ? -10.060 7.259 14.149 1.00 95.94 349 LEU A C 1
ATOM 2793 O O . LEU A 1 349 ? -9.163 7.951 13.651 1.00 95.94 349 LEU A O 1
ATOM 2797 N N . TYR A 1 350 ? -11.191 6.992 13.499 1.00 95.38 350 TYR A N 1
ATOM 2798 C CA . TYR A 1 350 ? -11.540 7.658 12.254 1.00 95.38 350 TYR A CA 1
ATOM 2799 C C . TYR A 1 350 ? -12.254 8.982 12.526 1.00 95.38 350 TYR A C 1
ATOM 2801 O O . TYR A 1 350 ? -13.165 9.072 13.340 1.00 95.38 350 TYR A O 1
ATOM 2809 N N . ASP A 1 351 ? -11.842 10.007 11.792 1.00 93.12 351 ASP A N 1
ATOM 2810 C CA . ASP A 1 351 ? -12.567 11.264 11.632 1.00 93.12 351 ASP A CA 1
ATOM 2811 C C . ASP A 1 351 ? -13.715 11.098 10.616 1.00 93.12 351 ASP A C 1
ATOM 2813 O O . ASP A 1 351 ? -13.662 10.202 9.771 1.00 93.12 351 ASP A O 1
ATOM 2817 N N . THR A 1 352 ? -14.698 11.999 10.606 1.00 91.50 352 THR A N 1
ATOM 2818 C CA . THR A 1 352 ? -15.883 11.950 9.712 1.00 91.50 352 THR A CA 1
ATOM 2819 C C . THR A 1 352 ? -15.532 12.076 8.224 1.00 91.50 352 THR A C 1
ATOM 2821 O O . THR A 1 352 ? -16.288 11.663 7.343 1.00 91.50 352 THR A O 1
ATOM 2824 N N . LYS A 1 353 ? -14.331 12.589 7.926 1.00 91.56 353 LYS A N 1
ATOM 2825 C CA . LYS A 1 353 ? -13.722 12.618 6.583 1.00 91.56 353 LYS A CA 1
ATOM 2826 C C . LYS A 1 353 ? -13.023 11.304 6.203 1.00 91.56 353 LYS A C 1
ATOM 2828 O O . LYS A 1 353 ? -12.382 11.220 5.156 1.00 91.56 353 LYS A O 1
ATOM 2833 N N . GLY A 1 354 ? -13.094 10.288 7.059 1.00 90.81 354 GLY A N 1
ATOM 2834 C CA . GLY A 1 354 ? -12.452 8.993 6.883 1.00 90.81 354 GLY A CA 1
ATOM 2835 C C . GLY A 1 354 ? -10.929 9.068 6.977 1.00 90.81 354 GLY A C 1
ATOM 2836 O O . GLY A 1 354 ? -10.238 8.458 6.167 1.00 90.81 354 GLY A O 1
ATOM 2837 N N . ARG A 1 355 ? -10.377 9.846 7.908 1.00 94.00 355 ARG A N 1
ATOM 2838 C CA . ARG A 1 355 ? -8.923 9.955 8.136 1.00 94.00 355 ARG A CA 1
ATOM 2839 C C . ARG A 1 355 ? -8.582 9.422 9.517 1.00 94.00 355 ARG A C 1
ATOM 2841 O O . ARG A 1 355 ? -9.404 9.558 10.411 1.00 94.00 355 ARG A O 1
ATOM 2848 N N . PHE A 1 356 ? -7.385 8.868 9.701 1.00 94.94 356 PHE A N 1
ATOM 2849 C CA . PHE A 1 356 ? -6.922 8.549 11.050 1.00 94.94 356 PHE A CA 1
ATOM 2850 C C . PHE A 1 356 ? -6.610 9.832 11.812 1.00 94.94 356 PHE A C 1
ATOM 2852 O O . PHE A 1 356 ? -5.842 10.679 11.332 1.00 94.94 356 PHE A O 1
ATOM 2859 N N . ARG A 1 357 ? -7.197 9.937 13.000 1.00 93.38 357 ARG A N 1
ATOM 2860 C CA . ARG A 1 357 ? -6.949 10.979 13.985 1.00 93.38 357 ARG A CA 1
ATOM 2861 C C . ARG A 1 357 ? -6.513 10.314 15.285 1.00 93.38 357 ARG A C 1
ATOM 2863 O O . ARG A 1 357 ? -7.094 9.314 15.695 1.00 93.38 357 ARG A O 1
ATOM 2870 N N . LEU A 1 358 ? -5.489 10.887 15.905 1.00 94.31 358 LEU A N 1
ATOM 2871 C CA . LEU A 1 358 ? -5.070 10.525 17.253 1.00 94.31 358 LEU A CA 1
ATOM 2872 C C . LEU A 1 358 ? -5.984 11.275 18.217 1.00 94.31 358 LEU A C 1
ATOM 2874 O O . LEU A 1 358 ? -6.047 12.507 18.179 1.00 94.31 358 LEU A O 1
ATOM 2878 N N . HIS A 1 359 ? -6.762 10.530 18.990 1.00 95.00 359 HIS A N 1
ATOM 2879 C CA . HIS A 1 359 ? -7.611 11.072 20.037 1.00 95.00 359 HIS A CA 1
ATOM 2880 C C . HIS A 1 359 ? -6.898 10.895 21.373 1.00 95.00 359 HIS A C 1
ATOM 2882 O O . HIS A 1 359 ? -6.533 9.770 21.698 1.00 95.00 359 HIS A O 1
ATOM 2888 N N . SER A 1 360 ? -6.665 11.992 22.095 1.00 93.94 360 SER A N 1
ATOM 2889 C CA . SER A 1 360 ? -6.083 11.927 23.438 1.00 93.94 360 SER A CA 1
ATOM 2890 C C . SER A 1 360 ? -7.049 11.214 24.384 1.00 93.94 360 SER A C 1
ATOM 2892 O O . SER A 1 360 ? -8.254 11.468 24.331 1.00 93.94 360 SER A O 1
ATOM 2894 N N . LEU A 1 361 ? -6.515 10.306 25.194 1.00 93.50 361 LEU A N 1
ATOM 2895 C CA . LEU A 1 361 ? -7.240 9.489 26.157 1.00 93.50 361 LEU A CA 1
ATOM 2896 C C . LEU A 1 361 ? -6.849 9.858 27.588 1.00 93.50 361 LEU A C 1
ATOM 2898 O O . LEU A 1 361 ? -5.758 10.362 27.834 1.00 93.50 361 LEU A O 1
ATOM 2902 N N . ARG A 1 362 ? -7.732 9.522 28.531 1.00 92.88 362 ARG A N 1
ATOM 2903 C CA . ARG A 1 362 ? -7.397 9.440 29.959 1.00 92.88 362 ARG A CA 1
ATOM 2904 C C . ARG A 1 362 ? -6.753 8.085 30.267 1.00 92.88 362 ARG A C 1
ATOM 2906 O O . ARG A 1 362 ? -7.028 7.109 29.566 1.00 92.88 362 ARG A O 1
ATOM 2913 N N . ASP A 1 363 ? -5.986 8.006 31.349 1.00 89.44 363 ASP A N 1
ATOM 2914 C CA . ASP A 1 363 ? -5.216 6.806 31.710 1.00 89.44 363 ASP A CA 1
ATOM 2915 C C . ASP A 1 363 ? -6.086 5.560 31.929 1.00 89.44 363 ASP A C 1
ATOM 2917 O O . ASP A 1 363 ? -5.730 4.469 31.491 1.00 89.44 363 ASP A O 1
ATOM 2921 N N . GLU A 1 364 ? -7.279 5.709 32.511 1.00 90.69 364 GLU A N 1
ATOM 2922 C CA . GLU A 1 364 ? -8.231 4.598 32.675 1.00 90.69 364 GLU A CA 1
ATOM 2923 C C . GLU A 1 364 ? -8.690 4.014 31.333 1.00 90.69 364 GLU A C 1
ATOM 2925 O O . GLU A 1 364 ? -8.837 2.800 31.180 1.00 90.69 364 GLU A O 1
ATOM 2930 N N . GLU A 1 365 ? -8.900 4.874 30.334 1.00 91.69 365 GLU A N 1
ATOM 2931 C CA . GLU A 1 365 ? -9.337 4.449 29.008 1.00 91.69 365 GLU A CA 1
ATOM 2932 C C . GLU A 1 365 ? -8.188 3.853 28.188 1.00 91.69 365 GLU A C 1
ATOM 2934 O O . GLU A 1 365 ? -8.424 3.054 27.280 1.00 91.69 365 GLU A O 1
ATOM 2939 N N . ALA A 1 366 ? -6.947 4.217 28.521 1.00 93.56 366 ALA A N 1
ATOM 2940 C CA . ALA A 1 366 ? -5.745 3.684 27.897 1.00 93.56 366 ALA A CA 1
ATOM 2941 C C . ALA A 1 366 ? -5.458 2.229 28.298 1.00 93.56 366 ALA A C 1
ATOM 2943 O O . ALA A 1 366 ? -4.793 1.531 27.538 1.00 93.56 366 ALA A O 1
ATOM 2944 N N . LYS A 1 367 ? -5.988 1.751 29.435 1.00 94.19 367 LYS A N 1
ATOM 2945 C CA . LYS A 1 367 ? -5.810 0.363 29.906 1.00 94.19 367 LYS A CA 1
ATOM 2946 C C . LYS A 1 367 ? -6.570 -0.665 29.074 1.00 94.19 367 LYS A C 1
ATOM 2948 O O . LYS A 1 367 ? -6.167 -1.821 29.008 1.00 94.19 367 LYS A O 1
ATOM 2953 N N . PHE A 1 368 ? -7.646 -0.263 28.398 1.00 95.19 368 PHE A N 1
ATOM 2954 C CA . PHE A 1 368 ? -8.459 -1.184 27.608 1.00 95.19 368 PHE A CA 1
ATOM 2955 C C . PHE A 1 368 ? -8.562 -0.788 26.136 1.00 95.19 368 PHE A C 1
ATOM 2957 O O . PHE A 1 368 ? -8.342 0.352 25.719 1.00 95.19 368 PHE A O 1
ATOM 2964 N N . LYS A 1 369 ? -8.966 -1.759 25.322 1.00 95.44 369 LYS A N 1
ATOM 2965 C CA . LYS A 1 369 ? -9.206 -1.606 23.888 1.00 95.44 369 LYS A CA 1
ATOM 2966 C C . LYS A 1 369 ? -10.443 -2.390 23.478 1.00 95.44 369 LYS A C 1
ATOM 2968 O O . LYS A 1 369 ? -10.732 -3.442 24.038 1.00 95.44 369 LYS A O 1
ATOM 2973 N N . LEU A 1 370 ? -11.168 -1.897 22.475 1.00 96.19 370 LEU A N 1
ATOM 2974 C CA . LEU A 1 370 ? -12.221 -2.685 21.839 1.00 96.19 370 LEU A CA 1
ATOM 2975 C C . LEU A 1 370 ? -11.659 -3.449 20.648 1.00 96.19 370 LEU A C 1
ATOM 2977 O O . LEU A 1 370 ? -11.012 -2.856 19.782 1.00 96.19 370 LEU A O 1
ATOM 2981 N N . CYS A 1 371 ? -11.981 -4.735 20.566 1.00 96.06 371 CYS A N 1
ATOM 2982 C CA . CYS A 1 371 ? -11.617 -5.579 19.443 1.00 96.06 371 CYS A CA 1
ATOM 2983 C C . CYS A 1 371 ? -12.844 -6.256 18.840 1.00 96.06 371 CYS A C 1
ATOM 2985 O O . CYS A 1 371 ? -13.593 -6.935 19.529 1.00 96.06 371 CYS A O 1
ATOM 2987 N N . LYS A 1 372 ? -13.041 -6.120 17.527 1.00 96.00 372 LYS A N 1
ATOM 2988 C CA . LYS A 1 372 ? -14.076 -6.879 16.816 1.00 96.00 372 LYS A CA 1
ATOM 2989 C C . LYS A 1 372 ? -13.625 -8.321 16.609 1.00 96.00 372 LYS A C 1
ATOM 2991 O O . LYS A 1 372 ? -12.507 -8.556 16.138 1.00 96.00 372 LYS A O 1
ATOM 2996 N N . VAL A 1 373 ? -14.508 -9.266 16.907 1.00 96.69 373 VAL A N 1
ATOM 2997 C CA . VAL A 1 373 ? -14.325 -10.697 16.664 1.00 96.69 373 VAL A CA 1
ATOM 2998 C C . VAL A 1 373 ? -14.539 -10.982 15.184 1.00 96.69 373 VAL A C 1
ATOM 3000 O O . VAL A 1 373 ? -15.583 -10.674 14.608 1.00 96.69 373 VAL A O 1
ATOM 3003 N N . ARG A 1 374 ? -13.531 -11.572 14.546 1.00 94.44 374 ARG A N 1
ATOM 3004 C CA . ARG A 1 374 ? -13.561 -11.936 13.128 1.00 94.44 374 ARG A CA 1
ATOM 3005 C C . ARG A 1 374 ? -14.098 -13.346 12.917 1.00 94.44 374 ARG A C 1
ATOM 3007 O O . ARG A 1 374 ? -14.867 -13.570 11.989 1.00 94.44 374 ARG A O 1
ATOM 3014 N N . SER A 1 375 ? -13.674 -14.281 13.756 1.00 94.69 375 SER A N 1
ATOM 3015 C CA . SER A 1 375 ? -14.096 -15.679 13.710 1.00 94.69 375 SER A CA 1
ATOM 3016 C C . SER A 1 375 ? -13.931 -16.316 15.081 1.00 94.69 375 SER A C 1
ATOM 3018 O O . SER A 1 375 ? -12.988 -15.985 15.800 1.00 94.69 375 SER A O 1
ATOM 3020 N N . VAL A 1 376 ? -14.807 -17.263 15.392 1.00 94.94 376 VAL A N 1
ATOM 3021 C CA . VAL A 1 376 ? -14.704 -18.157 16.548 1.00 94.94 376 VAL A CA 1
ATOM 3022 C C . VAL A 1 376 ? -14.539 -19.567 15.995 1.00 94.94 376 VAL A C 1
ATOM 3024 O O . VAL A 1 376 ? -15.237 -19.935 15.050 1.00 94.94 376 VAL A O 1
ATOM 3027 N N . GLN A 1 377 ? -13.559 -20.307 16.500 1.00 94.44 377 GLN A N 1
ATOM 3028 C CA . GLN A 1 377 ? -13.172 -21.625 15.999 1.00 94.44 377 GLN A CA 1
ATOM 3029 C C . GLN A 1 377 ? -12.757 -22.526 17.164 1.00 94.44 377 GLN A C 1
ATOM 3031 O O . GLN A 1 377 ? -12.380 -22.042 18.230 1.00 94.44 377 GLN A O 1
ATOM 3036 N N . PHE A 1 378 ? -12.798 -23.837 16.946 1.00 94.62 378 PHE A N 1
ATOM 3037 C CA . PHE A 1 378 ? -12.259 -24.822 17.879 1.00 94.62 378 PHE A CA 1
ATOM 3038 C C . PHE A 1 378 ? -10.881 -25.273 17.399 1.00 94.62 378 PHE A C 1
ATOM 3040 O O . PHE A 1 378 ? -10.690 -25.587 16.225 1.00 94.62 378 PHE A O 1
ATOM 3047 N N . GLY A 1 379 ? -9.908 -25.252 18.304 1.00 93.81 379 GLY A N 1
ATOM 3048 C CA . GLY A 1 379 ? -8.557 -25.733 18.061 1.00 93.81 379 GLY A CA 1
ATOM 3049 C C . GLY A 1 379 ? -8.420 -27.228 18.315 1.00 93.81 379 GLY A C 1
ATOM 3050 O O . GLY A 1 379 ? -9.388 -27.942 18.580 1.00 93.81 379 GLY A O 1
ATOM 3051 N N . GLN A 1 380 ? -7.174 -27.696 18.284 1.00 91.75 380 GLN A N 1
ATOM 3052 C CA . GLN A 1 380 ? -6.849 -29.051 18.723 1.00 91.75 380 GLN A CA 1
ATOM 3053 C C . GLN A 1 380 ? -7.340 -29.270 20.161 1.00 91.75 380 GLN A C 1
ATOM 3055 O O . GLN A 1 380 ? -7.290 -28.354 20.985 1.00 91.75 380 GLN A O 1
ATOM 3060 N N . LYS A 1 381 ? -7.812 -30.489 20.451 1.00 93.81 381 LYS A N 1
ATOM 3061 C CA . LYS A 1 381 ? -8.425 -30.866 21.738 1.00 93.81 381 LYS A CA 1
ATOM 3062 C C . LYS A 1 381 ? -9.735 -30.127 22.063 1.00 93.81 381 LYS A C 1
ATOM 3064 O O . LYS A 1 381 ? -10.100 -30.023 23.226 1.00 93.81 381 LYS A O 1
ATOM 3069 N N . GLY A 1 382 ? -10.427 -29.587 21.057 1.00 92.69 382 GLY A N 1
ATOM 3070 C CA . GLY A 1 382 ? -11.731 -28.941 21.245 1.00 92.69 382 GLY A CA 1
ATOM 3071 C C . GLY A 1 382 ? -11.672 -27.606 21.992 1.00 92.69 382 GLY A C 1
ATOM 3072 O O . GLY A 1 382 ? -12.694 -27.135 22.475 1.00 92.69 382 GLY A O 1
ATOM 3073 N N . ILE A 1 383 ? -10.496 -26.976 22.094 1.00 94.62 383 ILE A N 1
ATOM 3074 C CA . ILE A 1 383 ? -10.334 -25.708 22.818 1.00 94.62 383 ILE A CA 1
ATOM 3075 C C . ILE A 1 383 ? -10.907 -24.559 21.972 1.00 94.62 383 ILE A C 1
ATOM 3077 O O . ILE A 1 383 ? -10.362 -24.289 20.895 1.00 94.62 383 ILE A O 1
ATOM 3081 N N . PRO A 1 384 ? -11.951 -23.839 22.424 1.00 95.94 384 PRO A N 1
ATOM 3082 C CA . PRO A 1 384 ? -12.470 -22.694 21.689 1.00 95.94 384 PRO A CA 1
ATOM 3083 C C . PRO A 1 384 ? -11.470 -21.533 21.717 1.00 95.94 384 PRO A C 1
ATOM 3085 O O . PRO A 1 384 ? -10.886 -21.200 22.754 1.00 95.94 384 PRO A O 1
ATOM 3088 N N . TYR A 1 385 ? -11.286 -20.882 20.573 1.00 95.50 385 TYR A N 1
ATOM 3089 C CA . TYR A 1 385 ? -10.542 -19.637 20.453 1.00 95.50 385 TYR A CA 1
ATOM 3090 C C . TYR A 1 385 ? -11.248 -18.671 19.507 1.00 95.50 385 TYR A C 1
ATOM 3092 O O . TYR A 1 385 ? -11.910 -19.060 18.542 1.00 95.50 385 TYR A O 1
ATOM 3100 N N . LEU A 1 386 ? -11.075 -17.381 19.767 1.00 95.44 386 LEU A N 1
ATOM 3101 C CA . LEU A 1 386 ? -11.513 -16.329 18.864 1.00 95.44 386 LEU A CA 1
ATOM 3102 C C . LEU A 1 386 ? -10.319 -15.614 18.251 1.00 95.44 386 LEU A C 1
ATOM 3104 O O . LEU A 1 386 ? -9.264 -15.482 18.872 1.00 95.44 386 LEU A O 1
ATOM 3108 N N . ASN A 1 387 ? -10.512 -15.143 17.024 1.00 95.50 387 ASN A N 1
ATOM 3109 C CA . ASN A 1 387 ? -9.572 -14.283 16.325 1.00 95.50 387 ASN A CA 1
ATOM 3110 C C . ASN A 1 387 ? -10.167 -12.885 16.220 1.00 95.50 387 ASN A C 1
ATOM 3112 O O . ASN A 1 387 ? -11.294 -12.710 15.747 1.00 95.50 387 ASN A O 1
ATOM 3116 N N . THR A 1 388 ? -9.399 -11.883 16.617 1.00 94.94 388 THR A N 1
ATOM 3117 C CA . THR A 1 388 ? -9.790 -10.479 16.518 1.00 94.94 388 THR A CA 1
ATOM 3118 C C . THR A 1 388 ? -9.341 -9.860 15.192 1.00 94.94 388 THR A C 1
ATOM 3120 O O . THR A 1 388 ? -8.505 -10.397 14.460 1.00 94.94 388 THR A O 1
ATOM 3123 N N . TYR A 1 389 ? -9.901 -8.699 14.854 1.00 92.19 389 TYR A N 1
ATOM 3124 C CA . TYR A 1 389 ? -9.518 -7.940 13.658 1.00 92.19 389 TYR A CA 1
ATOM 3125 C C . TYR A 1 389 ? -8.058 -7.440 13.676 1.00 92.19 389 TYR A C 1
ATOM 3127 O O . TYR A 1 389 ? -7.482 -7.284 12.602 1.00 92.19 389 TYR A O 1
ATOM 3135 N N . ASP A 1 390 ? -7.465 -7.232 14.859 1.00 91.12 390 ASP A N 1
ATOM 3136 C CA . ASP A 1 390 ? -6.055 -6.866 15.059 1.00 91.12 390 ASP A CA 1
ATOM 3137 C C . ASP A 1 390 ? -5.127 -8.095 15.142 1.00 91.12 390 ASP A C 1
ATOM 3139 O O . ASP A 1 390 ? -3.963 -7.989 15.519 1.00 91.12 390 ASP A O 1
ATOM 3143 N N . GLY A 1 391 ? -5.621 -9.282 14.779 1.00 91.00 391 GLY A N 1
ATOM 3144 C CA . GLY A 1 391 ? -4.800 -10.486 14.654 1.00 91.00 391 GLY A CA 1
ATOM 3145 C C . GLY A 1 391 ? -4.387 -11.119 15.982 1.00 91.00 391 GLY A C 1
ATOM 3146 O O . GLY A 1 391 ? -3.432 -11.893 16.003 1.00 91.00 391 GLY A O 1
ATOM 3147 N N . ARG A 1 392 ? -5.081 -10.814 17.085 1.00 93.19 392 ARG A N 1
ATOM 3148 C CA . ARG A 1 392 ? -4.911 -11.529 18.355 1.00 93.19 392 ARG A CA 1
ATOM 3149 C C . ARG A 1 392 ? -5.769 -12.791 18.349 1.00 93.19 392 ARG A C 1
ATOM 3151 O O . ARG A 1 392 ? -6.883 -12.794 17.822 1.00 93.19 392 ARG A O 1
ATOM 3158 N N . THR A 1 393 ? -5.258 -13.835 18.991 1.00 94.75 393 THR A N 1
ATOM 3159 C CA . THR A 1 393 ? -6.001 -15.067 19.258 1.00 94.75 393 THR A CA 1
ATOM 3160 C C . THR A 1 393 ? -6.185 -15.204 20.761 1.00 94.75 393 THR A C 1
ATOM 3162 O O . THR A 1 393 ? -5.200 -15.236 21.498 1.00 94.75 393 THR A O 1
ATOM 3165 N N . ILE A 1 394 ? -7.436 -15.271 21.212 1.00 94.50 394 ILE A N 1
ATOM 3166 C CA . ILE A 1 394 ? -7.788 -15.404 22.630 1.00 94.50 394 ILE A CA 1
ATOM 3167 C C . ILE A 1 394 ? -8.459 -16.759 22.816 1.00 94.50 394 ILE A C 1
ATOM 3169 O O . ILE A 1 394 ? -9.399 -17.091 22.094 1.00 94.50 394 ILE A O 1
ATOM 3173 N N . ARG A 1 395 ? -7.940 -17.553 23.752 1.00 94.38 395 ARG A N 1
ATOM 3174 C CA . ARG A 1 395 ? -8.440 -18.895 24.078 1.00 94.38 395 ARG A CA 1
ATOM 3175 C C . ARG A 1 395 ? -9.476 -18.818 25.193 1.00 94.38 395 ARG A C 1
ATOM 3177 O O . ARG A 1 395 ? -9.416 -17.897 26.001 1.00 94.38 395 ARG A O 1
ATOM 3184 N N . TYR A 1 396 ? -10.366 -19.806 25.237 1.00 93.69 396 TYR A N 1
ATOM 3185 C CA . TYR A 1 396 ? -11.448 -19.903 26.221 1.00 93.69 396 TYR A CA 1
ATOM 3186 C C . TYR A 1 396 ? -12.335 -18.643 26.282 1.00 93.69 396 TYR A C 1
ATOM 3188 O O . TYR A 1 396 ? -12.519 -18.078 27.360 1.00 93.69 396 TYR A O 1
ATOM 3196 N N . PRO A 1 397 ? -12.856 -18.150 25.139 1.00 94.75 397 PRO A N 1
ATOM 3197 C CA . PRO A 1 397 ? -13.841 -17.079 25.172 1.00 94.75 397 PRO A CA 1
ATOM 3198 C C . PRO A 1 397 ? -15.169 -17.573 25.759 1.00 94.75 397 PRO A C 1
ATOM 3200 O O . PRO A 1 397 ? -15.476 -18.764 25.698 1.00 94.75 397 PRO A O 1
ATOM 3203 N N . ASP A 1 398 ? -15.972 -16.638 26.266 1.00 93.19 398 ASP A N 1
ATOM 3204 C CA . ASP A 1 398 ? -17.356 -16.907 26.660 1.00 93.19 398 ASP A CA 1
ATOM 3205 C C . ASP A 1 398 ? -18.142 -17.490 25.460 1.00 93.19 398 ASP A C 1
ATOM 3207 O O . ASP A 1 398 ? -18.093 -16.907 24.367 1.00 93.19 398 ASP A O 1
ATOM 3211 N N . PRO A 1 399 ? -18.867 -18.617 25.626 1.00 92.69 399 PRO A N 1
ATOM 3212 C CA . PRO A 1 399 ? -19.677 -19.233 24.571 1.00 92.69 399 PRO A CA 1
ATOM 3213 C C . PRO A 1 399 ? -20.717 -18.305 23.923 1.00 92.69 399 PRO A C 1
ATOM 3215 O O . PRO A 1 399 ? -21.159 -18.557 22.800 1.00 92.69 399 PRO A O 1
ATOM 3218 N N . LEU A 1 400 ? -21.124 -17.234 24.608 1.00 94.75 400 LEU A N 1
ATOM 3219 C CA . LEU A 1 400 ? -22.075 -16.247 24.100 1.00 94.75 400 LEU A CA 1
ATOM 3220 C C . LEU A 1 400 ? -21.481 -15.327 23.025 1.00 94.75 400 LEU A C 1
ATOM 3222 O O . LEU A 1 400 ? -22.250 -14.688 22.300 1.00 94.75 400 LEU A O 1
ATOM 3226 N N . ILE A 1 401 ? -20.151 -15.252 22.911 1.00 95.69 401 ILE A N 1
ATOM 3227 C CA . ILE A 1 401 ? -19.451 -14.384 21.958 1.00 95.69 401 ILE A CA 1
ATOM 3228 C C . ILE A 1 401 ? -19.487 -15.008 20.562 1.00 95.69 401 ILE A C 1
ATOM 3230 O O . ILE A 1 401 ? -18.967 -16.100 20.327 1.00 95.69 401 ILE A O 1
ATOM 3234 N N . LYS A 1 402 ? -20.047 -14.277 19.594 1.00 94.50 402 LYS A N 1
ATOM 3235 C CA . LYS A 1 402 ? -20.153 -14.704 18.195 1.00 94.50 402 LYS A CA 1
ATOM 3236 C C . LYS A 1 402 ? -19.300 -13.840 17.267 1.00 94.50 402 LYS A C 1
ATOM 3238 O O . LYS A 1 402 ? -18.712 -12.824 17.635 1.00 94.50 402 LYS A O 1
ATOM 3243 N N . ALA A 1 403 ? -19.198 -14.267 16.010 1.00 93.31 403 ALA A N 1
ATOM 3244 C CA . ALA A 1 403 ? -18.518 -13.485 14.985 1.00 93.31 403 ALA A CA 1
ATOM 3245 C C . ALA A 1 403 ? -19.227 -12.138 14.758 1.00 93.31 403 ALA A C 1
ATOM 3247 O O . ALA A 1 403 ? -20.449 -12.087 14.639 1.00 93.31 403 ALA A O 1
ATOM 3248 N N . ASN A 1 404 ? -18.436 -11.077 14.581 1.00 94.12 404 ASN A N 1
ATOM 3249 C CA . ASN A 1 404 ? -18.830 -9.666 14.464 1.00 94.12 404 ASN A CA 1
ATOM 3250 C C . ASN A 1 404 ? -19.199 -8.939 15.755 1.00 94.12 404 ASN A C 1
ATOM 3252 O O . ASN A 1 404 ? -19.349 -7.717 15.696 1.00 94.12 404 ASN A O 1
ATOM 3256 N N . ASP A 1 405 ? -19.243 -9.635 16.885 1.00 95.75 405 ASP A N 1
ATOM 3257 C CA . ASP A 1 405 ? -19.339 -8.999 18.194 1.00 95.75 405 ASP A CA 1
ATOM 3258 C C . ASP A 1 405 ? -18.052 -8.230 18.512 1.00 95.75 405 ASP A C 1
ATOM 3260 O O . ASP A 1 405 ? -16.989 -8.465 17.922 1.00 95.75 405 ASP A O 1
ATOM 3264 N N . THR A 1 406 ? -18.137 -7.300 19.458 1.00 96.69 406 THR A N 1
ATOM 3265 C CA . THR A 1 406 ? -16.978 -6.542 19.934 1.00 96.69 406 THR A CA 1
ATOM 3266 C C . THR A 1 406 ? -16.665 -6.938 21.368 1.00 96.69 406 THR A C 1
ATOM 3268 O O . THR A 1 406 ? -17.528 -6.864 22.233 1.00 96.69 406 THR A O 1
ATOM 3271 N N . ILE A 1 407 ? -15.416 -7.301 21.642 1.00 96.25 407 ILE A N 1
ATOM 3272 C CA . ILE A 1 407 ? -14.912 -7.574 22.990 1.00 96.25 407 ILE A CA 1
ATOM 3273 C C . ILE A 1 407 ? -14.166 -6.355 23.537 1.00 96.25 407 ILE A C 1
ATOM 3275 O O . ILE A 1 407 ? -13.474 -5.654 22.794 1.00 96.25 407 ILE A O 1
ATOM 3279 N N . LYS A 1 408 ? -14.279 -6.116 24.840 1.00 95.69 408 LYS A N 1
ATOM 3280 C CA . LYS A 1 408 ? -13.438 -5.195 25.602 1.00 95.69 408 LYS A CA 1
ATOM 3281 C C . LYS A 1 408 ? -12.272 -5.987 26.174 1.00 95.69 408 LYS A C 1
ATOM 3283 O O . LYS A 1 408 ? -12.454 -6.853 27.026 1.00 95.69 408 LYS A O 1
ATOM 3288 N N . LEU A 1 409 ? -11.088 -5.700 25.657 1.00 95.31 409 LEU A N 1
ATOM 3289 C CA . LEU A 1 409 ? -9.839 -6.340 26.026 1.00 95.31 409 LEU A CA 1
ATOM 3290 C C . LEU A 1 409 ? -9.086 -5.452 27.011 1.00 95.31 409 LEU A C 1
ATOM 3292 O O . LEU A 1 409 ? -8.858 -4.277 26.717 1.00 95.31 409 LEU A O 1
ATOM 3296 N N . ASP A 1 410 ? -8.670 -6.023 28.133 1.00 95.31 410 ASP A N 1
ATOM 3297 C CA . ASP A 1 410 ? -7.673 -5.398 28.996 1.00 95.31 410 ASP A CA 1
ATOM 3298 C C . ASP A 1 410 ? -6.273 -5.595 28.393 1.00 95.31 410 ASP A C 1
ATOM 3300 O O . ASP A 1 410 ? -5.900 -6.707 28.014 1.00 95.31 410 ASP A O 1
ATOM 3304 N N . LEU A 1 411 ? -5.509 -4.515 28.236 1.00 92.25 411 LEU A N 1
ATOM 3305 C CA . LEU A 1 411 ? -4.223 -4.549 27.536 1.00 92.25 411 LEU A CA 1
ATOM 3306 C C . LEU A 1 411 ? -3.099 -5.145 28.389 1.00 92.25 411 LEU A C 1
ATOM 3308 O O . LEU A 1 411 ? -2.159 -5.713 27.825 1.00 92.25 411 LEU A O 1
ATOM 3312 N N . GLU A 1 412 ? -3.209 -5.060 29.715 1.00 90.25 412 GLU A N 1
ATOM 3313 C CA . GLU A 1 412 ? -2.230 -5.623 30.649 1.00 90.25 412 GLU A CA 1
ATOM 3314 C C . GLU A 1 412 ? -2.371 -7.148 30.720 1.00 90.25 412 GLU A C 1
ATOM 3316 O O . GLU A 1 412 ? -1.456 -7.885 30.341 1.00 90.25 412 GLU A O 1
ATOM 3321 N N . SER A 1 413 ? -3.550 -7.642 31.109 1.00 91.12 413 SER A N 1
ATOM 3322 C CA . SER A 1 413 ? -3.794 -9.083 31.247 1.00 91.12 413 SER A CA 1
ATOM 3323 C C . SER A 1 413 ? -4.058 -9.802 29.920 1.00 91.12 413 SER A C 1
ATOM 3325 O O . SER A 1 413 ? -3.949 -11.027 29.848 1.00 91.12 413 SER A O 1
ATOM 3327 N N . ASN A 1 414 ? -4.403 -9.067 28.855 1.00 89.06 414 ASN A N 1
ATOM 3328 C CA . ASN A 1 414 ? -4.884 -9.611 27.579 1.00 89.06 414 ASN A CA 1
ATOM 3329 C C . ASN A 1 414 ? -6.115 -10.529 27.721 1.00 89.06 414 ASN A C 1
ATOM 3331 O O . ASN A 1 414 ? -6.357 -11.376 26.857 1.00 89.06 414 ASN A O 1
ATOM 3335 N N . LYS A 1 415 ? -6.904 -10.353 28.790 1.00 93.19 415 LYS A N 1
ATOM 3336 C CA . LYS A 1 415 ? -8.164 -11.067 29.029 1.00 93.19 415 LYS A CA 1
ATOM 3337 C C . LYS A 1 415 ? -9.371 -10.219 28.625 1.00 93.19 415 LYS A C 1
ATOM 3339 O O . LYS A 1 415 ? -9.313 -8.989 28.563 1.00 93.19 415 LYS A O 1
ATOM 3344 N N . ILE A 1 416 ? -10.469 -10.902 28.314 1.00 94.81 416 ILE A N 1
ATOM 3345 C CA . ILE A 1 416 ? -11.745 -10.272 27.964 1.00 94.81 416 ILE A CA 1
ATOM 3346 C C . ILE A 1 416 ? -12.419 -9.817 29.257 1.00 94.81 416 ILE A C 1
ATOM 3348 O O . ILE A 1 416 ? -12.582 -10.621 30.168 1.00 94.81 416 ILE A O 1
ATOM 3352 N N . VAL A 1 417 ? -12.797 -8.541 29.323 1.00 94.69 417 VAL A N 1
ATOM 3353 C CA . VAL A 1 417 ? -13.486 -7.950 30.483 1.00 94.69 417 VAL A CA 1
ATOM 3354 C C . VAL A 1 417 ? -15.001 -7.988 30.297 1.00 94.69 417 VAL A C 1
ATOM 3356 O O . VAL A 1 417 ? -15.727 -8.401 31.187 1.00 94.69 417 VAL A O 1
ATOM 3359 N N . ASP A 1 418 ? -15.480 -7.543 29.136 1.00 95.00 418 ASP A N 1
ATOM 3360 C CA . ASP A 1 418 ? -16.901 -7.545 28.760 1.00 95.00 418 ASP A CA 1
ATOM 3361 C C . ASP A 1 418 ? -16.997 -7.648 27.229 1.00 95.00 418 ASP A C 1
ATOM 3363 O O . ASP A 1 418 ? -16.008 -7.452 26.513 1.00 95.00 418 ASP A O 1
ATOM 3367 N N . PHE A 1 419 ? -18.178 -7.937 26.697 1.00 95.56 419 PHE A N 1
ATOM 3368 C CA . PHE A 1 419 ? -18.443 -7.976 25.265 1.00 95.56 419 PHE A CA 1
ATOM 3369 C C . PHE A 1 419 ? -19.783 -7.321 24.909 1.00 95.56 419 PHE A C 1
ATOM 3371 O O . PHE A 1 419 ? -20.676 -7.125 25.736 1.00 95.56 419 PHE A O 1
ATOM 3378 N N . ILE A 1 420 ? -19.912 -6.945 23.640 1.00 95.69 420 ILE A N 1
ATOM 3379 C CA . ILE A 1 420 ? -21.100 -6.334 23.052 1.00 95.69 420 ILE A CA 1
ATOM 3380 C C . ILE A 1 420 ? -21.535 -7.190 21.873 1.00 95.69 420 ILE A C 1
ATOM 3382 O O . ILE A 1 420 ? -20.773 -7.362 20.916 1.00 95.69 420 ILE A O 1
ATOM 3386 N N . LYS A 1 421 ? -22.779 -7.667 21.924 1.00 94.62 421 LYS A N 1
ATOM 3387 C CA . LYS A 1 421 ? -23.401 -8.379 20.810 1.00 94.62 421 LYS A CA 1
ATOM 3388 C C . LYS A 1 421 ? -23.673 -7.446 19.633 1.00 94.62 421 LYS A C 1
ATOM 3390 O O . LYS A 1 421 ? -24.035 -6.276 19.800 1.00 94.62 421 LYS A O 1
ATOM 3395 N N . PHE A 1 422 ? -23.500 -7.962 18.426 1.00 94.19 422 PHE A N 1
ATOM 3396 C CA . PHE A 1 422 ? -23.833 -7.270 17.190 1.00 94.19 422 PHE A CA 1
ATOM 3397 C C . PHE A 1 422 ? -25.343 -7.338 16.913 1.00 94.19 422 PHE A C 1
ATOM 3399 O O . PHE A 1 422 ? -25.794 -8.066 16.028 1.00 94.19 422 PHE A O 1
ATOM 3406 N N . ASP A 1 423 ? -26.106 -6.551 17.670 1.00 92.44 423 ASP A N 1
ATOM 3407 C CA . ASP A 1 423 ? -27.565 -6.477 17.590 1.00 92.44 423 ASP A CA 1
ATOM 3408 C C . ASP A 1 423 ? -28.065 -5.057 17.282 1.00 92.44 423 ASP A C 1
ATOM 3410 O O . ASP A 1 423 ? -27.338 -4.062 17.388 1.00 92.44 423 ASP A O 1
ATOM 3414 N N . VAL A 1 424 ? -29.328 -4.983 16.858 1.00 94.06 424 VAL A N 1
ATOM 3415 C CA . VAL A 1 424 ? -30.047 -3.730 16.595 1.00 94.06 424 VAL A CA 1
ATOM 3416 C C . VAL A 1 424 ? -30.117 -2.894 17.876 1.00 94.06 424 VAL A C 1
ATOM 3418 O O . VAL A 1 424 ? -30.259 -3.430 18.970 1.00 94.06 424 VAL A O 1
ATOM 3421 N N . GLY A 1 425 ? -29.997 -1.573 17.743 1.00 93.88 425 GLY A N 1
ATOM 3422 C CA . GLY A 1 425 ? -30.037 -0.645 18.875 1.00 93.88 425 GLY A CA 1
ATOM 3423 C C . GLY A 1 425 ? -28.676 -0.319 19.496 1.00 93.88 425 GLY A C 1
ATOM 3424 O O . GLY A 1 425 ? -28.602 0.590 20.317 1.00 93.88 425 GLY A O 1
ATOM 3425 N N . ASN A 1 426 ? -27.588 -0.976 19.079 1.00 95.69 426 ASN A N 1
ATOM 3426 C CA . ASN A 1 426 ? -26.237 -0.673 19.565 1.00 95.69 426 ASN A CA 1
ATOM 3427 C C . ASN A 1 426 ? -25.522 0.402 18.726 1.00 95.69 426 ASN A C 1
ATOM 3429 O O . ASN A 1 426 ? -25.684 0.474 17.501 1.00 95.69 426 ASN A O 1
ATOM 3433 N N . VAL A 1 427 ? -24.681 1.217 19.382 1.00 95.62 427 VAL A N 1
ATOM 3434 C CA . VAL A 1 427 ? -23.839 2.224 18.716 1.00 95.62 427 VAL A CA 1
ATOM 3435 C C . VAL A 1 427 ? -22.707 1.555 17.952 1.00 95.62 427 VAL A C 1
ATOM 3437 O O . VAL A 1 427 ? -21.928 0.770 18.499 1.00 95.62 427 VAL A O 1
ATOM 3440 N N . VAL A 1 428 ? -22.542 1.962 16.700 1.00 96.44 428 VAL A N 1
ATOM 3441 C CA . VAL A 1 428 ? -21.499 1.498 15.792 1.00 96.44 428 VAL A CA 1
ATOM 3442 C C . VAL A 1 428 ? -20.738 2.653 15.155 1.00 96.44 428 VAL A C 1
ATOM 3444 O O . VAL A 1 428 ? -21.273 3.737 14.934 1.00 96.44 428 VAL A O 1
ATOM 3447 N N . MET A 1 429 ? -19.484 2.396 14.793 1.00 96.12 429 MET A N 1
ATOM 3448 C CA . MET A 1 429 ? -18.692 3.225 13.893 1.00 96.12 429 MET A CA 1
ATOM 3449 C C . MET A 1 429 ? -18.415 2.480 12.592 1.00 96.12 429 MET A C 1
ATOM 3451 O O . MET A 1 429 ? -18.092 1.291 12.579 1.00 96.12 429 MET A O 1
ATOM 3455 N N . VAL A 1 430 ? -18.474 3.208 11.482 1.00 96.62 430 VAL A N 1
ATOM 3456 C CA . VAL A 1 430 ? -18.094 2.681 10.173 1.00 96.62 430 VAL A CA 1
ATOM 3457 C C . VAL A 1 430 ? -16.580 2.782 9.975 1.00 96.62 430 VAL A C 1
ATOM 3459 O O . VAL A 1 430 ? -16.009 3.874 9.979 1.00 96.62 430 VAL A O 1
ATOM 3462 N N . THR A 1 431 ? -15.918 1.661 9.708 1.00 94.75 431 THR A N 1
ATOM 3463 C CA . THR A 1 431 ? -14.459 1.569 9.524 1.00 94.75 431 THR A CA 1
ATOM 3464 C C . THR A 1 431 ? -14.014 1.645 8.060 1.00 94.75 431 THR A C 1
ATOM 3466 O O . THR A 1 431 ? -12.852 1.951 7.787 1.00 94.75 431 THR A O 1
ATOM 3469 N N . GLY A 1 432 ? -14.925 1.432 7.102 1.00 93.25 432 GLY A N 1
ATOM 3470 C CA . GLY A 1 432 ? -14.616 1.330 5.671 1.00 93.25 432 GLY A CA 1
ATOM 3471 C C . GLY A 1 432 ? -15.667 1.952 4.742 1.00 93.25 432 GLY A C 1
ATOM 3472 O O . GLY A 1 432 ? -16.784 2.266 5.139 1.00 93.25 432 GLY A O 1
ATOM 3473 N N . GLY A 1 433 ? -15.313 2.138 3.468 1.00 92.75 433 GLY A N 1
ATOM 3474 C CA . GLY A 1 433 ? -16.219 2.686 2.447 1.00 92.75 433 GLY A CA 1
ATOM 3475 C C . GLY A 1 433 ? -16.439 4.206 2.518 1.00 92.75 433 GLY A C 1
ATOM 3476 O O . GLY A 1 433 ? -15.662 4.946 3.122 1.00 92.75 433 GLY A O 1
ATOM 3477 N N . ARG A 1 434 ? -17.500 4.690 1.853 1.00 92.25 434 ARG A N 1
ATOM 3478 C CA . ARG A 1 434 ? -17.827 6.128 1.716 1.00 92.25 434 ARG A CA 1
ATOM 3479 C C . ARG A 1 434 ? -18.273 6.781 3.031 1.00 92.25 434 ARG A C 1
ATOM 3481 O O . ARG A 1 434 ? -18.038 7.974 3.225 1.00 92.25 434 ARG A O 1
ATOM 3488 N N . ASN A 1 435 ? -18.880 5.989 3.915 1.00 94.62 435 ASN A N 1
ATOM 3489 C CA . ASN A 1 435 ? -19.407 6.409 5.216 1.00 94.62 435 ASN A CA 1
ATOM 3490 C C . ASN A 1 435 ? -18.394 6.238 6.362 1.00 94.62 435 ASN A C 1
ATOM 3492 O O . ASN A 1 435 ? -18.764 6.363 7.523 1.00 94.62 435 ASN A O 1
ATOM 3496 N N . ARG A 1 436 ? -17.117 5.968 6.056 1.00 94.19 436 ARG A N 1
ATOM 3497 C CA . ARG A 1 436 ? -16.060 5.765 7.056 1.00 94.19 436 ARG A CA 1
ATOM 3498 C C . ARG A 1 436 ? -15.946 6.935 8.040 1.00 94.19 436 ARG A C 1
ATOM 3500 O O . ARG A 1 436 ? -15.846 8.084 7.618 1.00 94.19 436 ARG A O 1
ATOM 3507 N N . GLY A 1 437 ? -15.878 6.609 9.329 1.00 94.31 437 GLY A N 1
ATOM 3508 C CA . GLY A 1 437 ? -15.794 7.554 10.442 1.00 94.31 437 GLY A CA 1
ATOM 3509 C C . GLY A 1 437 ? -17.138 8.107 10.912 1.00 94.31 437 GLY A C 1
ATOM 3510 O O . GLY A 1 437 ? -17.155 8.890 11.859 1.00 94.31 437 GLY A O 1
ATOM 3511 N N . ARG A 1 438 ? -18.256 7.708 10.285 1.00 95.62 438 ARG A N 1
ATOM 3512 C CA . ARG A 1 438 ? -19.593 8.000 10.813 1.00 95.62 438 ARG A CA 1
ATOM 3513 C C . ARG A 1 438 ? -19.920 7.087 11.987 1.00 95.62 438 ARG A C 1
ATOM 3515 O O . ARG A 1 438 ? -19.539 5.914 11.972 1.00 95.62 438 ARG A O 1
ATOM 3522 N N . VAL A 1 439 ? -20.629 7.636 12.967 1.00 96.06 439 VAL A N 1
ATOM 3523 C CA . VAL A 1 439 ? -21.133 6.920 14.145 1.00 96.06 439 VAL A CA 1
ATOM 3524 C C . VAL A 1 439 ? -22.652 7.022 14.168 1.00 96.06 439 VAL A C 1
ATOM 3526 O O . VAL A 1 439 ? -23.201 8.073 13.846 1.00 96.06 439 VAL A O 1
ATOM 3529 N N . GLY A 1 440 ? -23.318 5.935 14.537 1.00 95.62 440 GLY A N 1
ATOM 3530 C CA . GLY A 1 440 ? -24.770 5.889 14.658 1.00 95.62 440 GLY A CA 1
ATOM 3531 C C . GLY A 1 440 ? -25.242 4.607 15.328 1.00 95.62 440 GLY A C 1
ATOM 3532 O O . GLY A 1 440 ? -24.429 3.776 15.723 1.00 95.62 440 GLY A O 1
ATOM 3533 N N . VAL A 1 441 ? -26.551 4.456 15.455 1.00 96.31 441 VAL A N 1
ATOM 3534 C CA . VAL A 1 441 ? -27.216 3.282 16.021 1.00 96.31 441 VAL A CA 1
ATOM 3535 C C . VAL A 1 441 ? -27.672 2.369 14.885 1.00 96.31 441 VAL A C 1
ATOM 3537 O O . VAL A 1 441 ? -28.177 2.847 13.866 1.00 96.31 441 VAL A O 1
ATOM 3540 N N . ILE A 1 442 ? -27.489 1.054 15.031 1.00 95.94 442 ILE A N 1
ATOM 3541 C CA . ILE A 1 442 ? -28.029 0.085 14.066 1.00 95.94 442 ILE A CA 1
ATOM 3542 C C . ILE A 1 442 ? -29.559 0.109 14.150 1.00 95.94 442 ILE A C 1
ATOM 3544 O O . ILE A 1 442 ? -30.105 -0.178 15.213 1.00 95.94 442 ILE A O 1
ATOM 3548 N N . LYS A 1 443 ? -30.239 0.386 13.032 1.00 95.19 443 LYS A N 1
ATOM 3549 C CA . LYS A 1 443 ? -31.703 0.287 12.916 1.00 95.19 443 LYS A CA 1
ATOM 3550 C C . LYS A 1 443 ? -32.166 -1.059 12.394 1.00 95.19 443 LYS A C 1
ATOM 3552 O O . LYS A 1 443 ? -33.066 -1.665 12.956 1.00 95.19 443 LYS A O 1
ATOM 3557 N N . ASN A 1 444 ? -31.573 -1.503 11.292 1.00 94.75 444 ASN A N 1
ATOM 3558 C CA . ASN A 1 444 ? -32.003 -2.716 10.614 1.00 94.75 444 ASN A CA 1
ATOM 3559 C C . ASN A 1 444 ? -30.803 -3.450 10.008 1.00 94.75 444 ASN A C 1
ATOM 3561 O O . ASN A 1 444 ? -29.802 -2.838 9.620 1.00 94.75 444 ASN A O 1
ATOM 3565 N N . ARG A 1 445 ? -30.915 -4.773 9.922 1.00 93.56 445 ARG A N 1
ATOM 3566 C CA . ARG A 1 445 ? -29.929 -5.666 9.319 1.00 93.56 445 ARG A CA 1
ATOM 3567 C C . ARG A 1 445 ? -30.617 -6.521 8.264 1.00 93.56 445 ARG A C 1
ATOM 3569 O O . ARG A 1 445 ? -31.369 -7.435 8.586 1.00 93.56 445 ARG A O 1
ATOM 3576 N N . GLU A 1 446 ? -30.278 -6.272 7.009 1.00 93.19 446 GLU A N 1
ATOM 3577 C CA . GLU A 1 446 ? -30.778 -7.026 5.867 1.00 93.19 446 GLU A CA 1
ATOM 3578 C C . GLU A 1 446 ? -29.819 -8.161 5.520 1.00 93.19 446 GLU A C 1
ATOM 3580 O O . GLU A 1 446 ? -28.644 -7.958 5.182 1.00 93.19 446 GLU A O 1
ATOM 3585 N N . LYS A 1 447 ? -30.334 -9.387 5.613 1.00 92.31 447 LYS A N 1
ATOM 3586 C CA . LYS A 1 447 ? -29.600 -10.595 5.247 1.00 92.31 447 LYS A CA 1
ATOM 3587 C C . LYS A 1 447 ? -29.959 -10.995 3.823 1.00 92.31 447 LYS A C 1
ATOM 3589 O O . LYS A 1 447 ? -31.099 -11.349 3.543 1.00 92.31 447 LYS A O 1
ATOM 3594 N N . HIS A 1 448 ? -28.961 -11.011 2.948 1.00 91.38 448 HIS A N 1
ATOM 3595 C CA . HIS A 1 448 ? -29.095 -11.522 1.588 1.00 91.38 448 HIS A CA 1
ATOM 3596 C C . HIS A 1 448 ? -28.354 -12.856 1.477 1.00 91.38 448 HIS A C 1
ATOM 3598 O O . HIS A 1 448 ? -27.139 -12.911 1.674 1.00 91.38 448 HIS A O 1
ATOM 3604 N N . LYS A 1 449 ? -29.065 -13.945 1.162 1.00 88.94 449 LYS A N 1
ATOM 3605 C CA . LYS A 1 449 ? -28.433 -15.258 0.955 1.00 88.94 449 LYS A CA 1
ATOM 3606 C C . LYS A 1 449 ? -27.479 -15.181 -0.245 1.00 88.94 449 LYS A C 1
ATOM 3608 O O . LYS A 1 449 ? -27.863 -14.717 -1.311 1.00 88.94 449 LYS A O 1
ATOM 3613 N N . GLY A 1 450 ? -26.229 -15.603 -0.058 1.00 86.75 450 GLY A N 1
ATOM 3614 C CA . GLY A 1 450 ? -25.203 -15.605 -1.111 1.00 86.75 450 GLY A CA 1
ATOM 3615 C C . GLY A 1 450 ? -24.579 -14.241 -1.441 1.00 86.75 450 GLY A C 1
ATOM 3616 O O . GLY A 1 450 ? -23.648 -14.187 -2.241 1.00 86.75 450 GLY A O 1
ATOM 3617 N N . SER A 1 451 ? -25.029 -13.149 -0.815 1.00 88.88 451 SER A N 1
ATOM 3618 C CA . SER A 1 451 ? -24.474 -11.803 -1.010 1.00 88.88 451 SER A CA 1
ATOM 3619 C C . SER A 1 451 ? -24.034 -11.181 0.318 1.00 88.88 451 SER A C 1
ATOM 3621 O O . SER A 1 451 ? -24.136 -11.779 1.388 1.00 88.88 451 SER A O 1
ATOM 3623 N N . PHE A 1 452 ? -23.478 -9.974 0.252 1.00 87.94 452 PHE A N 1
ATOM 3624 C CA . PHE A 1 452 ? -23.064 -9.234 1.436 1.00 87.94 452 PHE A CA 1
ATOM 3625 C C . PHE A 1 452 ? -24.285 -8.728 2.203 1.00 87.94 452 PHE A C 1
ATOM 3627 O O . PHE A 1 452 ? -25.168 -8.110 1.619 1.00 87.94 452 PHE A O 1
ATOM 3634 N N . GLU A 1 453 ? -24.287 -8.924 3.518 1.00 93.25 453 GLU A N 1
ATOM 3635 C CA . GLU A 1 453 ? -25.304 -8.343 4.392 1.00 93.25 453 GLU A CA 1
ATOM 3636 C C . GLU A 1 453 ? -25.167 -6.817 4.481 1.00 93.25 453 GLU A C 1
ATOM 3638 O O . GLU A 1 453 ? -24.055 -6.276 4.624 1.00 93.25 453 GLU A O 1
ATOM 3643 N N . THR A 1 454 ? -26.315 -6.144 4.446 1.00 94.44 454 THR A N 1
ATOM 3644 C CA . THR A 1 454 ? -26.433 -4.686 4.506 1.00 94.44 454 THR A CA 1
ATOM 3645 C C . THR A 1 454 ? -26.953 -4.275 5.879 1.00 94.44 454 THR A C 1
ATOM 3647 O O . THR A 1 454 ? -27.890 -4.861 6.413 1.00 94.44 454 THR A O 1
ATOM 3650 N N . VAL A 1 455 ? -26.320 -3.272 6.479 1.00 95.81 455 VAL A N 1
ATOM 3651 C CA . VAL A 1 455 ? -26.674 -2.746 7.799 1.00 95.81 455 VAL A CA 1
ATOM 3652 C C . VAL A 1 455 ? -27.071 -1.288 7.641 1.00 95.81 455 VAL A C 1
ATOM 3654 O O . VAL A 1 455 ? -26.265 -0.476 7.169 1.00 95.81 455 VAL A O 1
ATOM 3657 N N . HIS A 1 456 ? -28.298 -0.977 8.048 1.00 96.56 456 HIS A N 1
ATOM 3658 C CA . HIS A 1 456 ? -28.860 0.368 8.083 1.00 96.56 456 HIS A CA 1
ATOM 3659 C C . HIS A 1 456 ? -28.577 1.007 9.435 1.00 96.56 456 HIS A C 1
ATOM 3661 O O . HIS A 1 456 ? -28.873 0.436 10.488 1.00 96.56 456 HIS A O 1
ATOM 3667 N N . ILE A 1 457 ? -27.966 2.185 9.398 1.00 96.19 457 ILE A N 1
ATOM 3668 C CA . ILE A 1 457 ? -27.483 2.910 10.570 1.00 96.19 457 ILE A CA 1
ATOM 3669 C C . ILE A 1 457 ? -28.098 4.307 10.544 1.00 96.19 457 ILE A C 1
ATOM 3671 O O . ILE A 1 457 ? -28.055 4.977 9.511 1.00 96.19 457 ILE A O 1
ATOM 3675 N N . GLN A 1 458 ? -28.624 4.751 11.684 1.00 95.81 458 GLN A N 1
ATOM 3676 C CA . GLN A 1 458 ? -29.099 6.119 11.885 1.00 95.81 458 GLN A CA 1
ATOM 3677 C C . GLN A 1 458 ? -28.114 6.873 12.779 1.00 95.81 458 GLN A C 1
ATOM 3679 O O . GLN A 1 458 ? -27.730 6.377 13.839 1.00 95.81 458 GLN A O 1
ATOM 3684 N N . ASP A 1 459 ? -27.669 8.056 12.363 1.00 94.06 459 ASP A N 1
ATOM 3685 C CA . ASP A 1 459 ? -26.852 8.912 13.226 1.00 94.06 459 ASP A CA 1
ATOM 3686 C C . ASP A 1 459 ? -27.695 9.705 14.240 1.00 94.06 459 ASP A C 1
ATOM 3688 O O . ASP A 1 459 ? -28.923 9.674 14.233 1.00 94.06 459 ASP A O 1
ATOM 3692 N N . ALA A 1 460 ? -27.026 10.426 15.142 1.00 91.38 460 ALA A N 1
ATOM 3693 C CA . ALA A 1 460 ? -27.699 11.200 16.186 1.00 91.38 460 ALA A CA 1
ATOM 3694 C C . ALA A 1 460 ? -28.517 12.399 15.657 1.00 91.38 460 ALA A C 1
ATOM 3696 O O . ALA A 1 460 ? -29.296 12.964 16.414 1.00 91.38 460 ALA A O 1
ATOM 3697 N N . GLN A 1 461 ? -28.335 12.804 14.392 1.00 90.69 461 GLN A N 1
ATOM 3698 C CA . GLN A 1 461 ? -29.141 13.847 13.740 1.00 90.69 461 GLN A CA 1
ATOM 3699 C C . GLN A 1 461 ? -30.335 13.264 12.974 1.00 90.69 461 GLN A C 1
ATOM 3701 O O . GLN A 1 461 ? -31.101 14.007 12.370 1.00 90.69 461 GLN A O 1
ATOM 3706 N N . GLY A 1 462 ? -30.498 11.941 12.993 1.00 91.44 462 GLY A N 1
ATOM 3707 C CA . GLY A 1 462 ? -31.578 11.251 12.310 1.00 91.44 462 GLY A CA 1
ATOM 3708 C C . GLY A 1 462 ? -31.263 10.867 10.866 1.00 91.44 462 GLY A C 1
ATOM 3709 O O . GLY A 1 462 ? -32.097 10.212 10.244 1.00 91.44 462 GLY A O 1
ATOM 3710 N N . HIS A 1 463 ? -30.078 11.191 10.332 1.00 93.12 463 HIS A N 1
ATOM 3711 C CA . HIS A 1 463 ? -29.722 10.802 8.971 1.00 93.12 463 HIS A CA 1
ATOM 3712 C C . HIS A 1 463 ? -29.416 9.308 8.894 1.00 93.12 463 HIS A C 1
ATOM 3714 O O . HIS A 1 463 ? -28.569 8.778 9.622 1.00 93.12 463 HIS A O 1
ATOM 3720 N N . GLU A 1 464 ? -30.043 8.645 7.931 1.00 95.38 464 GLU A N 1
ATOM 3721 C CA . GLU A 1 464 ? -29.871 7.218 7.697 1.00 95.38 464 GLU A CA 1
ATOM 3722 C C . GLU A 1 464 ? -28.890 6.939 6.564 1.00 95.38 464 GLU A C 1
ATOM 3724 O O . GLU A 1 464 ? -28.769 7.683 5.586 1.00 95.38 464 GLU A O 1
ATOM 3729 N N . PHE A 1 465 ? -28.134 5.857 6.710 1.00 95.56 465 PHE A N 1
ATOM 3730 C CA . PHE A 1 465 ? -27.255 5.361 5.666 1.00 95.56 465 PHE A CA 1
ATOM 3731 C C . PHE A 1 465 ? -26.997 3.864 5.824 1.00 95.56 465 PHE A C 1
ATOM 3733 O O . PHE A 1 465 ? -26.981 3.320 6.926 1.00 95.56 465 PHE A O 1
ATOM 3740 N N . ALA A 1 466 ? -26.696 3.211 4.705 1.00 95.31 466 ALA A N 1
ATOM 3741 C CA . ALA A 1 466 ? -26.397 1.788 4.662 1.00 95.31 466 ALA A CA 1
ATOM 3742 C C . ALA A 1 466 ? -24.897 1.518 4.475 1.00 95.31 466 ALA A C 1
ATOM 3744 O O . ALA A 1 466 ? -24.177 2.266 3.797 1.00 95.31 466 ALA A O 1
ATOM 3745 N N . THR A 1 467 ? -24.405 0.423 5.057 1.00 96.19 467 THR A N 1
ATOM 3746 C CA . THR A 1 467 ? -23.054 -0.101 4.805 1.00 96.19 467 THR A CA 1
ATOM 3747 C C . THR A 1 467 ? -23.023 -1.626 4.847 1.00 96.19 467 THR A C 1
ATOM 3749 O O . THR A 1 467 ? -23.895 -2.261 5.427 1.00 96.19 467 THR A O 1
ATOM 3752 N N . ARG A 1 468 ? -21.991 -2.234 4.247 1.00 94.50 468 ARG A N 1
ATOM 3753 C CA . ARG A 1 468 ? -21.748 -3.679 4.382 1.00 94.50 468 ARG A CA 1
ATOM 3754 C C . ARG A 1 468 ? -21.362 -4.020 5.819 1.00 94.50 468 ARG A C 1
ATOM 3756 O O . ARG A 1 468 ? -20.528 -3.318 6.392 1.00 94.50 468 ARG A O 1
ATOM 3763 N N . LEU A 1 469 ? -21.826 -5.160 6.326 1.00 93.06 469 LEU A N 1
ATOM 3764 C CA . LEU A 1 469 ? -21.524 -5.656 7.678 1.00 93.06 469 LEU A CA 1
ATOM 3765 C C . LEU A 1 469 ? -20.020 -5.682 8.023 1.00 93.06 469 LEU A C 1
ATOM 3767 O O . LEU A 1 469 ? -19.616 -5.351 9.139 1.00 93.06 469 LEU A O 1
ATOM 3771 N N . GLY A 1 470 ? -19.158 -6.005 7.053 1.00 91.75 470 GLY A N 1
ATOM 3772 C CA . GLY A 1 470 ? -17.703 -6.011 7.252 1.00 91.75 470 GLY A CA 1
ATOM 3773 C C . GLY A 1 470 ? -17.110 -4.648 7.643 1.00 91.75 470 GLY A C 1
ATOM 3774 O O . GLY A 1 470 ? -16.086 -4.607 8.319 1.00 91.75 470 GLY A O 1
ATOM 3775 N N . ASN A 1 471 ? -17.768 -3.546 7.269 1.00 95.00 471 ASN A N 1
ATOM 3776 C CA . ASN A 1 471 ? -17.332 -2.179 7.561 1.00 95.00 471 ASN A CA 1
ATOM 3777 C C . ASN A 1 471 ? -17.911 -1.625 8.871 1.00 95.00 471 ASN A C 1
ATOM 3779 O O . ASN A 1 471 ? -17.630 -0.475 9.198 1.00 95.00 471 ASN A O 1
ATOM 3783 N N . VAL A 1 472 ? -18.733 -2.387 9.594 1.00 95.56 472 VAL A N 1
ATOM 3784 C CA . VAL A 1 472 ? -19.388 -1.936 10.830 1.00 95.56 472 VAL A CA 1
ATOM 3785 C C . VAL A 1 472 ? -18.606 -2.434 12.042 1.00 95.56 472 VAL A C 1
ATOM 3787 O O . VAL A 1 472 ? -18.202 -3.597 12.083 1.00 95.56 472 VAL A O 1
ATOM 3790 N N . PHE A 1 473 ? -18.384 -1.569 13.028 1.00 96.56 473 PHE A N 1
ATOM 3791 C CA . PHE A 1 473 ? -17.718 -1.904 14.285 1.00 96.56 473 PHE A CA 1
ATOM 3792 C C . PHE A 1 473 ? -18.540 -1.389 15.467 1.00 96.56 473 PHE A C 1
ATOM 3794 O O . PHE A 1 473 ? -18.763 -0.185 15.570 1.00 96.56 473 PHE A O 1
ATOM 3801 N N . THR A 1 474 ? -18.970 -2.272 16.367 1.00 96.25 474 THR A N 1
ATOM 3802 C CA . THR A 1 474 ? -19.770 -1.895 17.544 1.00 96.25 474 THR A CA 1
ATOM 3803 C C . THR A 1 474 ? -18.902 -1.251 18.612 1.00 96.25 474 THR A C 1
ATOM 3805 O O . THR A 1 474 ? -17.860 -1.798 18.968 1.00 96.25 474 THR A O 1
ATOM 3808 N N . LEU A 1 475 ? -19.321 -0.085 19.105 1.00 95.25 475 LEU A N 1
ATOM 3809 C CA . LEU A 1 475 ? -18.602 0.717 20.095 1.00 95.25 475 LEU A CA 1
ATOM 3810 C C . LEU A 1 475 ? -19.238 0.691 21.486 1.00 95.25 475 LEU A C 1
ATOM 3812 O O . LEU A 1 475 ? -18.545 0.976 22.459 1.00 95.25 475 LEU A O 1
ATOM 3816 N N . GLY A 1 476 ? -20.538 0.422 21.597 1.00 93.12 476 GLY A N 1
ATOM 3817 C CA . GLY A 1 476 ? -21.249 0.482 22.873 1.00 93.12 476 GLY A CA 1
ATOM 3818 C C . GLY A 1 476 ? -22.613 -0.197 22.841 1.00 93.12 476 GLY A C 1
ATOM 3819 O O . GLY A 1 476 ? -23.152 -0.463 21.766 1.00 93.12 476 GLY A O 1
ATOM 3820 N N . LYS A 1 477 ? -23.145 -0.467 24.036 1.00 91.56 477 LYS A N 1
ATOM 3821 C CA . LYS A 1 477 ? -24.507 -0.975 24.258 1.00 91.56 477 LYS A CA 1
ATOM 3822 C C . LYS A 1 477 ? -25.493 0.204 24.220 1.00 91.56 477 LYS A C 1
ATOM 3824 O O . LYS A 1 477 ? -25.235 1.240 24.839 1.00 91.56 477 LYS A O 1
ATOM 3829 N N . GLY A 1 478 ? -26.606 0.062 23.502 1.00 89.69 478 GLY A N 1
ATOM 3830 C CA . GLY A 1 478 ? -27.600 1.132 23.360 1.00 89.69 478 GLY A CA 1
ATOM 3831 C C . GLY A 1 478 ? -27.022 2.370 22.666 1.00 89.69 478 GLY A C 1
ATOM 3832 O O . GLY A 1 478 ? -26.327 2.250 21.662 1.00 89.69 478 GLY A O 1
ATOM 3833 N N . THR A 1 479 ? -27.262 3.558 23.232 1.00 86.69 479 THR A N 1
ATOM 3834 C CA . THR A 1 479 ? -26.800 4.860 22.707 1.00 86.69 479 THR A CA 1
ATOM 3835 C C . THR A 1 479 ? -25.463 5.340 23.287 1.00 86.69 479 THR A C 1
ATOM 3837 O O . THR A 1 479 ? -24.895 6.320 22.795 1.00 86.69 479 THR A O 1
ATOM 3840 N N . LYS A 1 480 ? -24.921 4.662 24.310 1.00 91.31 480 LYS A N 1
ATOM 3841 C CA . LYS A 1 480 ? -23.698 5.083 25.007 1.00 91.31 480 LYS A CA 1
ATOM 3842 C C . LYS A 1 480 ? -22.474 4.307 24.496 1.00 91.31 480 LYS A C 1
ATOM 3844 O O . LYS A 1 480 ? -22.375 3.103 24.739 1.00 91.31 480 LYS A O 1
ATOM 3849 N N . PRO A 1 481 ? -21.505 4.960 23.826 1.00 93.56 481 PRO A N 1
ATOM 3850 C CA . PRO A 1 481 ? -20.258 4.305 23.441 1.00 93.56 481 PRO A CA 1
ATOM 3851 C C . PRO A 1 481 ? -19.402 3.997 24.678 1.00 93.56 481 PRO A C 1
ATOM 3853 O O . PRO A 1 481 ? -19.366 4.779 25.627 1.00 93.56 481 PRO A O 1
ATOM 3856 N N . TRP A 1 482 ? -18.669 2.881 24.657 1.00 93.62 482 TRP A N 1
ATOM 3857 C CA . TRP A 1 482 ? -17.678 2.553 25.695 1.00 93.62 482 TRP A CA 1
ATOM 3858 C C . TRP A 1 482 ? -16.374 3.334 25.556 1.00 93.62 482 TRP A C 1
ATOM 3860 O O . TRP A 1 482 ? -15.515 3.248 26.428 1.00 93.62 482 TRP A O 1
ATOM 3870 N N . VAL A 1 483 ? -16.214 4.058 24.449 1.00 93.88 483 VAL A N 1
ATOM 3871 C CA . VAL A 1 483 ? -14.998 4.791 24.120 1.00 93.88 483 VAL A CA 1
ATOM 3872 C C . VAL A 1 483 ? -15.290 6.250 23.833 1.00 93.88 483 VAL A C 1
ATOM 3874 O O . VAL A 1 483 ? -16.338 6.591 23.276 1.00 93.88 483 VAL A O 1
ATOM 3877 N N . SER A 1 484 ? -14.339 7.107 24.184 1.00 93.81 484 SER A N 1
ATOM 3878 C CA . SER A 1 484 ? -14.375 8.523 23.858 1.00 93.81 484 SER A CA 1
ATOM 3879 C C . SER A 1 484 ? -14.301 8.730 22.341 1.00 93.81 484 SER A C 1
ATOM 3881 O O . SER A 1 484 ? -13.548 8.076 21.612 1.00 93.81 484 SER A O 1
ATOM 3883 N N . LEU A 1 485 ? -15.163 9.617 21.838 1.00 92.75 485 LEU A N 1
ATOM 3884 C CA . LEU A 1 485 ? -15.286 9.908 20.412 1.00 92.75 485 LEU A CA 1
ATOM 3885 C C . LEU A 1 485 ? -14.571 11.219 20.058 1.00 92.75 485 LEU A C 1
ATOM 3887 O O . LEU A 1 485 ? -14.611 12.180 20.831 1.00 92.75 485 LEU A O 1
ATOM 3891 N N . PRO A 1 486 ? -13.989 11.322 18.849 1.00 91.25 486 PRO A N 1
ATOM 3892 C CA . PRO A 1 486 ? -13.346 12.547 18.398 1.00 91.25 486 PRO A CA 1
ATOM 3893 C C . PRO A 1 486 ? -14.359 13.691 18.210 1.00 91.25 486 PRO A C 1
ATOM 3895 O O . PRO A 1 486 ? -15.572 13.483 18.104 1.00 91.25 486 PRO A O 1
ATOM 3898 N N . LYS A 1 487 ? -13.841 14.926 18.108 1.00 86.38 487 LYS A N 1
ATOM 3899 C CA . LYS A 1 487 ? -14.641 16.145 17.884 1.00 86.38 487 LYS A CA 1
ATOM 3900 C C . LYS A 1 487 ? -15.641 15.938 16.739 1.00 86.38 487 LYS A C 1
ATOM 3902 O O . LYS A 1 487 ? -15.248 15.567 15.637 1.00 86.38 487 LYS A O 1
ATOM 3907 N N . GLY A 1 488 ? -16.916 16.214 17.011 1.00 86.56 488 GLY A N 1
ATOM 3908 C CA . GLY A 1 488 ? -18.022 15.991 16.075 1.00 86.56 488 GLY A CA 1
ATOM 3909 C C . GLY A 1 488 ? -18.766 14.667 16.267 1.00 86.56 488 GLY A C 1
ATOM 3910 O O . GLY A 1 488 ? -19.727 14.438 15.546 1.00 86.56 488 GLY A O 1
ATOM 3911 N N . LYS A 1 489 ? -18.356 13.809 17.219 1.00 91.06 489 LYS A N 1
ATOM 3912 C CA . LYS A 1 489 ? -19.063 12.574 17.627 1.00 91.06 489 LYS A CA 1
ATOM 3913 C C . LYS A 1 489 ? -19.444 11.641 16.460 1.00 91.06 489 LYS A C 1
ATOM 3915 O O . LYS A 1 489 ? -20.401 10.888 16.555 1.00 91.06 489 LYS A O 1
ATOM 3920 N N . GLY A 1 490 ? -18.700 11.688 15.351 1.00 89.38 490 GLY A N 1
ATOM 3921 C CA . GLY A 1 490 ? -18.985 10.888 14.155 1.00 89.38 490 GLY A CA 1
ATOM 3922 C C . GLY A 1 490 ? -20.144 11.392 13.285 1.00 89.38 490 GLY A C 1
ATOM 3923 O O . GLY A 1 490 ? -20.570 10.678 12.381 1.00 89.38 490 GLY A O 1
ATOM 3924 N N . ILE A 1 491 ? -20.636 12.613 13.502 1.00 93.56 491 ILE A N 1
ATOM 3925 C CA . ILE A 1 491 ? -21.671 13.236 12.672 1.00 93.56 491 ILE A CA 1
ATOM 3926 C C . ILE A 1 491 ? -21.019 13.877 11.447 1.00 93.56 491 ILE A C 1
ATOM 3928 O O . ILE A 1 491 ? -20.156 14.753 11.560 1.00 93.56 491 ILE A O 1
ATOM 3932 N N . LYS A 1 492 ? -21.432 13.442 10.256 1.00 91.62 492 LYS A N 1
ATOM 3933 C CA . LYS A 1 492 ? -20.922 13.973 8.993 1.00 91.62 492 LYS A CA 1
ATOM 3934 C C . LYS A 1 492 ? -21.891 15.014 8.443 1.00 91.62 492 LYS A C 1
ATOM 3936 O O . LYS A 1 492 ? -22.902 14.651 7.856 1.00 91.62 492 LYS A O 1
ATOM 3941 N N . LEU A 1 493 ? -21.520 16.278 8.614 1.00 91.69 493 LEU A N 1
ATOM 3942 C CA . LEU A 1 493 ? -22.246 17.424 8.076 1.00 91.69 493 LEU A CA 1
ATOM 3943 C C . LEU A 1 493 ? -22.244 17.422 6.542 1.00 91.69 493 LEU A C 1
ATOM 3945 O O . LEU A 1 493 ? -21.326 16.887 5.900 1.00 91.69 493 LEU A O 1
ATOM 3949 N N . SER A 1 494 ? -23.265 18.043 5.956 1.00 92.00 494 SER A N 1
ATOM 3950 C CA . SER A 1 494 ? -23.310 18.295 4.516 1.00 92.00 494 SER A CA 1
ATOM 3951 C C . SER A 1 494 ? -22.223 19.297 4.098 1.00 92.00 494 SER A C 1
ATOM 3953 O O . SER A 1 494 ? -21.651 20.016 4.918 1.00 92.00 494 SER A O 1
ATOM 3955 N N . ILE A 1 495 ? -21.909 19.361 2.799 1.00 92.94 495 ILE A N 1
ATOM 3956 C CA . ILE A 1 495 ? -20.890 20.297 2.284 1.00 92.94 495 ILE A CA 1
ATOM 3957 C C . ILE A 1 495 ? -21.289 21.750 2.592 1.00 92.94 495 ILE A C 1
ATOM 3959 O O . ILE A 1 495 ? -20.436 22.560 2.950 1.00 92.94 495 ILE A O 1
ATOM 3963 N N . ILE A 1 496 ? -22.586 22.056 2.499 1.00 94.19 496 ILE A N 1
ATOM 3964 C CA . ILE A 1 496 ? -23.145 23.385 2.770 1.00 94.19 496 ILE A CA 1
ATOM 3965 C C . ILE A 1 496 ? -23.028 23.720 4.261 1.00 94.19 496 ILE A C 1
ATOM 3967 O O . ILE A 1 496 ? -22.592 24.812 4.617 1.00 94.19 496 ILE A O 1
ATOM 3971 N N . GLU A 1 497 ? -23.348 22.775 5.143 1.00 92.19 497 GLU A N 1
ATOM 3972 C CA . GLU A 1 497 ? -23.200 22.949 6.592 1.00 92.19 497 GLU A CA 1
ATOM 3973 C C . GLU A 1 497 ? -21.737 23.113 7.014 1.00 92.19 497 GLU A C 1
ATOM 3975 O O . GLU A 1 497 ? -21.430 23.977 7.836 1.00 92.19 497 GLU A O 1
ATOM 3980 N N . GLU A 1 498 ? -20.811 22.331 6.441 1.00 91.56 498 GLU A N 1
ATOM 3981 C CA . GLU A 1 498 ? -19.375 22.516 6.681 1.00 91.56 498 GLU A CA 1
ATOM 3982 C C . GLU A 1 498 ? -18.908 23.906 6.227 1.00 91.56 498 GLU A C 1
ATOM 3984 O O . GLU A 1 498 ? -18.125 24.542 6.936 1.00 91.56 498 GLU A O 1
ATOM 3989 N N . ALA A 1 499 ? -19.386 24.388 5.074 1.00 92.25 499 ALA A N 1
ATOM 3990 C CA . ALA A 1 499 ? -19.049 25.711 4.556 1.00 92.25 499 ALA A CA 1
ATOM 3991 C C . ALA A 1 499 ? -19.566 26.828 5.474 1.00 92.25 499 ALA A C 1
ATOM 3993 O O . ALA A 1 499 ? -18.784 27.685 5.881 1.00 92.25 499 ALA A O 1
ATOM 3994 N N . ARG A 1 500 ? -20.842 26.770 5.880 1.00 94.62 500 ARG A N 1
ATOM 3995 C CA . ARG A 1 500 ? -21.439 27.723 6.833 1.00 94.62 500 ARG A CA 1
ATOM 3996 C C . ARG A 1 500 ? -20.696 27.726 8.164 1.00 94.62 500 ARG A C 1
ATOM 3998 O O . ARG A 1 500 ? -20.320 28.782 8.658 1.00 94.62 500 ARG A O 1
ATOM 4005 N N . LYS A 1 501 ? -20.403 26.543 8.709 1.00 91.31 501 LYS A N 1
ATOM 4006 C CA . LYS A 1 501 ? -19.647 26.403 9.960 1.00 91.31 501 LYS A CA 1
ATOM 4007 C C . LYS A 1 501 ? -18.233 26.972 9.852 1.00 91.31 501 LYS A C 1
ATOM 4009 O O . LYS A 1 501 ? -17.725 27.532 10.819 1.00 91.31 501 LYS A O 1
ATOM 4014 N N . ARG A 1 502 ? -17.582 26.819 8.695 1.00 91.56 502 ARG A N 1
ATOM 4015 C CA . ARG A 1 502 ? -16.253 27.387 8.445 1.00 91.56 502 ARG A CA 1
ATOM 4016 C C . ARG A 1 502 ? -16.300 28.911 8.359 1.00 91.56 502 ARG A C 1
ATOM 4018 O O . ARG A 1 502 ? -15.444 29.539 8.968 1.00 91.56 502 ARG A O 1
ATOM 4025 N N . LEU A 1 503 ? -17.277 29.474 7.648 1.00 93.00 503 LEU A N 1
ATOM 4026 C CA . LEU A 1 503 ? -17.468 30.924 7.553 1.00 93.00 503 LEU A CA 1
ATOM 4027 C C . LEU A 1 503 ? -17.747 31.534 8.930 1.00 93.00 503 LEU A C 1
ATOM 4029 O O . LEU A 1 503 ? -17.073 32.482 9.309 1.00 93.00 503 LEU A O 1
ATOM 4033 N N . ALA A 1 504 ? -18.638 30.923 9.715 1.00 92.81 504 ALA A N 1
ATOM 4034 C CA . ALA A 1 504 ? -18.938 31.366 11.077 1.00 92.81 504 ALA A CA 1
ATOM 4035 C C . ALA A 1 504 ? -17.714 31.299 12.012 1.00 92.81 504 ALA A C 1
ATOM 4037 O O . ALA A 1 504 ? -17.504 32.177 12.842 1.00 92.81 504 ALA A O 1
ATOM 4038 N N . ALA A 1 505 ? -16.874 30.267 11.876 1.00 90.19 505 ALA A N 1
ATOM 4039 C CA . ALA A 1 505 ? -15.634 30.178 12.644 1.00 90.19 505 ALA A CA 1
ATOM 4040 C C . ALA A 1 505 ? -14.603 31.234 12.212 1.00 90.19 505 ALA A C 1
ATOM 4042 O O . ALA A 1 505 ? -13.867 31.739 13.053 1.00 90.19 505 ALA A O 1
ATOM 4043 N N . GLN A 1 506 ? -14.540 31.563 10.917 1.00 89.31 506 GLN A N 1
ATOM 4044 C CA . GLN A 1 506 ? -13.660 32.615 10.404 1.00 89.31 506 GLN A CA 1
ATOM 4045 C C . GLN A 1 506 ? -14.100 33.991 10.900 1.00 89.31 506 GLN A C 1
ATOM 4047 O O . GLN A 1 506 ? -13.262 34.707 11.435 1.00 89.31 506 GLN A O 1
ATOM 4052 N N . SER A 1 507 ? -15.395 34.312 10.808 1.00 86.06 507 SER A N 1
ATOM 4053 C CA . SER A 1 507 ? -15.932 35.586 11.294 1.00 86.06 507 SER A CA 1
ATOM 4054 C C . SER A 1 507 ? -15.709 35.775 12.795 1.00 86.06 507 SER A C 1
ATOM 4056 O O . SER A 1 507 ? -15.362 36.869 13.217 1.00 86.06 507 SER A O 1
ATOM 4058 N N . ALA A 1 508 ? -15.829 34.704 13.587 1.00 82.06 508 ALA A N 1
ATOM 4059 C CA . ALA A 1 508 ? -15.581 34.721 15.031 1.00 82.06 508 ALA A CA 1
ATOM 4060 C C . ALA A 1 508 ? -14.092 34.761 15.432 1.00 82.06 508 ALA A C 1
ATOM 4062 O O . ALA A 1 508 ? -13.798 34.838 16.614 1.00 82.06 508 ALA A O 1
ATOM 4063 N N . THR A 1 509 ? -13.159 34.608 14.484 1.00 77.00 509 THR A N 1
ATOM 4064 C CA . THR A 1 509 ? -11.713 34.778 14.746 1.00 77.00 509 THR A CA 1
ATOM 4065 C C . THR A 1 509 ? -11.235 36.175 14.338 1.00 77.00 509 THR A C 1
ATOM 4067 O O . THR A 1 509 ? -10.189 36.626 14.790 1.00 77.00 509 THR A O 1
ATOM 4070 N N . THR A 1 510 ? -11.955 36.826 13.418 1.00 64.31 510 THR A N 1
ATOM 4071 C CA . THR A 1 510 ? -11.682 38.194 12.950 1.00 64.31 510 THR A CA 1
ATOM 4072 C C . THR A 1 510 ? -12.385 39.275 13.768 1.00 64.31 510 THR A C 1
ATOM 4074 O O . THR A 1 510 ? -11.954 40.422 13.708 1.00 64.31 510 THR A O 1
ATOM 4077 N N . ALA A 1 511 ? -13.461 38.918 14.469 1.00 52.62 511 ALA A N 1
ATOM 4078 C CA . ALA A 1 511 ? -14.044 39.701 15.556 1.00 52.62 511 ALA A CA 1
ATOM 4079 C C . ALA A 1 511 ? -13.371 39.293 16.867 1.00 52.62 511 ALA A C 1
ATOM 4081 O O . ALA A 1 511 ? -13.168 40.188 17.713 1.00 52.62 511 ALA A O 1
#

Radius of gyration: 39.92 Å; Cα contacts (8 Å, |Δi|>4): 956; chains: 1; bounding box: 78×71×112 Å

pLDDT: mean 86.58, std 10.04, range [35.44, 96.94]

Organism: Capsicum baccatum (NCBI:txid33114)

InterPro domains:
  IPR000876 Small ribosomal subunit protein eS4 [MF_00485] (6-223)
  IPR000876 Small ribosomal subunit protein eS4 [MF_00485] (254-485)
  IPR000876 Small ribosomal subunit protein eS4 [PTHR11581] (249-502)
  IPR002942 RNA-binding S4 domain [SM00363] (41-105)
  IPR002942 RNA-binding S4 domain [SM00363] (289-353)
  IPR005824 KOW [PF00467] (424-457)
  IPR005824 KOW [SM00739] (421-448)
  IPR013843 Small ribosomal subunit protein eS4, N-terminal [PF08071] (2-38)
  IPR013843 Small ribosomal subunit protein eS4, N-terminal [PF08071] (250-286)
  IPR013845 Small ribosomal subunit protein eS4, central region [PF00900] (94-168)
  IPR013845 Small ribosomal subunit protein eS4, central region [PF00900] (342-416)
  IPR014722 Large ribosomal subunit protein uL2, domain 2 [G3DSA:2.30.30.30] (174-230)
  IPR014722 Large ribosomal subunit protein uL2, domain 2 [G3DSA:2.30.30.30] (422-492)
  IPR018199 Small ribosomal subunit protein eS4, N-terminal, conserved site [PS00528] (7-21)
  IPR018199 Small ribosomal subunit protein eS4, N-terminal, conserved site [PS00528] (255-269)
  IPR032277 Small ribosomal subunit protein eS4, C-terminal domain [PF16121] (197-244)
  IPR032277 Small ribosomal subunit protein eS4, C-terminal domain [PF16121] (459-506)
  IPR036986 RNA-binding S4 domain superfamily [G3DSA:3.10.290.10] (1-116)
  IPR036986 RNA-binding S4 domain superfamily [G3DSA:3.10.290.10] (248-364)
  IPR038237 Small ribosomal subunit protein eS4, central domain superfamily [G3DSA:2.40.50.740] (121-171)

Foldseek 3Di:
DDPDDQWDFPVPQAVLLVDDPPDDGIDGFADDALDDSNFFDFQLSCCCVAVNVDVDSVVSLVLLVVQQWDKLNHGGNDRRHTDGAQIWIDGVVVRWIWGWDAALVRHTHTDTFDPVQNQKTKWAWAAWDADPVRWIWTATSSGDIGTDDDPVDGHRKIFIAGSVVRDTDDIGDDDDPWAFPDWDDDDPDFIKTWGADPVGDIDIDGSVPDDQQDTHPDGPGDAPPPNNDDDDPVVVVVVVVVVVCPPPPDDDDPFAFPVRQQVLLVDDPPPDGGDQQADPAQADRNFFDFQLSCCCVAVNVDPDPVVSLVLLVVQQKDKLNHRDNDRRHTHGAFIWIAGVVVRWIWGFAAAQQRHTHTDTDDPVQSQKTKWAWAAWDADPPRWIWTATSSGDIDTPDDPVDGHRKIFIAGSPVRDTDDIGDPDFQFKKAFSDDPRHLAIFTFHDWADDVPDFIKTWGAHPVRDIDIDTSVRIHTQGHHPDGPDDGPPPNRDDDDPVVVVVVVVVVVVVVVD

Sequence (511 aa):
ARGLKKHLKRLNAPKHWMLDKLGGAFAPKPSSGPHKSRECLPLIIILRNRLKYALTYREVISILMQRQVLVDGKVRTDKTYPAGFMDVVSIPKTNGSFRFLYDTKGRFRLHSLRDEEAKFKLCKVRSVQFGQKGIPYLNTYDGRTIRYPDPLIKANDTIKLDLESSKIVDFIKFDVGNVVMNREKHKGSFETVHIQDAQGHEFATRLGNVFTLGKGTKPWVSLPKGKGIKLSIIEEARKRLAAQSATTARGLKKHLKRLNAPKHWMLDKLGGAFAPKPSSGPHKSRECLPLIIILRNRLKYALTYREVISILMQRQVLVDGKVRTDKTYPAGFMDVVSIPKTNESFRLLYDTKGRFRLHSLRDEEAKFKLCKVRSVQFGQKGIPYLNTYDGRTIRYPDPLIKANDTIKLDLESNKIVDFIKFDVGNVVMVTGGRNRGRVGVIKNREKHKGSFETVHIQDAQGHEFATRLGNVFTLGKGTKPWVSLPKGKGIKLSIIEEARKRLAAQSATTA

Mean predicted aligned error: 15.59 Å

Solvent-accessible surface area (backbone atoms only — not comparable to full-atom values): 29436 Å² total; per-residue (Å²): 139,82,77,83,75,72,58,35,53,47,89,78,48,59,80,46,66,70,70,69,88,90,56,71,75,60,35,86,40,52,46,94,58,49,38,56,82,89,53,37,46,24,43,51,54,44,44,34,77,69,69,56,79,25,95,47,76,65,54,44,49,55,51,21,71,66,58,52,36,23,50,58,76,37,71,44,59,59,54,31,42,37,50,26,74,47,40,37,42,36,35,71,95,72,77,45,31,30,32,33,42,71,43,76,84,67,28,68,39,79,41,83,51,55,76,80,60,60,47,44,38,66,45,44,29,62,42,69,49,66,47,102,81,71,50,44,30,34,33,33,64,67,65,48,76,45,71,72,60,66,86,87,68,53,62,64,15,27,36,33,31,34,40,86,80,69,42,80,77,50,73,44,82,78,41,77,77,66,75,30,72,43,78,50,75,51,93,96,56,77,44,35,32,33,38,67,48,101,87,67,54,74,51,75,45,50,54,89,79,61,80,77,58,51,67,71,97,49,59,79,57,94,67,61,95,67,71,66,66,73,71,52,74,65,55,51,50,53,52,50,54,53,53,60,54,66,78,69,76,77,78,85,78,84,75,35,48,35,92,76,48,60,74,57,73,69,75,72,86,79,90,46,76,58,40,88,49,53,45,93,56,48,28,54,79,83,57,38,51,29,44,47,51,46,42,36,75,69,69,56,83,22,92,50,75,65,52,46,50,55,53,21,71,69,55,46,35,24,51,58,82,38,70,47,60,60,55,31,40,27,46,27,75,49,40,35,41,35,29,73,89,77,72,45,34,28,32,30,39,58,35,50,87,45,27,76,38,78,36,82,50,55,73,78,61,60,46,45,37,67,40,43,27,65,42,70,49,68,47,84,93,70,43,44,32,35,32,32,64,61,65,48,75,45,70,73,60,65,87,87,70,53,65,58,15,21,36,35,30,32,48,84,81,68,43,79,76,51,74,43,76,80,50,72,49,22,19,29,35,26,77,43,77,94,60,10,14,29,30,26,30,34,69,47,77,49,80,43,89,98,52,80,35,38,32,33,31,32,28,95,86,66,55,72,50,76,43,51,54,90,29,55,42,62,49,25,69,42,89,53,58,76,60,91,67,58,96,64,64,23,58,70,71,53,75,65,55,49,50,52,53,49,52,54,53,49,53,66,70,77,104

=== Feature glossary ===
Key to the feature types in this record:

pLDDT. pLDDT is the predicted lDDT-Cα score: AlphaFold's confidence that the local environment of each residue (all inter-atomic distances within 15 Å) is correctly placed. It is a per-residue number between 0 and 100, with higher meaning more reliable.

Radius of gyration, Cα contacts, bounding box. The geometric summary reports three shape descriptors. Rg (radius of gyration) measures how spread out the Cα atoms are about their centre of mass; compact globular proteins have small Rg, elongated or unfolded ones large. Cα contacts (<8 Å, |i−j|>4) count long-range residue pairs in spatial proximity — high for tightly packed folds, near zero for rods or random coil. The bounding-box extents give the protein's footprint along x, y, z in Å.

Backbone torsions (φ/ψ). Backbone dihedral angles. Every residue except chain termini has a φ (preceding-C → N → Cα → C) and a ψ (N → Cα → C → next-N). They are reported in degrees following the IUPAC sign convention. Secondary structure is essentially a statement about which (φ, ψ) basin each residue occupies.

Contact-map, Ramachandran, and PAE plots. Plot images: a contact map (which residues are close in 3D, as an N×N binary image), a Ramachandran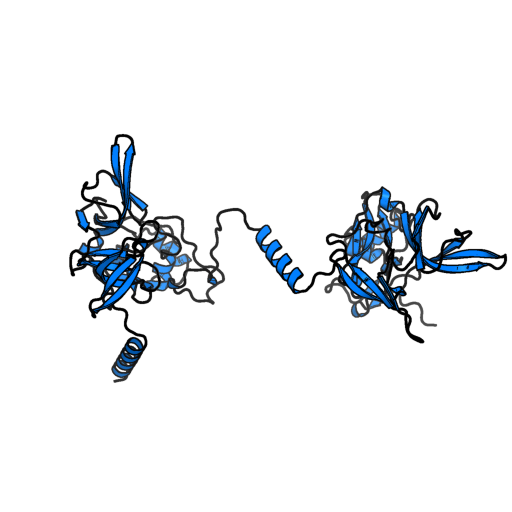 scatter (backbone torsion angles, revealing secondary-structure composition at a glance), and — for AlphaFold structures — a PAE heatmap (pairwise prediction confidence).

Predicted aligned error. Predicted Aligned Error (PAE) is an AlphaFold confidence matrix: entry (i, j) is the expected error in the position of residue j, in ångströms, when the prediction is superimposed on the true structure at residue i. Low PAE within a block of residues means that block is internally rigid and well-predicted; high PAE between two blocks means their relative placement is uncertain even if each block individually is confident.

Secondary structure (3-state, P-SEA). Three-state secondary structure (P-SEA) collapses the eight DSSP classes into helix (a), strand (b), and coil (c). P-SEA assigns these from Cα geometry alone — distances and angles — without requiring backbone oxygens, so it works on any Cα trace.

Solvent-accessible surface area. Solvent-accessible surface area (SASA) is the area in Å² traced out by the centre of a 1.4 Å probe sphere (a water molecule) rolled over the protein's van der Waals surface (Shrake–Rupley / Lee–Richards construction). Buried residues have near-zero SASA; fully exposed residues can exceed 200 Å². The total SASA scales roughly with the number of surface residues.

Foldseek 3Di. The Foldseek 3Di string encodes local tertiary geometry as a 20-letter alphabet — one character per residue — derived from the relative positions of nearby Cα atoms. Unlike the amino-acid sequence, 3Di is a direct function of the 3D structure, so two proteins with the same fold have similar 3Di strings even at low sequence identity.

B-factor. For experimental (PDB) structures, the B-factor (temperature factor) quantifies the positional spread of each atom in the crystal — a combination of thermal vibration and static disorder — in units of Å². High B-factors mark flexible loops or poorly resolved regions; low B-factors mark the rigid, well-ordered core.

mmCIF coordinates. The mmCIF block holds the 3D Cartesian coordinates of each backbone atom (N, Cα, C, O) in ångströms. mmCIF is the PDB's canonical archive format — a tagged-loop text representation of the atomic model.

InterPro / GO / CATH / organism. Functional annotations link the protein to curated databases. InterPro entries identify conserved domains and families by matching the sequence against member-database signatures (Pfam, PROSITE, CDD, …). Gene Ontology (GO) terms describe molecular function, biological process, and cellular component in a controlled vocabulary. CATH places the structure in a hierarchical fold classification (Class/Architecture/Topology/Homologous-superfamily). The organism is the source species.

Rendered structure images. Structure images are PyMOL renders from six orthogonal camera directions. Cartoon representation draws helices as coils and strands as arrows; sticks shows the backbone as bonds; surface shows the solvent-excluded envelope. Rainbow coloring maps sequence position to hue (blue→red, N→C); chain coloring assigns a distinct color per polypeptide.

Sequence. This is the polypeptide sequence — one letter per residue, N-terminus first. Length ranges from a few dozen residues for small domains to over a thousand for large multi-domain proteins.

Secondary structure (8-state, DSSP). The SS8 string is DSSP's per-residue secondary-structure call. α-helix (H) means an i→i+4 H-bond ladder; β-strand (E) means the residue participates in a β-sheet; 3₁₀ (G) and π (I) are tighter and wider helices; T/S are turns/bends; '-' is loop.

Nearest PDB structures. Structural nearest neighbors (via Foldseek easy-search vs the PDB). Reported per hit: target PDB id, E-value, and alignment TM-score. A TM-score above ~0.5 is the conventional threshold for 'same fold'.